Protein AF-A0A1E3QNE4-F1 (afdb_monomer_lite)

Radius of gyration: 36.61 Å; chains: 1; bounding box: 86×58×100 Å

Foldseek 3Di:
DQDKDKDKAFEAEADPPDAQQFQAKAAAPVSVVVVVVRDVDDDPFWKKWKAFPVGQIDIGTHDYRHDDPRHMHGHNVVCVSRVHDGGTMMMIITDDCVQAPAWAEWEKEWPDLPPPDLDPVVQCVVFCQVGYFKDFAQDKRKTFPPDWDQDPVRDTDTDITIMHGHDIPDDRMYTHYPHDYHYHYDYPDVVSVVSCVVSPDDLPAAEDDAFDKAWADPSHKYKYFCQVVLVPPQQKKKKKFKDFPDPQDKKKFKDLDPPDDPVQGQWIQNPHRMTIHRSNDPRNVVGGMMMMHIHDPDPDDTGMIMGIHIGRPDDDDDDDDDDADPLPDGDPDPSVRSNCQNPQPQQNWDQQPQPRDGGGLHHDDPVCVVVVGGPVNVVSQQAWDADPVPRDTDGNVCNVVVVVVLVVQLVPDDQFACAQALLFLHGFDPDPLRHHCQQCVQLDDPDDDPQCPSSLVSLLVQLLCQLPVRPPDCLWCQPSGVSNVPDDNDDPVVSSVCCVPPASQQTDPHVNHDPDSVSHHHRGTDDNQSNLLSVLLVVVVVVQFADSRLLSVLCVVQPDDPSDPVSNVSSVVCCVSRHDTPVNVVVD

Secondary structure (DSSP, 8-state):
-----EEEEEEEPPPTTS-SS-SEEEEEHHHHHHHHHH-SS--SS-EEEEEETTS-EEEEEEEEEEEPTTEEE--HHHHHHHT--TT-EEEEEEPPTTTSPBPSEEEEEES-S----S-HHHHHHHHHHHH-SEEETT-EEEEEEEEEEE-TTS-EEEEEEEEEEEEEESSSEEE-TT---EEEE--SSHHHHHHHHHSSS---EEEPPTT-EEE--TT-EEEEE-HHHHHH-TTEEEEEEEE-SSSSPPEEEEESSTT--TTT-SEE-TT-SEEEEETT-HHHHH-SEEEEEEE-SS------EEEEEEEE-------PPPPPPTTS---SSHHHHHHIIIII-TT-EEE-TTT--EEE-----HHHHHHT--HHHHHHHTSEEE-TTT--EEEGGGHHHHHHHHHHHHHHSPPP-B-SBTT--SBP-SSTT---HHHHGGG--SS--TT-HHHHHHHHHHHHHHHHT--S-TT---TT-GGGSSS----HHHHHHHIIIIIGGGSTTSTTS-S-STT--B-----HHHHHHHHHHHHHHTT-SB-HHHHHHHHHHH--SSSSHHHHHHHHHHHHHHSPBTTGGG--

Sequence (588 aa):
MFKPFSTLLVVELPALSLPPLSDKAVLPASVLEQLLEASSELPTPLIFQISTALGETTFIGTREFTAAEGAIHLPRIIQEKLGAEAGSEVTLTLSSEKSVPKGTRLVVKPLDADYPVSNWKYFLESRLNNAYTTLTQGDVLVVGSGKQTRLLEGQLVEEEYRLLVDTVEPALTVCIVDTDVSLEIVPLNDDNAQKMLDKGLEVSEIAIKLDEVVPITDSVKYQFDVSEYVASRPQEILQISIASELKEGPGLVVSVDEFVSPNTFIWSNMETKQIRIPLADSLLMNHRSVFITQYSPSPEKALATFSVSIFPDTDTGSEEIPAGCQCNESFTEYFSLARHKAVECAEKLHECQFCRLLLPQGLATPQDKLQGLTHHESDCGNKTTDCYKCHQPIKQKDFASHLKIHDMNRIAKPKPVKCHNVNCIHTRSVNEYALCDICFGPSYSSVYDPDYTKLKSRFERRYMIQATRGCGSSWCKNLECVSSGLKSRDPISNVLGHIQNDLLTQIPFIPGGVRSQQDAWFAFCVDETATRKKFMVDLILEEHQYETEWICEAVKHRGIGSGGAEDVASIKGWLSENAIKIEEQKSG

InterPro domains:
  IPR004854 Ubiquitin fusion degradation protein UFD1-like [PTHR12555] (22-194)
  IPR042299 UFD1-like, Nn domain [G3DSA:2.40.40.50] (12-96)
  IPR042556 Ubiquitin-protein ligase E3A, N-terminal zinc-binding domain superfamily [G3DSA:6.10.130.10] (453-496)
  IPR055417 Ubiquitin fusion degradation protein UFD1, N-terminal subdomain 1 [PF03152] (22-94)
  IPR055418 Ubiquitin fusion degradation protein UFD1, N-terminal subdomain 2 [PF24842] (109-187)

Organism: NCBI:txid984486

Structure (mmCIF, N/CA/C/O backbone):
data_AF-A0A1E3QNE4-F1
#
_entry.id   AF-A0A1E3QNE4-F1
#
loop_
_atom_site.group_PDB
_atom_site.id
_atom_site.type_symbol
_atom_site.label_atom_id
_atom_site.label_alt_id
_atom_site.label_comp_id
_atom_site.label_asym_id
_atom_site.label_entity_id
_atom_site.label_seq_id
_atom_site.pdbx_PDB_ins_code
_atom_site.Cartn_x
_atom_site.Cartn_y
_atom_site.Cartn_z
_atom_site.occupancy
_atom_site.B_iso_or_equiv
_atom_site.auth_seq_id
_atom_site.auth_comp_id
_atom_site.auth_asym_id
_atom_site.auth_atom_id
_atom_site.pdbx_PDB_model_num
ATOM 1 N N . MET A 1 1 ? -25.280 -9.525 -0.521 1.00 37.44 1 MET A N 1
ATOM 2 C CA . MET A 1 1 ? -25.444 -10.843 -1.174 1.00 37.44 1 MET A CA 1
ATOM 3 C C . MET A 1 1 ? -25.232 -10.585 -2.658 1.00 37.44 1 MET A C 1
ATOM 5 O O . MET A 1 1 ? -26.093 -9.958 -3.258 1.00 37.44 1 MET A O 1
ATOM 9 N N . PHE A 1 2 ? -24.044 -10.892 -3.190 1.00 46.75 2 PHE A N 1
ATOM 10 C CA . PHE A 1 2 ? -23.697 -10.640 -4.598 1.00 46.75 2 PHE A CA 1
ATOM 11 C C . PHE A 1 2 ? -24.687 -11.408 -5.485 1.00 46.75 2 PHE A C 1
ATOM 13 O O . PHE A 1 2 ? -24.791 -12.628 -5.350 1.00 46.75 2 PHE A O 1
ATOM 20 N N . LYS A 1 3 ? -25.442 -10.725 -6.354 1.00 53.97 3 LYS A N 1
ATOM 21 C CA . LYS A 1 3 ? -26.099 -11.425 -7.463 1.00 53.97 3 LYS A CA 1
ATOM 22 C C . LYS A 1 3 ? -24.985 -11.849 -8.424 1.00 53.97 3 LYS A C 1
ATOM 24 O O . LYS A 1 3 ? -24.180 -10.990 -8.781 1.00 53.97 3 LYS A O 1
ATOM 29 N N . PRO A 1 4 ? -24.886 -13.131 -8.808 1.00 65.81 4 PRO A N 1
ATOM 30 C CA . PRO A 1 4 ? -23.905 -13.543 -9.799 1.00 65.81 4 PRO A CA 1
ATOM 31 C C . PRO A 1 4 ? -24.241 -12.844 -11.119 1.00 65.81 4 PRO A C 1
ATOM 33 O O . PRO A 1 4 ? -25.320 -13.045 -11.675 1.00 65.81 4 PRO A O 1
ATOM 36 N N . PHE A 1 5 ? -23.346 -11.967 -11.570 1.00 81.06 5 PHE A N 1
ATOM 37 C CA . PHE A 1 5 ? -23.433 -11.358 -12.889 1.00 81.06 5 PHE A CA 1
ATOM 38 C C . PHE A 1 5 ? -22.946 -12.380 -13.914 1.00 81.06 5 PHE A C 1
ATOM 40 O O . PHE A 1 5 ? -21.804 -12.834 -13.819 1.00 81.06 5 PHE A O 1
ATOM 47 N N . SER A 1 6 ? -23.803 -12.730 -14.873 1.00 84.88 6 SER A N 1
ATOM 48 C CA . SER A 1 6 ? -23.442 -13.548 -16.029 1.00 84.88 6 SER A CA 1
ATOM 49 C C . SER A 1 6 ? -24.090 -12.983 -17.285 1.00 84.88 6 SER A C 1
ATOM 51 O O . SER A 1 6 ? -25.294 -12.723 -17.278 1.00 84.88 6 SER A O 1
ATOM 53 N N . THR A 1 7 ? -23.326 -12.859 -18.363 1.00 89.69 7 THR A N 1
ATOM 54 C CA . THR A 1 7 ? -23.832 -12.432 -19.670 1.00 89.69 7 THR A CA 1
ATOM 55 C C . THR A 1 7 ? -23.247 -13.295 -20.785 1.00 89.69 7 THR A C 1
ATOM 57 O O . THR A 1 7 ? -22.186 -13.897 -20.613 1.00 89.69 7 THR A O 1
ATOM 60 N N . LEU A 1 8 ? -23.946 -13.377 -21.914 1.00 91.44 8 LEU A N 1
ATOM 61 C CA . LEU A 1 8 ? -23.505 -14.108 -23.099 1.00 91.44 8 LEU A CA 1
ATOM 62 C C . LEU A 1 8 ? -23.050 -13.099 -24.151 1.00 91.44 8 LEU A C 1
ATOM 64 O O . LEU A 1 8 ? -23.788 -12.169 -24.471 1.00 91.44 8 LEU A O 1
ATOM 68 N N . LEU A 1 9 ? -21.835 -13.283 -24.663 1.00 91.25 9 LEU A N 1
ATOM 69 C CA . LEU A 1 9 ? -21.233 -12.440 -25.693 1.00 91.25 9 LEU A CA 1
ATOM 70 C C . LEU A 1 9 ? -20.742 -13.303 -26.855 1.00 91.25 9 LEU A C 1
ATOM 72 O O . LEU A 1 9 ? -20.456 -14.489 -26.688 1.00 91.25 9 LEU A O 1
ATOM 76 N N . VAL A 1 10 ? -20.620 -12.692 -28.028 1.00 91.38 10 VAL A N 1
ATOM 77 C CA . VAL A 1 10 ? -20.076 -13.332 -29.228 1.00 91.38 10 VAL A CA 1
ATOM 78 C C . VAL A 1 10 ? -18.657 -12.832 -29.467 1.00 91.38 10 VAL A C 1
ATOM 80 O O . VAL A 1 10 ? -18.401 -11.628 -29.444 1.00 91.38 10 VAL A O 1
ATOM 83 N N . VAL A 1 11 ? -17.722 -13.754 -29.690 1.00 88.56 11 VAL A N 1
ATOM 84 C CA . VAL A 1 11 ? -16.333 -13.411 -30.009 1.00 88.56 11 VAL A CA 1
ATOM 85 C C . VAL A 1 11 ? -16.282 -12.778 -31.395 1.00 88.56 11 VAL A C 1
ATOM 87 O O . VAL A 1 11 ? -16.658 -13.404 -32.383 1.00 88.56 11 VAL A O 1
ATOM 90 N N . GLU A 1 12 ? -15.797 -11.546 -31.487 1.00 86.06 12 GLU A N 1
ATOM 91 C CA . GLU A 1 12 ? -15.521 -10.886 -32.764 1.00 86.06 12 GLU A CA 1
ATOM 92 C C . GLU A 1 12 ? -14.023 -10.888 -33.073 1.00 86.06 12 GLU A C 1
ATOM 94 O O . GLU A 1 12 ? -13.181 -11.117 -32.198 1.00 86.06 12 GLU A O 1
ATOM 99 N N . LEU A 1 13 ? -13.679 -10.614 -34.337 1.00 74.88 13 LEU A N 1
ATOM 100 C CA . LEU A 1 13 ? -12.285 -10.479 -34.753 1.00 74.88 13 LEU A CA 1
ATOM 101 C C . LEU A 1 13 ? -11.553 -9.488 -33.831 1.00 74.88 13 LEU A C 1
ATOM 103 O O . LEU A 1 13 ? -12.129 -8.465 -33.446 1.00 74.88 13 LEU A O 1
ATOM 107 N N . PRO A 1 14 ? -10.298 -9.784 -33.450 1.00 64.50 14 PRO A N 1
ATOM 108 C CA . PRO A 1 14 ? -9.568 -8.939 -32.522 1.00 64.50 14 PRO A CA 1
ATOM 109 C C . PRO A 1 14 ? -9.406 -7.539 -33.118 1.00 64.50 14 PRO A C 1
ATOM 111 O O . PRO A 1 14 ? -8.986 -7.381 -34.267 1.00 64.50 14 PRO A O 1
ATOM 114 N N . ALA A 1 15 ? -9.740 -6.516 -32.331 1.00 62.59 15 ALA A N 1
ATOM 115 C CA . ALA A 1 15 ? -9.475 -5.135 -32.704 1.00 62.59 15 ALA A CA 1
ATOM 116 C C . ALA A 1 15 ? -7.974 -4.962 -32.999 1.00 62.59 15 ALA A C 1
ATOM 118 O O . ALA A 1 15 ? -7.135 -5.496 -32.273 1.00 62.59 15 ALA A O 1
ATOM 119 N N . LEU A 1 16 ? -7.623 -4.183 -34.031 1.00 59.44 16 LEU A N 1
ATOM 120 C CA . LEU A 1 16 ? -6.227 -3.949 -34.449 1.00 59.44 16 LEU A CA 1
ATOM 121 C C . LEU A 1 16 ? -5.313 -3.445 -33.309 1.00 59.44 16 LEU A C 1
ATOM 123 O O . LEU A 1 16 ? -4.093 -3.529 -33.408 1.00 59.44 16 LEU A O 1
ATOM 127 N N . SER A 1 17 ? -5.900 -2.886 -32.248 1.00 61.16 17 SER A N 1
ATOM 128 C CA . SER A 1 17 ? -5.239 -2.314 -31.074 1.00 61.16 17 SER A CA 1
ATOM 129 C C . SER A 1 17 ? -5.008 -3.302 -29.920 1.00 61.16 17 SER A C 1
ATOM 131 O O . SER A 1 17 ? -4.396 -2.917 -28.917 1.00 61.16 17 SER A O 1
ATOM 133 N N . LEU A 1 18 ? -5.497 -4.544 -30.015 1.00 75.38 18 LEU A N 1
ATOM 134 C CA . LEU A 1 18 ? -5.421 -5.524 -28.933 1.00 75.38 18 LEU A CA 1
ATOM 135 C C . LEU A 1 18 ? -4.081 -6.288 -28.971 1.00 75.38 18 LEU A C 1
ATOM 137 O O . LEU A 1 18 ? -3.801 -6.974 -29.955 1.00 75.38 18 LEU A O 1
ATOM 141 N N . PRO A 1 19 ? -3.243 -6.219 -27.920 1.00 79.50 19 PRO A N 1
ATOM 142 C CA . PRO A 1 19 ? -2.010 -6.986 -27.847 1.00 79.50 19 PRO A CA 1
ATOM 143 C C . PRO A 1 19 ? -2.321 -8.485 -27.877 1.00 79.50 19 PRO A C 1
ATOM 145 O O . PRO A 1 19 ? -3.130 -8.948 -27.069 1.00 79.50 19 PRO A O 1
ATOM 148 N N . PRO A 1 20 ? -1.674 -9.264 -28.759 1.00 80.50 20 PRO A N 1
ATOM 149 C CA . PRO A 1 20 ? -1.978 -10.685 -28.908 1.00 80.50 20 PRO A CA 1
ATOM 150 C C . PRO A 1 20 ? -1.568 -11.512 -27.681 1.00 80.50 20 PRO A C 1
ATOM 152 O O . PRO A 1 20 ? -2.188 -12.541 -27.413 1.00 80.50 20 PRO A O 1
ATOM 155 N N . LEU A 1 21 ? -0.553 -11.053 -26.936 1.00 84.31 21 LEU A N 1
ATOM 156 C CA . LEU A 1 21 ? 0.037 -11.734 -25.780 1.00 84.31 21 LEU A CA 1
ATOM 157 C C . LEU A 1 21 ? -0.446 -11.140 -24.442 1.00 84.31 21 LEU A C 1
ATOM 159 O O . LEU A 1 21 ? 0.359 -10.675 -23.639 1.00 84.31 21 LEU A O 1
ATOM 163 N N . SER A 1 22 ? -1.760 -11.075 -24.231 1.00 87.06 22 SER A N 1
ATOM 164 C CA . SER A 1 22 ? -2.384 -10.492 -23.032 1.00 87.06 22 SER A CA 1
ATOM 165 C C . SER A 1 22 ? -3.612 -11.301 -22.603 1.00 87.06 22 SER A C 1
ATOM 167 O O . SER A 1 22 ? -4.176 -12.023 -23.420 1.00 87.06 22 SER A O 1
ATOM 169 N N . ASP A 1 23 ? -4.047 -11.171 -21.347 1.00 89.31 23 ASP A N 1
ATOM 170 C CA . ASP A 1 23 ? -5.332 -11.702 -20.854 1.00 89.31 23 ASP A CA 1
ATOM 171 C C . ASP A 1 23 ? -6.433 -10.627 -20.740 1.00 89.31 23 ASP A C 1
ATOM 173 O O . ASP A 1 23 ? -7.529 -10.902 -20.249 1.00 89.31 23 ASP A O 1
ATOM 177 N N . LYS A 1 24 ? -6.146 -9.392 -21.171 1.00 90.31 24 LYS A N 1
ATOM 178 C CA . LYS A 1 24 ? -7.049 -8.246 -21.035 1.00 90.31 24 LYS A CA 1
ATOM 179 C C . LYS A 1 24 ? -7.949 -8.133 -22.264 1.00 90.31 24 LYS A C 1
ATOM 181 O O . LYS A 1 24 ? -7.477 -7.806 -23.354 1.00 90.31 24 LYS A O 1
ATOM 186 N N . ALA A 1 25 ? -9.242 -8.376 -22.082 1.00 91.19 25 ALA A N 1
ATOM 187 C CA . ALA A 1 25 ? -10.249 -8.315 -23.138 1.00 91.19 25 ALA A CA 1
ATOM 188 C C . ALA A 1 25 ? -10.908 -6.931 -23.240 1.00 91.19 25 ALA A C 1
ATOM 190 O O . ALA A 1 25 ? -10.875 -6.133 -22.298 1.00 91.19 25 ALA A O 1
ATOM 191 N N . VAL A 1 26 ? -11.533 -6.662 -24.388 1.00 91.75 26 VAL A N 1
ATOM 192 C CA . VAL A 1 26 ? -12.368 -5.472 -24.606 1.00 91.75 26 VAL A CA 1
ATOM 193 C C . VAL A 1 26 ? -13.832 -5.886 -24.565 1.00 91.75 26 VAL A C 1
ATOM 195 O O . VAL A 1 26 ? -14.247 -6.776 -25.310 1.00 91.75 26 VAL A O 1
ATOM 198 N N . LEU A 1 27 ? -14.588 -5.249 -23.674 1.00 92.56 27 LEU A N 1
ATOM 199 C CA . LEU A 1 27 ? -15.986 -5.564 -23.368 1.00 92.56 27 LEU A CA 1
ATOM 200 C C . LEU A 1 27 ? -16.924 -4.462 -23.899 1.00 92.56 27 LEU A C 1
ATOM 202 O O . LEU A 1 27 ? -16.452 -3.363 -24.195 1.00 92.56 27 LEU A O 1
ATOM 206 N N . PRO A 1 28 ? -18.238 -4.709 -24.033 1.00 92.62 28 PRO A N 1
ATOM 207 C CA . PRO A 1 28 ? -19.194 -3.668 -24.404 1.00 92.62 28 PRO A CA 1
ATOM 208 C C . PRO A 1 28 ? -19.579 -2.796 -23.204 1.00 92.62 28 PRO A C 1
ATOM 210 O O . PRO A 1 28 ? -19.508 -3.235 -22.053 1.00 92.62 28 PRO A O 1
ATOM 213 N N . ALA A 1 29 ? -20.005 -1.558 -23.465 1.00 92.06 29 ALA A N 1
ATOM 214 C CA . ALA A 1 29 ? -20.352 -0.585 -22.424 1.00 92.06 29 ALA A CA 1
ATOM 215 C C . ALA A 1 29 ? -21.502 -1.070 -21.523 1.00 92.06 29 ALA A C 1
ATOM 217 O O . ALA A 1 29 ? -21.449 -0.879 -20.306 1.00 92.06 29 ALA A O 1
ATOM 218 N N . SER A 1 30 ? -22.478 -1.786 -22.094 1.00 90.38 30 SER A N 1
ATOM 219 C CA . SER A 1 30 ? -23.585 -2.397 -21.343 1.00 90.38 30 SER A CA 1
ATOM 220 C C . SER A 1 30 ? -23.148 -3.336 -20.221 1.00 90.38 30 SER A C 1
ATOM 222 O O . SER A 1 30 ? -23.852 -3.445 -19.217 1.00 90.38 30 SER A O 1
ATOM 224 N N . VAL A 1 31 ? -21.991 -3.999 -20.338 1.00 89.69 31 VAL A N 1
ATOM 225 C CA . VAL A 1 31 ? -21.476 -4.856 -19.260 1.00 89.69 31 VAL A CA 1
ATOM 226 C C . VAL A 1 31 ? -21.152 -4.010 -18.034 1.00 89.69 31 VAL A C 1
ATOM 228 O O . VAL A 1 31 ? -21.517 -4.383 -16.922 1.00 89.69 31 VAL A O 1
ATOM 231 N N . LEU A 1 32 ? -20.512 -2.854 -18.225 1.00 88.69 32 LEU A N 1
ATOM 232 C CA . LEU A 1 32 ? -20.198 -1.946 -17.124 1.00 88.69 32 LEU A CA 1
ATOM 233 C C . LEU A 1 32 ? -21.472 -1.356 -16.507 1.00 88.69 32 LEU A C 1
ATOM 235 O O . LEU A 1 32 ? -21.581 -1.292 -15.284 1.00 88.69 32 LEU A O 1
ATOM 239 N N . GLU A 1 33 ? -22.443 -0.970 -17.335 1.00 87.38 33 GLU A N 1
ATOM 240 C CA . GLU A 1 33 ? -23.732 -0.440 -16.872 1.00 87.38 33 GLU A CA 1
ATOM 241 C C . GLU A 1 33 ? -24.485 -1.461 -16.010 1.00 87.38 33 GLU A C 1
ATOM 243 O O . GLU A 1 33 ? -24.870 -1.155 -14.882 1.00 87.38 33 GLU A O 1
ATOM 248 N N . GLN A 1 34 ? -24.605 -2.707 -16.479 1.00 85.94 34 GLN A N 1
ATOM 249 C CA . GLN A 1 34 ? -25.267 -3.780 -15.729 1.00 85.94 34 GLN A CA 1
ATOM 250 C C . GLN A 1 34 ? -24.550 -4.104 -14.410 1.00 85.94 34 GLN A C 1
ATOM 252 O O . GLN A 1 34 ? -25.194 -4.449 -13.417 1.00 85.94 34 GLN A O 1
ATOM 257 N N . LEU A 1 35 ? -23.220 -3.988 -14.373 1.00 86.69 35 LEU A N 1
ATOM 258 C CA . LEU A 1 35 ? -22.434 -4.181 -13.155 1.00 86.69 35 LEU A CA 1
ATOM 259 C C . LEU A 1 35 ? -22.683 -3.072 -12.126 1.00 86.69 35 LEU A C 1
ATOM 261 O O . LEU A 1 35 ? -22.868 -3.378 -10.947 1.00 86.69 35 LEU A O 1
ATOM 265 N N . LEU A 1 36 ? -22.740 -1.813 -12.570 1.00 85.56 36 LEU A N 1
ATOM 266 C CA . LEU A 1 36 ? -23.056 -0.657 -11.723 1.00 85.56 36 LEU A CA 1
ATOM 267 C C . LEU A 1 36 ? -24.507 -0.684 -11.214 1.00 85.56 36 LEU A C 1
ATOM 269 O O . LEU A 1 36 ? -24.777 -0.251 -10.095 1.00 85.56 36 LEU A O 1
ATOM 273 N N . GLU A 1 37 ? -25.443 -1.222 -11.999 1.00 82.94 37 GLU A N 1
ATOM 274 C CA . GLU A 1 37 ? -26.821 -1.463 -11.551 1.00 82.94 37 GLU A CA 1
ATOM 275 C C . GLU A 1 37 ? -26.908 -2.590 -10.510 1.00 82.94 37 GLU A C 1
ATOM 277 O O . GLU A 1 37 ? -27.731 -2.540 -9.591 1.00 82.94 37 GLU A O 1
ATOM 282 N N . ALA A 1 38 ? -26.071 -3.622 -10.647 1.00 78.00 38 ALA A N 1
ATOM 283 C CA . ALA A 1 38 ? -26.078 -4.784 -9.765 1.00 78.00 38 ALA A CA 1
ATOM 284 C C . ALA A 1 38 ? -25.389 -4.532 -8.413 1.00 78.00 38 ALA A C 1
ATOM 286 O O . ALA A 1 38 ? -25.774 -5.153 -7.415 1.00 78.00 38 ALA A O 1
ATOM 287 N N . SER A 1 39 ? -24.381 -3.655 -8.364 1.00 73.00 39 SER A N 1
ATOM 288 C CA . SER A 1 39 ? -23.633 -3.320 -7.149 1.00 73.00 39 SER A CA 1
ATOM 289 C C . SER A 1 39 ? -23.092 -1.892 -7.190 1.00 73.00 39 SER A C 1
ATOM 291 O O . SER A 1 39 ? -22.513 -1.466 -8.184 1.00 73.00 39 SER A O 1
ATOM 293 N N . SER A 1 40 ? -23.195 -1.181 -6.065 1.00 66.88 40 SER A N 1
ATOM 294 C CA . SER A 1 40 ? -22.565 0.132 -5.876 1.00 66.88 40 SER A CA 1
ATOM 295 C C . SER A 1 40 ? -21.048 0.056 -5.670 1.00 66.88 40 SER A C 1
ATOM 297 O O . SER A 1 40 ? -20.361 1.057 -5.844 1.00 66.88 40 SER A O 1
ATOM 299 N N . GLU A 1 41 ? -20.524 -1.114 -5.291 1.00 71.88 41 GLU A N 1
ATOM 300 C CA . GLU A 1 41 ? -19.092 -1.365 -5.097 1.00 71.88 41 GLU A CA 1
ATOM 301 C C . GLU A 1 41 ? -18.637 -2.470 -6.056 1.00 71.88 41 GLU A C 1
ATOM 303 O O . GLU A 1 41 ? -19.130 -3.603 -5.995 1.00 71.88 41 GLU A O 1
ATOM 308 N N . LEU A 1 42 ? -17.716 -2.128 -6.960 1.00 78.12 42 LEU A N 1
ATOM 309 C CA . LEU A 1 42 ? -17.121 -3.057 -7.917 1.00 78.12 42 LEU A CA 1
ATOM 310 C C . LEU A 1 42 ? -15.709 -3.451 -7.467 1.00 78.12 42 LEU A C 1
ATOM 312 O O . LEU A 1 42 ? -14.954 -2.580 -7.031 1.00 78.12 42 LEU A O 1
ATOM 316 N N . PRO A 1 43 ? -15.332 -4.737 -7.582 1.00 76.38 43 PRO A N 1
ATOM 317 C CA . PRO A 1 43 ? -13.983 -5.174 -7.259 1.00 76.38 43 PRO A CA 1
ATOM 318 C C . PRO A 1 43 ? -12.975 -4.557 -8.234 1.00 76.38 43 PRO A C 1
ATOM 320 O O . PRO A 1 43 ? -13.200 -4.505 -9.444 1.00 76.38 43 PRO A O 1
ATOM 323 N N . THR A 1 44 ? -11.848 -4.100 -7.699 1.00 79.38 44 THR A N 1
ATOM 324 C CA . THR A 1 44 ? -10.728 -3.564 -8.477 1.00 79.38 44 THR A CA 1
ATOM 325 C C . THR A 1 44 ? -9.506 -4.464 -8.281 1.00 79.38 44 THR A C 1
ATOM 327 O O . THR A 1 44 ? -9.039 -4.574 -7.143 1.00 79.38 44 THR A O 1
ATOM 330 N N . PRO A 1 45 ? -8.951 -5.084 -9.339 1.00 84.56 45 PRO A N 1
ATOM 331 C CA . PRO A 1 45 ? -9.363 -5.032 -10.750 1.00 84.56 45 PRO A CA 1
ATOM 332 C C . PRO A 1 45 ? -10.609 -5.885 -11.077 1.00 84.56 45 PRO A C 1
ATOM 334 O O . PRO A 1 45 ? -10.920 -6.852 -10.383 1.00 84.56 45 PRO A O 1
ATOM 337 N N . LEU A 1 46 ? -11.287 -5.555 -12.185 1.00 89.31 46 LEU A N 1
ATOM 338 C CA . LEU A 1 46 ? -12.411 -6.335 -12.719 1.00 89.31 46 LEU A CA 1
ATOM 339 C C . LEU A 1 46 ? -11.906 -7.589 -13.442 1.00 89.31 46 LEU A C 1
ATOM 341 O O . LEU A 1 46 ? -11.354 -7.502 -14.545 1.00 89.31 46 LEU A O 1
ATOM 345 N N . ILE A 1 47 ? -12.124 -8.743 -12.812 1.00 91.50 47 ILE A N 1
ATOM 346 C CA . ILE A 1 47 ? -11.745 -10.065 -13.316 1.00 91.50 47 ILE A CA 1
ATOM 347 C C . ILE A 1 47 ? -13.011 -10.852 -13.638 1.00 91.50 47 ILE A C 1
ATOM 349 O O . ILE A 1 47 ? -13.922 -10.958 -12.812 1.00 91.50 47 ILE A O 1
ATOM 353 N N . PHE A 1 48 ? -13.041 -11.456 -14.819 1.00 92.00 48 PHE A N 1
ATOM 354 C CA . PHE A 1 48 ? -14.148 -12.288 -15.267 1.00 92.00 48 PHE A CA 1
ATOM 355 C C . PHE A 1 48 ? -13.677 -13.708 -15.543 1.00 92.00 48 PHE A C 1
ATOM 357 O O . PHE A 1 48 ? -12.603 -13.926 -16.100 1.00 92.00 48 PHE A O 1
ATOM 364 N N . GLN A 1 49 ? -14.500 -14.680 -15.171 1.00 91.81 49 GLN A N 1
ATOM 365 C CA . GLN A 1 49 ? -14.388 -16.039 -15.667 1.00 91.81 49 GLN A CA 1
ATOM 366 C C . GLN A 1 49 ? -15.142 -16.124 -16.992 1.00 91.81 49 GLN A C 1
ATOM 368 O O . GLN A 1 49 ? -16.332 -15.810 -17.066 1.00 91.81 49 GLN A O 1
ATOM 373 N N . ILE A 1 50 ? -14.446 -16.553 -18.033 1.00 92.38 50 ILE A N 1
ATOM 374 C CA . ILE A 1 50 ? -15.014 -16.797 -19.352 1.00 92.38 50 ILE A CA 1
ATOM 375 C C . ILE A 1 50 ? -15.101 -18.304 -19.583 1.00 92.38 50 ILE A C 1
ATOM 377 O O . ILE A 1 50 ? -14.192 -19.053 -19.222 1.00 92.38 50 ILE A O 1
ATOM 381 N N . SER A 1 51 ? -16.216 -18.748 -20.153 1.00 91.44 51 SER A N 1
ATOM 382 C CA . SER A 1 51 ? -16.470 -20.155 -20.457 1.00 91.44 51 SER A CA 1
ATOM 383 C C . SER A 1 51 ? -17.083 -20.314 -21.840 1.00 91.44 51 SER A C 1
ATOM 385 O O . SER A 1 51 ? -17.925 -19.509 -22.244 1.00 91.44 51 SER A O 1
ATOM 387 N N . THR A 1 52 ? -16.660 -21.338 -22.573 1.00 89.69 52 THR A N 1
ATOM 388 C CA . THR A 1 52 ? -17.268 -21.705 -23.858 1.00 89.69 52 THR A CA 1
ATOM 389 C C . THR A 1 52 ? -18.352 -22.757 -23.664 1.00 89.69 52 THR A C 1
ATOM 391 O O . THR A 1 52 ? -18.395 -23.465 -22.656 1.00 89.69 52 THR A O 1
ATOM 394 N N . ALA A 1 53 ? -19.209 -22.924 -24.673 1.00 80.69 53 ALA A N 1
ATOM 395 C CA . ALA A 1 53 ? -20.188 -24.014 -24.704 1.00 80.69 53 ALA A CA 1
ATOM 396 C C . ALA A 1 53 ? -19.541 -25.416 -24.628 1.00 80.69 53 ALA A C 1
ATOM 398 O O . ALA A 1 53 ? -20.200 -26.379 -24.238 1.00 80.69 53 ALA A O 1
ATOM 399 N N . LEU A 1 54 ? -18.253 -25.527 -24.976 1.00 77.12 54 LEU A N 1
ATOM 400 C CA . LEU A 1 54 ? -17.463 -26.760 -24.913 1.00 77.12 54 LEU A CA 1
ATOM 401 C C . LEU A 1 54 ? -16.982 -27.099 -23.490 1.00 77.12 54 LEU A C 1
ATOM 403 O O . LEU A 1 54 ? -16.444 -28.181 -23.272 1.00 77.12 54 LEU A O 1
ATOM 407 N N . GLY A 1 55 ? -17.209 -26.211 -22.516 1.00 78.94 55 GLY A N 1
ATOM 408 C CA . GLY A 1 55 ? -16.842 -26.413 -21.114 1.00 78.94 55 GLY A CA 1
ATOM 409 C C . GLY A 1 55 ? -15.416 -25.988 -20.762 1.00 78.94 55 GLY A C 1
ATOM 410 O O . GLY A 1 55 ? -15.002 -26.176 -19.620 1.00 78.94 55 GLY A O 1
ATOM 411 N N . GLU A 1 56 ? -14.673 -25.398 -21.700 1.00 85.69 56 GLU A N 1
ATOM 412 C CA . GLU A 1 56 ? -13.376 -24.789 -21.411 1.00 85.69 56 GLU A CA 1
ATOM 413 C C . GLU A 1 56 ? -13.580 -23.463 -20.682 1.00 85.69 56 GLU A C 1
ATOM 415 O O . GLU A 1 56 ? -14.463 -22.674 -21.032 1.00 85.69 56 GLU A O 1
ATOM 420 N N . THR A 1 57 ? -12.778 -23.221 -19.646 1.00 89.50 57 THR A N 1
ATOM 421 C CA . THR A 1 57 ? -12.902 -22.028 -18.808 1.00 89.50 57 THR A CA 1
ATOM 422 C C . THR A 1 57 ? -11.549 -21.391 -18.559 1.00 89.50 57 THR A C 1
ATOM 424 O O . THR A 1 57 ? -10.590 -22.092 -18.242 1.00 89.50 57 THR A O 1
ATOM 427 N N . THR A 1 58 ? -11.481 -20.065 -18.609 1.00 90.81 58 THR A N 1
ATOM 428 C CA . THR A 1 58 ? -10.295 -19.312 -18.191 1.00 90.81 58 THR A CA 1
ATOM 429 C C . THR A 1 58 ? -10.696 -17.995 -17.531 1.00 90.81 58 THR A C 1
ATOM 431 O O . THR A 1 58 ? -11.881 -17.662 -17.458 1.00 90.81 58 THR A O 1
ATOM 434 N N . PHE A 1 59 ? -9.720 -17.259 -17.013 1.00 92.06 59 PHE A N 1
ATOM 435 C CA . PHE A 1 59 ? -9.930 -15.950 -16.405 1.00 92.06 59 PHE A CA 1
ATOM 436 C C . PHE A 1 59 ? -9.341 -14.862 -17.295 1.00 92.06 59 PHE A C 1
ATOM 438 O O . PHE A 1 59 ? -8.302 -15.053 -17.924 1.00 92.06 59 PHE A O 1
ATOM 445 N N . ILE A 1 60 ? -10.037 -13.732 -17.359 1.00 92.38 60 ILE A N 1
ATOM 446 C CA . ILE A 1 60 ? -9.646 -12.573 -18.154 1.00 92.38 60 ILE A CA 1
ATOM 447 C C . ILE A 1 60 ? -9.792 -11.292 -17.343 1.00 92.38 60 ILE A C 1
ATOM 449 O O . ILE A 1 60 ? -10.692 -11.149 -16.507 1.00 92.38 60 ILE A O 1
ATOM 453 N N . GLY A 1 61 ? -8.911 -10.346 -17.635 1.00 91.06 61 GLY A N 1
ATOM 454 C CA . GLY A 1 61 ? -9.003 -8.979 -17.150 1.00 91.06 61 GLY A CA 1
ATOM 455 C C . GLY A 1 61 ? -9.772 -8.095 -18.120 1.00 91.06 61 GLY A C 1
ATOM 456 O O . GLY A 1 61 ? -9.972 -8.432 -19.289 1.00 91.06 61 GLY A O 1
ATOM 457 N N . THR A 1 62 ? -10.150 -6.910 -17.653 1.00 90.56 62 THR A N 1
ATOM 458 C CA . THR A 1 62 ? -10.759 -5.891 -18.515 1.00 90.56 62 THR A CA 1
ATOM 459 C C . THR A 1 62 ? -9.729 -4.862 -18.942 1.00 90.56 62 THR A C 1
ATOM 461 O O . THR A 1 62 ? -9.040 -4.290 -18.098 1.00 90.56 62 THR A O 1
ATOM 464 N N . ARG A 1 63 ? -9.636 -4.600 -20.248 1.00 88.69 63 ARG A N 1
ATOM 465 C CA . ARG A 1 63 ? -8.839 -3.497 -20.792 1.00 88.69 63 ARG A CA 1
ATOM 466 C C . ARG A 1 63 ? -9.655 -2.211 -20.872 1.00 88.69 63 ARG A C 1
ATOM 468 O O . ARG A 1 63 ? -9.260 -1.195 -20.317 1.00 88.69 63 ARG A O 1
ATOM 475 N N . GLU A 1 64 ? -10.770 -2.269 -21.590 1.00 89.69 64 GLU A N 1
ATOM 476 C CA . GLU A 1 64 ? -11.659 -1.141 -21.863 1.00 89.69 64 GLU A CA 1
ATOM 477 C C . GLU A 1 64 ? -13.062 -1.642 -22.239 1.00 89.69 64 GLU A C 1
ATOM 479 O O . GLU A 1 64 ? -13.246 -2.818 -22.567 1.00 89.69 64 GLU A O 1
ATOM 484 N N . PHE A 1 65 ? -14.044 -0.741 -22.173 1.00 91.19 65 PHE A N 1
ATOM 485 C CA . PHE A 1 65 ? -15.457 -1.012 -22.453 1.00 91.19 65 PHE A CA 1
ATOM 486 C C . PHE A 1 65 ? -15.904 -0.362 -23.774 1.00 91.19 65 PHE A C 1
ATOM 488 O O . PHE A 1 65 ? -16.763 0.518 -23.788 1.00 91.19 65 PHE A O 1
ATOM 495 N N . THR A 1 66 ? -15.244 -0.720 -24.876 1.00 88.75 66 THR A N 1
ATOM 496 C CA . THR A 1 66 ? -15.412 -0.088 -26.199 1.00 88.75 66 THR A CA 1
ATOM 497 C C . THR A 1 66 ? -15.927 -1.042 -27.283 1.00 88.75 66 THR A C 1
ATOM 499 O O . THR A 1 66 ? -16.075 -0.615 -28.428 1.00 88.75 66 THR A O 1
ATOM 502 N N . ALA A 1 67 ? -16.207 -2.312 -26.959 1.00 88.56 67 ALA A N 1
ATOM 503 C CA . ALA A 1 67 ? -16.727 -3.275 -27.934 1.00 88.56 67 ALA A CA 1
ATOM 504 C C . ALA A 1 67 ? -18.163 -2.937 -28.365 1.00 88.56 67 ALA A C 1
ATOM 506 O O . ALA A 1 67 ? -18.909 -2.267 -27.645 1.00 88.56 67 ALA A O 1
ATOM 507 N N . ALA A 1 68 ? -18.561 -3.448 -29.533 1.00 88.56 68 ALA A N 1
ATOM 508 C CA . ALA A 1 68 ? -19.949 -3.396 -29.975 1.00 88.56 68 ALA A CA 1
ATOM 509 C C . ALA A 1 68 ? -20.864 -4.179 -29.018 1.00 88.56 68 ALA A C 1
ATOM 511 O O . ALA A 1 68 ? -20.465 -5.173 -28.414 1.00 88.56 68 ALA A O 1
ATOM 512 N N . GLU A 1 69 ? -22.112 -3.735 -28.884 1.00 90.00 69 GLU A N 1
ATOM 513 C CA . GLU A 1 69 ? -23.077 -4.357 -27.978 1.00 90.00 69 GLU A CA 1
ATOM 514 C C . GLU A 1 69 ? -23.316 -5.837 -28.320 1.00 90.00 69 GLU A C 1
ATOM 516 O O . GLU A 1 69 ? -23.637 -6.179 -29.457 1.00 90.00 69 GLU A O 1
ATOM 521 N N . GLY A 1 70 ? -23.152 -6.718 -27.326 1.00 88.56 70 GLY A N 1
ATOM 522 C CA . GLY A 1 70 ? -23.211 -8.176 -27.498 1.00 88.56 70 GLY A CA 1
ATOM 523 C C . GLY A 1 70 ? -21.926 -8.832 -28.026 1.00 88.56 70 GLY A C 1
ATOM 524 O O . GLY A 1 70 ? -21.890 -10.058 -28.144 1.00 88.56 70 GLY A O 1
ATOM 525 N N . ALA A 1 71 ? -20.869 -8.062 -28.298 1.00 90.19 71 ALA A N 1
ATOM 526 C CA . ALA A 1 71 ? -19.587 -8.562 -28.789 1.00 90.19 71 ALA A CA 1
ATOM 527 C C . ALA A 1 71 ? -18.476 -8.493 -27.730 1.00 90.19 71 ALA A C 1
ATOM 529 O O . ALA A 1 71 ? -18.501 -7.665 -26.819 1.00 90.19 71 ALA A O 1
ATOM 530 N N . ILE A 1 72 ? -17.470 -9.357 -27.872 1.00 92.06 72 ILE A N 1
ATOM 531 C CA . ILE A 1 72 ? -16.228 -9.330 -27.091 1.00 92.06 72 ILE A CA 1
ATOM 532 C C . ILE A 1 72 ? -15.016 -9.510 -28.002 1.00 92.06 72 ILE A C 1
ATOM 534 O O . ILE A 1 72 ? -14.991 -10.400 -28.854 1.00 92.06 72 ILE A O 1
ATOM 538 N N . HIS A 1 73 ? -13.974 -8.706 -27.776 1.00 91.12 73 HIS A N 1
ATOM 539 C CA . HIS A 1 73 ? -12.681 -8.906 -28.429 1.00 91.12 73 HIS A CA 1
ATOM 540 C C . HIS A 1 73 ? -11.705 -9.562 -27.452 1.00 91.12 73 HIS A C 1
ATOM 542 O O . HIS A 1 73 ? -11.314 -8.972 -26.439 1.00 91.12 73 HIS A O 1
ATOM 548 N N . LEU A 1 74 ? -11.312 -10.794 -27.774 1.00 90.19 74 LEU A N 1
ATOM 549 C CA . LEU A 1 74 ? -10.380 -11.593 -26.983 1.00 90.19 74 LEU A CA 1
ATOM 550 C C . LEU A 1 74 ? -8.963 -11.530 -27.571 1.00 90.19 74 LEU A C 1
ATOM 552 O O . LEU A 1 74 ? -8.820 -11.585 -28.794 1.00 90.19 74 LEU A O 1
ATOM 556 N N . PRO A 1 75 ? -7.907 -11.468 -26.741 1.00 89.69 75 PRO A N 1
ATOM 557 C CA . PRO A 1 75 ? -6.533 -11.642 -27.208 1.00 89.69 75 PRO A CA 1
ATOM 558 C C . PRO A 1 75 ? -6.301 -13.035 -27.802 1.00 89.69 75 PRO A C 1
ATOM 560 O O . PRO A 1 75 ? -6.961 -13.998 -27.405 1.00 89.69 75 PRO A O 1
ATOM 563 N N . ARG A 1 76 ? -5.312 -13.163 -28.699 1.00 88.44 76 ARG A N 1
ATOM 564 C CA . ARG A 1 76 ? -5.001 -14.428 -29.391 1.00 88.44 76 ARG A CA 1
ATOM 565 C C . ARG A 1 76 ? -4.775 -15.585 -28.412 1.00 88.44 76 ARG A C 1
ATOM 567 O O . ARG A 1 76 ? -5.354 -16.645 -28.598 1.00 88.44 76 ARG A O 1
ATOM 574 N N . ILE A 1 77 ? -4.005 -15.371 -27.341 1.00 87.81 77 ILE A N 1
ATOM 575 C CA . ILE A 1 77 ? -3.740 -16.418 -26.334 1.00 87.81 77 ILE A CA 1
ATOM 576 C C . ILE A 1 77 ? -5.033 -16.928 -25.687 1.00 87.81 77 ILE A C 1
ATOM 578 O O . ILE A 1 77 ? -5.169 -18.121 -25.431 1.00 87.81 77 ILE A O 1
ATOM 582 N N . ILE A 1 78 ? -5.987 -16.039 -25.404 1.00 90.31 78 ILE A N 1
ATOM 583 C CA . ILE A 1 78 ? -7.250 -16.425 -24.768 1.00 90.31 78 ILE A CA 1
ATOM 584 C C . ILE A 1 78 ? -8.147 -17.179 -25.753 1.00 90.31 78 ILE A C 1
ATOM 586 O O . ILE A 1 78 ? -8.777 -18.157 -25.362 1.00 90.31 78 ILE A O 1
ATOM 590 N N . GLN A 1 79 ? -8.164 -16.774 -27.026 1.00 88.62 79 GLN A N 1
ATOM 591 C CA . GLN A 1 79 ? -8.863 -17.510 -28.085 1.00 88.62 79 GLN A CA 1
ATOM 592 C C . GLN A 1 79 ? -8.306 -18.930 -28.235 1.00 88.62 79 GLN A C 1
ATOM 594 O O . GLN A 1 79 ? -9.074 -19.887 -28.242 1.00 88.62 79 GLN A O 1
ATOM 599 N N . GLU A 1 80 ? -6.976 -19.072 -28.268 1.00 86.75 80 GLU A N 1
ATOM 600 C CA . GLU A 1 80 ? -6.291 -20.369 -28.336 1.00 86.75 80 GLU A CA 1
ATOM 601 C C . GLU A 1 80 ? -6.596 -21.249 -27.114 1.00 86.75 80 GLU A C 1
ATOM 603 O O . GLU A 1 80 ? -6.845 -22.441 -27.273 1.00 86.75 80 GLU A O 1
ATOM 608 N N . LYS A 1 81 ? -6.625 -20.671 -25.903 1.00 86.88 81 LYS A N 1
ATOM 609 C CA . LYS A 1 81 ? -6.954 -21.393 -24.659 1.00 86.88 81 LYS A CA 1
ATOM 610 C C . LYS A 1 81 ? -8.402 -21.876 -24.578 1.00 86.88 81 LYS A C 1
ATOM 612 O O . LYS A 1 81 ? -8.660 -22.830 -23.857 1.00 86.88 81 LYS A O 1
ATOM 617 N N . LEU A 1 82 ? -9.323 -21.169 -25.228 1.00 86.38 82 LEU A N 1
ATOM 618 C CA . LEU A 1 82 ? -10.759 -21.464 -25.216 1.00 86.38 82 LEU A CA 1
ATOM 619 C C . LEU A 1 82 ? -11.233 -22.208 -26.472 1.00 86.38 82 LEU A C 1
ATOM 621 O O . LEU A 1 82 ? -12.429 -22.481 -26.596 1.00 86.38 82 LEU A O 1
ATOM 625 N N . GLY A 1 83 ? -10.347 -22.419 -27.453 1.00 85.38 83 GLY A N 1
ATOM 626 C CA . GLY A 1 83 ? -10.726 -22.915 -28.777 1.00 85.38 83 GLY A CA 1
ATOM 627 C C . GLY A 1 83 ? -11.813 -22.064 -29.447 1.00 85.38 83 GLY A C 1
ATOM 628 O O . GLY A 1 83 ? -12.646 -22.597 -30.177 1.00 85.38 83 GLY A O 1
ATOM 629 N N . ALA A 1 84 ? -11.857 -20.762 -29.145 1.00 84.81 84 ALA A N 1
ATOM 630 C CA . ALA A 1 84 ? -12.918 -19.862 -29.584 1.00 84.81 84 ALA A CA 1
ATOM 631 C C . ALA A 1 84 ? -12.495 -19.098 -30.844 1.00 84.81 84 ALA A C 1
ATOM 633 O O . ALA A 1 84 ? -11.456 -18.440 -30.862 1.00 84.81 84 ALA A O 1
ATOM 634 N N . GLU A 1 85 ? -13.330 -19.148 -31.878 1.00 85.94 85 GLU A N 1
ATOM 635 C CA . GLU A 1 85 ? -13.135 -18.428 -33.137 1.00 85.94 85 GLU A CA 1
ATOM 636 C C . GLU A 1 85 ? -14.123 -17.257 -33.247 1.00 85.94 85 GLU A C 1
ATOM 638 O O . GLU A 1 85 ? -15.045 -17.106 -32.441 1.00 85.94 85 GLU A O 1
ATOM 643 N N . ALA A 1 86 ? -13.953 -16.408 -34.264 1.00 85.75 86 ALA A N 1
ATOM 644 C CA . ALA A 1 86 ? -14.922 -15.354 -34.543 1.00 85.75 86 ALA A CA 1
ATOM 645 C C . ALA A 1 86 ? -16.315 -15.967 -34.802 1.00 85.75 86 ALA A C 1
ATOM 647 O O . ALA A 1 86 ? -16.486 -16.799 -35.691 1.00 85.75 86 ALA A O 1
ATOM 648 N N . GLY A 1 87 ? -17.309 -15.547 -34.021 1.00 85.31 87 GLY A N 1
ATOM 649 C CA . GLY A 1 87 ? -18.667 -16.093 -34.013 1.00 85.31 87 GLY A CA 1
ATOM 650 C C . GLY A 1 87 ? -18.947 -17.104 -32.896 1.00 85.31 87 GLY A C 1
ATOM 651 O O . GLY A 1 87 ? -20.098 -17.504 -32.737 1.00 85.31 87 GLY A O 1
ATOM 652 N N . SER A 1 88 ? -17.949 -17.513 -32.105 1.00 88.69 88 SER A N 1
ATOM 653 C CA . SER A 1 88 ? -18.171 -18.376 -30.940 1.00 88.69 88 SER A CA 1
ATOM 654 C C . SER A 1 88 ? -18.912 -17.637 -29.822 1.00 88.69 88 SER A C 1
ATOM 656 O O . SER A 1 88 ? -18.587 -16.496 -29.493 1.00 88.69 88 SER A O 1
ATOM 658 N N . GLU A 1 89 ? -19.882 -18.307 -29.200 1.00 90.25 89 GLU A N 1
ATOM 659 C CA . GLU A 1 89 ? -20.574 -17.801 -28.012 1.00 90.25 89 GLU A CA 1
ATOM 660 C C . GLU A 1 89 ? -19.776 -18.124 -26.746 1.00 90.25 89 GLU A C 1
ATOM 662 O O . GLU A 1 89 ? -19.376 -19.268 -26.504 1.00 90.25 89 GLU A O 1
ATOM 667 N N . VAL A 1 90 ? -19.574 -17.104 -25.917 1.00 92.00 90 VAL A N 1
ATOM 668 C CA . VAL A 1 90 ? -18.869 -17.201 -24.642 1.00 92.00 90 VAL A CA 1
ATOM 669 C C . VAL A 1 90 ? -19.733 -16.645 -23.521 1.00 92.00 90 VAL A C 1
ATOM 671 O O . VAL A 1 90 ? -20.364 -15.595 -23.645 1.00 92.00 90 VAL A O 1
ATOM 674 N N . THR A 1 91 ? -19.759 -17.358 -22.400 1.00 92.00 91 THR A N 1
ATOM 675 C CA . THR A 1 91 ? -20.436 -16.910 -21.183 1.00 92.00 91 THR A CA 1
ATOM 676 C C . THR A 1 91 ? -19.420 -16.263 -20.261 1.00 92.00 91 THR A C 1
ATOM 678 O O . THR A 1 91 ? -18.415 -16.877 -19.896 1.00 92.00 91 THR A O 1
ATOM 681 N N . LEU A 1 92 ? -19.703 -15.026 -19.873 1.00 92.31 92 LEU A N 1
ATOM 682 C CA . LEU A 1 92 ? -18.831 -14.167 -19.094 1.00 92.31 92 LEU A CA 1
ATOM 683 C C . LEU A 1 92 ? -19.447 -13.956 -17.711 1.00 92.31 92 LEU A C 1
ATOM 685 O O . LEU A 1 92 ? -20.566 -13.460 -17.601 1.00 92.31 92 LEU A O 1
ATOM 689 N N . THR A 1 93 ? -18.735 -14.362 -16.662 1.00 89.94 93 THR A N 1
ATOM 690 C CA . THR A 1 93 ? -19.207 -14.333 -15.269 1.00 89.94 93 THR A CA 1
ATOM 691 C C . THR A 1 93 ? -18.248 -13.520 -14.410 1.00 89.94 93 THR A C 1
ATOM 693 O O . THR A 1 93 ? -17.038 -13.713 -14.492 1.00 89.94 93 THR A O 1
ATOM 696 N N . LEU A 1 94 ? -18.757 -12.606 -13.579 1.00 88.88 94 LEU A N 1
ATOM 697 C CA . LEU A 1 94 ? -17.898 -11.812 -12.692 1.00 88.88 94 LEU A CA 1
ATOM 698 C C . LEU A 1 94 ? -17.304 -12.690 -11.582 1.00 88.88 94 LEU A C 1
ATOM 700 O O . LEU A 1 94 ? -18.040 -13.329 -10.825 1.00 88.88 94 LEU A O 1
ATOM 704 N N . SER A 1 95 ? -15.979 -12.669 -11.453 1.00 83.75 95 SER A N 1
ATOM 705 C CA . SER A 1 95 ? -15.264 -13.415 -10.420 1.00 83.75 95 SER A CA 1
ATOM 706 C C . SER A 1 95 ? -15.268 -12.662 -9.092 1.00 83.75 95 SER A C 1
ATOM 708 O O . SER A 1 95 ? -15.125 -11.443 -9.036 1.00 83.75 95 SER A O 1
ATOM 710 N N . SER A 1 96 ? -15.403 -13.401 -7.992 1.00 76.31 96 SER A N 1
ATOM 711 C CA . SER A 1 96 ? -15.275 -12.842 -6.643 1.00 76.31 96 SER A CA 1
ATOM 712 C C . SER A 1 96 ? -13.814 -12.823 -6.179 1.00 76.31 96 SER A C 1
ATOM 714 O O . SER A 1 96 ? -13.016 -13.669 -6.589 1.00 76.31 96 SER A O 1
ATOM 716 N N . GLU A 1 97 ? -13.473 -11.949 -5.231 1.00 68.56 97 GLU A N 1
ATOM 717 C CA . GLU A 1 97 ? -12.143 -11.947 -4.592 1.00 68.56 97 GLU A CA 1
ATOM 718 C C . GLU A 1 97 ? -11.795 -13.285 -3.919 1.00 68.56 97 GLU A C 1
ATOM 720 O O . GLU A 1 97 ? -10.628 -13.639 -3.795 1.00 68.56 97 GLU A O 1
ATOM 725 N N . LYS A 1 98 ? -12.802 -14.071 -3.509 1.00 70.81 98 LYS A N 1
ATOM 726 C CA . LYS A 1 98 ? -12.577 -15.413 -2.950 1.00 70.81 98 LYS A CA 1
ATOM 727 C C . LYS A 1 98 ? -12.132 -16.430 -3.998 1.00 70.81 98 LYS A C 1
ATOM 729 O O . LYS A 1 98 ? -11.429 -17.370 -3.648 1.00 70.81 98 LYS A O 1
ATOM 734 N N . SER A 1 99 ? -12.581 -16.282 -5.244 1.00 76.12 99 SER A N 1
ATOM 735 C CA . SER A 1 99 ? -12.217 -17.188 -6.342 1.00 76.12 99 SER A CA 1
ATOM 736 C C . SER A 1 99 ? -10.859 -16.851 -6.948 1.00 76.12 99 SER A C 1
ATOM 738 O O . SER A 1 99 ? -10.161 -17.760 -7.379 1.00 76.12 99 SER A O 1
ATOM 740 N N . VAL A 1 100 ? -10.487 -15.567 -6.960 1.00 86.88 100 VAL A N 1
ATOM 741 C CA . VAL A 1 100 ? -9.206 -15.095 -7.500 1.00 86.88 100 VAL A CA 1
ATOM 742 C C . VAL A 1 100 ? -8.557 -14.147 -6.484 1.00 86.88 100 VAL A C 1
ATOM 744 O O . VAL A 1 100 ? -8.636 -12.926 -6.636 1.00 86.88 100 VAL A O 1
ATOM 747 N N . PRO A 1 101 ? -7.976 -14.684 -5.396 1.00 88.81 101 PRO A N 1
ATOM 748 C CA . PRO A 1 101 ? -7.313 -13.868 -4.390 1.00 88.81 101 PRO A CA 1
ATOM 749 C C . PRO A 1 101 ? -6.032 -13.234 -4.938 1.00 88.81 101 PRO A C 1
ATOM 751 O O . PRO A 1 101 ? -5.453 -13.673 -5.933 1.00 88.81 101 PRO A O 1
ATOM 754 N N . LYS A 1 102 ? -5.568 -12.198 -4.241 1.00 89.38 102 LYS A N 1
ATOM 755 C CA . LYS A 1 102 ? -4.281 -11.548 -4.492 1.00 89.38 102 LYS A CA 1
ATOM 756 C C . LYS A 1 102 ? -3.124 -12.533 -4.300 1.00 89.38 102 LYS A C 1
ATOM 758 O O . LYS A 1 102 ? -3.068 -13.220 -3.280 1.00 89.38 102 LYS A O 1
ATOM 763 N N . GLY A 1 103 ? -2.232 -12.605 -5.285 1.00 86.81 103 GLY A N 1
ATOM 764 C CA . GLY A 1 103 ? -1.088 -13.511 -5.267 1.00 86.81 103 GLY A CA 1
ATOM 765 C C . GLY A 1 103 ? -0.034 -13.096 -4.244 1.00 86.81 103 GLY A C 1
ATOM 766 O O . GLY A 1 103 ? 0.203 -11.909 -4.032 1.00 86.81 103 GLY A O 1
ATOM 767 N N . THR A 1 104 ? 0.617 -14.080 -3.625 1.00 86.12 104 THR A N 1
ATOM 768 C CA . THR A 1 104 ? 1.748 -13.866 -2.699 1.00 86.12 104 THR A CA 1
ATOM 769 C C . THR A 1 104 ? 3.032 -14.516 -3.196 1.00 86.12 104 THR A C 1
ATOM 771 O O . THR A 1 104 ? 4.128 -13.995 -2.969 1.00 86.12 104 THR A O 1
ATOM 774 N N . ARG A 1 105 ? 2.915 -15.646 -3.898 1.00 87.38 105 ARG A N 1
ATOM 775 C CA . ARG A 1 105 ? 4.046 -16.400 -4.441 1.00 87.38 105 ARG A CA 1
ATOM 776 C C . ARG A 1 105 ? 3.712 -16.966 -5.815 1.00 87.38 105 ARG A C 1
ATOM 778 O O . ARG A 1 105 ? 2.622 -17.500 -6.017 1.00 87.38 105 ARG A O 1
ATOM 785 N N . LEU A 1 106 ? 4.662 -16.838 -6.737 1.00 89.00 106 LEU A N 1
ATOM 786 C CA . LEU A 1 106 ? 4.579 -17.304 -8.116 1.00 89.00 106 LEU A CA 1
ATOM 787 C C . LEU A 1 106 ? 5.879 -18.021 -8.489 1.00 89.00 106 LEU A C 1
ATOM 789 O O . LEU A 1 106 ? 6.946 -17.410 -8.525 1.00 89.00 106 LEU A O 1
ATOM 793 N N . VAL A 1 107 ? 5.769 -19.307 -8.809 1.00 87.00 107 VAL A N 1
ATOM 794 C CA . VAL A 1 107 ? 6.871 -20.129 -9.313 1.00 87.00 107 VAL A CA 1
ATOM 795 C C . VAL A 1 107 ? 6.642 -20.413 -10.789 1.00 87.00 107 VAL A C 1
ATOM 797 O O . VAL A 1 107 ? 5.609 -20.976 -11.162 1.00 87.00 107 VAL A O 1
ATOM 800 N N . VAL A 1 108 ? 7.609 -20.052 -11.630 1.00 88.25 108 VAL A N 1
ATOM 801 C CA . VAL A 1 108 ? 7.551 -20.278 -13.081 1.00 88.25 108 VAL A CA 1
ATOM 802 C C . VAL A 1 108 ? 8.747 -21.084 -13.575 1.00 88.25 108 VAL A C 1
ATOM 804 O O . VAL A 1 108 ? 9.853 -20.972 -13.048 1.00 88.25 108 VAL A O 1
ATOM 807 N N . LYS A 1 109 ? 8.526 -21.891 -14.614 1.00 85.56 109 LYS A N 1
ATOM 808 C CA . LYS A 1 109 ? 9.541 -22.745 -15.239 1.00 85.56 109 LYS A CA 1
ATOM 809 C C . LYS A 1 109 ? 9.661 -22.423 -16.729 1.00 85.56 109 LYS A C 1
ATOM 811 O O . LYS A 1 109 ? 8.693 -22.638 -17.457 1.00 85.56 109 LYS A O 1
ATOM 816 N N . PRO A 1 110 ? 10.804 -21.920 -17.225 1.00 85.75 110 PRO A N 1
ATOM 817 C CA . PRO A 1 110 ? 11.004 -21.717 -18.657 1.00 85.75 110 PRO A CA 1
ATOM 818 C C . PRO A 1 110 ? 10.891 -23.049 -19.409 1.00 85.75 110 PRO A C 1
ATOM 820 O O . PRO A 1 110 ? 11.511 -24.039 -19.011 1.00 85.75 110 PRO A O 1
ATOM 823 N N . LEU A 1 111 ? 10.093 -23.087 -20.481 1.00 83.00 111 LEU A N 1
ATOM 824 C CA . LEU A 1 111 ? 9.950 -24.296 -21.301 1.00 83.00 111 LEU A CA 1
ATOM 825 C C . LEU A 1 111 ? 11.178 -24.552 -22.179 1.00 83.00 111 LEU A C 1
ATOM 827 O O . LEU A 1 111 ? 11.463 -25.702 -22.504 1.00 83.00 111 LEU A O 1
ATOM 831 N N . ASP A 1 112 ? 11.914 -23.494 -22.515 1.00 77.12 112 ASP A N 1
ATOM 832 C CA . ASP A 1 112 ? 13.182 -23.562 -23.229 1.00 77.12 112 ASP A CA 1
ATOM 833 C C . ASP A 1 112 ? 14.319 -23.043 -22.337 1.00 77.12 112 ASP A C 1
ATOM 835 O O . ASP A 1 112 ? 14.187 -22.028 -21.650 1.00 77.12 112 ASP A O 1
ATOM 839 N N . ALA A 1 113 ? 15.447 -23.751 -22.349 1.00 62.97 113 ALA A N 1
ATOM 840 C CA . ALA A 1 113 ? 16.666 -23.343 -21.656 1.00 62.97 113 ALA A CA 1
ATOM 841 C C . ALA A 1 113 ? 17.481 -22.321 -22.464 1.00 62.97 113 ALA A C 1
ATOM 843 O O . ALA A 1 113 ? 18.415 -21.711 -21.935 1.00 62.97 113 ALA A O 1
ATOM 844 N N . ASP A 1 114 ? 17.162 -22.149 -23.748 1.00 65.44 114 ASP A N 1
ATOM 845 C CA . ASP A 1 114 ? 17.917 -21.332 -24.691 1.00 65.44 114 ASP A CA 1
ATOM 846 C C . ASP A 1 114 ? 17.394 -19.907 -24.873 1.00 65.44 114 ASP A C 1
ATOM 848 O O . ASP A 1 114 ? 17.972 -19.127 -25.629 1.00 65.44 114 ASP A O 1
ATOM 852 N N . TYR A 1 115 ? 16.400 -19.508 -24.076 1.00 71.88 115 TYR A N 1
ATOM 853 C CA . TYR A 1 115 ? 15.942 -18.125 -24.040 1.00 71.88 115 TYR A CA 1
ATOM 854 C C . TYR A 1 115 ? 17.073 -17.161 -23.623 1.00 71.88 115 TYR A C 1
ATOM 856 O O . TYR A 1 115 ? 17.664 -17.333 -22.552 1.00 71.88 115 TYR A O 1
ATOM 864 N N . PRO A 1 116 ? 17.371 -16.117 -24.425 1.00 63.16 116 PRO A N 1
ATOM 865 C CA . PRO A 1 116 ? 18.458 -15.172 -24.171 1.00 63.16 116 PRO A CA 1
ATOM 866 C C . PRO A 1 116 ? 18.034 -14.103 -23.150 1.00 63.16 116 PRO A C 1
ATOM 868 O O . PRO A 1 116 ? 18.059 -12.902 -23.429 1.00 63.16 116 PRO A O 1
ATOM 871 N N . VAL A 1 117 ? 17.591 -14.540 -21.970 1.00 62.31 117 VAL A N 1
ATOM 872 C CA . VAL A 1 117 ? 17.135 -13.678 -20.874 1.00 62.31 117 VAL A CA 1
ATOM 873 C C . VAL A 1 117 ? 18.148 -13.752 -19.740 1.00 62.31 117 VAL A C 1
ATOM 875 O O . VAL A 1 117 ? 18.269 -14.771 -19.066 1.00 62.31 117 VAL A O 1
ATOM 878 N N . SER A 1 118 ? 18.874 -12.656 -19.525 1.00 55.78 118 SER A N 1
ATOM 879 C CA . SER A 1 118 ? 19.894 -12.552 -18.475 1.00 55.78 118 SER A CA 1
ATOM 880 C C . SER A 1 118 ? 19.296 -12.367 -17.081 1.00 55.78 118 SER A C 1
ATOM 882 O O . SER A 1 118 ? 19.832 -12.887 -16.108 1.00 55.78 118 SER A O 1
ATOM 884 N N . ASN A 1 119 ? 18.178 -11.641 -16.966 1.00 64.44 119 ASN A N 1
ATOM 885 C CA . ASN A 1 119 ? 17.520 -11.392 -15.688 1.00 64.44 119 ASN A CA 1
ATOM 886 C C . ASN A 1 119 ? 16.006 -11.613 -15.770 1.00 64.44 119 ASN A C 1
ATOM 888 O O . ASN A 1 119 ? 15.226 -10.706 -16.072 1.00 64.44 119 ASN A O 1
ATOM 892 N N . TRP A 1 120 ? 15.600 -12.849 -15.482 1.00 72.44 120 TRP A N 1
ATOM 893 C CA . TRP A 1 120 ? 14.210 -13.293 -15.546 1.00 72.44 120 TRP A CA 1
ATOM 894 C C . TRP A 1 120 ? 13.272 -12.525 -14.621 1.00 72.44 120 TRP A C 1
ATOM 896 O O . TRP A 1 120 ? 12.127 -12.285 -14.996 1.00 72.44 120 TRP A O 1
ATOM 906 N N . LYS A 1 121 ? 13.746 -12.106 -13.443 1.00 67.50 121 LYS A N 1
ATOM 907 C CA . LYS A 1 121 ? 12.904 -11.428 -12.455 1.00 67.50 121 LYS A CA 1
ATOM 908 C C . LYS A 1 121 ? 12.383 -10.095 -12.988 1.00 67.50 121 LYS A C 1
ATOM 910 O O . LYS A 1 121 ? 11.177 -9.919 -13.126 1.00 67.50 121 LYS A O 1
ATOM 915 N N . TYR A 1 122 ? 13.290 -9.201 -13.378 1.00 69.00 122 TYR A N 1
ATOM 916 C CA . TYR A 1 122 ? 12.915 -7.889 -13.914 1.00 69.00 122 TYR A CA 1
ATOM 917 C C . TYR A 1 122 ? 12.167 -8.004 -15.246 1.00 69.00 122 TYR A C 1
ATOM 919 O O . TYR A 1 122 ? 11.219 -7.256 -15.490 1.00 69.00 122 TYR A O 1
ATOM 927 N N . PHE A 1 123 ? 12.575 -8.948 -16.105 1.00 72.38 123 PHE A N 1
ATOM 928 C CA . PHE A 1 123 ? 11.908 -9.183 -17.383 1.00 72.38 123 PHE A CA 1
ATOM 929 C C . PHE A 1 123 ? 10.432 -9.553 -17.185 1.00 72.38 123 PHE A C 1
ATOM 931 O O . PHE A 1 123 ? 9.558 -8.962 -17.818 1.00 72.38 123 PHE A O 1
ATOM 938 N N . LEU A 1 124 ? 10.142 -10.487 -16.276 1.00 76.75 124 LEU A N 1
ATOM 939 C CA . LEU A 1 124 ? 8.774 -10.913 -16.001 1.00 76.75 124 LEU A CA 1
ATOM 940 C C . LEU A 1 124 ? 7.980 -9.838 -15.254 1.00 76.75 124 LEU A C 1
ATOM 942 O O . LEU A 1 124 ? 6.854 -9.570 -15.656 1.00 76.75 124 LEU A O 1
ATOM 946 N N . GLU A 1 125 ? 8.553 -9.161 -14.255 1.00 72.25 125 GLU A N 1
ATOM 947 C CA . GLU A 1 125 ? 7.875 -8.069 -13.530 1.00 72.25 125 GLU A CA 1
ATOM 948 C C . GLU A 1 125 ? 7.426 -6.935 -14.472 1.00 72.25 125 GLU A C 1
ATOM 950 O O . GLU A 1 125 ? 6.294 -6.455 -14.388 1.00 72.25 125 GLU A O 1
ATOM 955 N N . SER A 1 126 ? 8.273 -6.546 -15.432 1.00 68.81 126 SER A N 1
ATOM 956 C CA . SER A 1 126 ? 7.948 -5.501 -16.414 1.00 68.81 126 SER A CA 1
ATOM 957 C C . SER A 1 126 ? 6.823 -5.910 -17.378 1.00 68.81 126 SER A C 1
ATOM 959 O O . SER A 1 126 ? 5.992 -5.084 -17.778 1.00 68.81 126 SER A O 1
ATOM 961 N N . ARG A 1 127 ? 6.778 -7.190 -17.767 1.00 73.88 127 ARG A N 1
ATOM 962 C CA . ARG A 1 127 ? 5.833 -7.699 -18.773 1.00 73.88 127 ARG A CA 1
ATOM 963 C C . ARG A 1 127 ? 4.500 -8.127 -18.170 1.00 73.88 127 ARG A C 1
ATOM 965 O O . ARG A 1 127 ? 3.457 -7.825 -18.749 1.00 73.88 127 ARG A O 1
ATOM 972 N N . LEU A 1 128 ? 4.521 -8.777 -17.011 1.00 80.44 128 LEU A N 1
ATOM 973 C CA . LEU A 1 128 ? 3.335 -9.314 -16.351 1.00 80.44 128 LEU A CA 1
ATOM 974 C C . LEU A 1 128 ? 2.360 -8.211 -15.935 1.00 80.44 128 LEU A C 1
ATOM 976 O O . LEU A 1 128 ? 1.196 -8.289 -16.311 1.00 80.44 128 LEU A O 1
ATOM 980 N N . ASN A 1 129 ? 2.833 -7.138 -15.292 1.00 70.06 129 ASN A N 1
ATOM 981 C CA . ASN A 1 129 ? 1.969 -6.038 -14.832 1.00 70.06 129 ASN A CA 1
ATOM 982 C C . ASN A 1 129 ? 1.181 -5.369 -15.974 1.00 70.06 129 ASN A C 1
ATOM 984 O O . ASN A 1 129 ? 0.035 -4.936 -15.816 1.00 70.06 129 ASN A O 1
ATOM 988 N N . ASN A 1 130 ? 1.785 -5.300 -17.160 1.00 69.81 130 ASN A N 1
ATOM 989 C CA . ASN A 1 130 ? 1.181 -4.647 -18.315 1.00 69.81 130 ASN A CA 1
ATOM 990 C C . ASN A 1 130 ? 0.260 -5.584 -19.105 1.00 69.81 130 ASN A C 1
ATOM 992 O O . ASN A 1 130 ? -0.799 -5.144 -19.565 1.00 69.81 130 ASN A O 1
ATOM 996 N N . ALA A 1 131 ? 0.628 -6.858 -19.246 1.00 78.06 131 ALA A N 1
ATOM 997 C CA . ALA A 1 131 ? -0.041 -7.793 -20.146 1.00 78.06 131 ALA A CA 1
ATOM 998 C C . ALA A 1 131 ? -1.038 -8.740 -19.462 1.00 78.06 131 ALA A C 1
ATOM 1000 O O . ALA A 1 131 ? -2.013 -9.124 -20.109 1.00 78.06 131 ALA A O 1
ATOM 1001 N N . TYR A 1 132 ? -0.829 -9.086 -18.191 1.00 88.94 132 TYR A N 1
ATOM 1002 C CA . TYR A 1 132 ? -1.604 -10.102 -17.482 1.00 88.94 132 TYR A CA 1
ATOM 1003 C C . TYR A 1 132 ? -2.270 -9.539 -16.222 1.00 88.94 132 TYR A C 1
ATOM 1005 O O . TYR A 1 132 ? -1.734 -8.662 -15.549 1.00 88.94 132 TYR A O 1
ATOM 1013 N N . THR A 1 133 ? -3.457 -10.042 -15.902 1.00 88.75 133 THR A N 1
ATOM 1014 C CA . THR A 1 133 ? -4.194 -9.747 -14.667 1.00 88.75 133 THR A CA 1
ATOM 1015 C C . THR A 1 133 ? -4.292 -10.957 -13.756 1.00 88.75 133 THR A C 1
ATOM 1017 O O . THR A 1 133 ? -4.219 -10.813 -12.534 1.00 88.75 133 THR A O 1
ATOM 1020 N N . THR A 1 134 ? -4.408 -12.146 -14.344 1.00 90.94 134 THR A N 1
ATOM 1021 C CA . THR A 1 134 ? -4.544 -13.407 -13.622 1.00 90.94 134 THR A CA 1
ATOM 1022 C C . THR A 1 134 ? -3.561 -14.450 -14.128 1.00 90.94 134 THR A C 1
ATOM 1024 O O . THR A 1 134 ? -3.220 -14.482 -15.309 1.00 90.94 134 THR A O 1
ATOM 1027 N N . LEU A 1 135 ? -3.102 -15.314 -13.222 1.00 91.62 135 LEU A N 1
ATOM 1028 C CA . LEU A 1 135 ? -2.289 -16.484 -13.549 1.00 91.62 135 LEU A CA 1
ATOM 1029 C C . LEU A 1 135 ? -2.872 -17.718 -12.867 1.00 91.62 135 LEU A C 1
ATOM 1031 O O . LEU A 1 135 ? -3.189 -17.676 -11.677 1.00 91.62 135 LEU A O 1
ATOM 1035 N N . THR A 1 136 ? -2.986 -18.808 -13.623 1.00 90.69 136 THR A N 1
ATOM 1036 C CA . THR A 1 136 ? -3.510 -20.095 -13.154 1.00 90.69 136 THR A CA 1
ATOM 1037 C C . THR A 1 136 ? -2.395 -21.131 -13.109 1.00 90.69 136 THR A C 1
ATOM 1039 O O . THR A 1 136 ? -1.566 -21.201 -14.016 1.00 90.69 136 THR A O 1
ATOM 1042 N N . GLN A 1 137 ? -2.366 -21.944 -12.057 1.00 92.38 137 GLN A N 1
ATOM 1043 C CA . GLN A 1 137 ? -1.418 -23.041 -11.920 1.00 92.38 137 GLN A CA 1
ATOM 1044 C C . GLN A 1 137 ? -1.579 -24.052 -13.059 1.00 92.38 137 GLN A C 1
ATOM 1046 O O . GLN A 1 137 ? -2.687 -24.497 -13.346 1.00 92.38 137 GLN A O 1
ATOM 1051 N N . GLY A 1 138 ? -0.468 -24.451 -13.671 1.00 87.88 138 GLY A N 1
ATOM 1052 C CA . GLY A 1 138 ? -0.431 -25.382 -14.797 1.00 87.88 138 GLY A CA 1
ATOM 1053 C C . GLY A 1 138 ? -0.574 -24.720 -16.169 1.00 87.88 138 GLY A C 1
ATOM 1054 O O . GLY A 1 138 ? -0.302 -25.376 -17.174 1.00 87.88 138 GLY A O 1
ATOM 1055 N N . ASP A 1 139 ? -0.932 -23.435 -16.235 1.00 89.12 139 ASP A N 1
ATOM 1056 C CA . ASP A 1 139 ? -1.012 -22.719 -17.505 1.00 89.12 139 ASP A CA 1
ATOM 1057 C C . ASP A 1 139 ? 0.377 -22.418 -18.076 1.00 89.12 139 ASP A C 1
ATOM 1059 O O . ASP A 1 139 ? 1.355 -22.196 -17.357 1.00 89.12 139 ASP A O 1
ATOM 1063 N N . VAL A 1 140 ? 0.446 -22.330 -19.405 1.00 89.12 140 VAL A N 1
ATOM 1064 C CA . VAL A 1 140 ? 1.615 -21.794 -20.102 1.00 89.12 140 VAL A CA 1
ATOM 1065 C C . VAL A 1 140 ? 1.445 -20.285 -20.266 1.00 89.12 140 VAL A C 1
ATOM 1067 O O . VAL A 1 140 ? 0.572 -19.808 -20.992 1.00 89.12 140 VAL A O 1
ATOM 1070 N N . LEU A 1 141 ? 2.299 -19.536 -19.579 1.00 88.69 141 LEU A N 1
ATOM 1071 C CA . LEU A 1 141 ? 2.487 -18.104 -19.732 1.00 88.69 141 LEU A CA 1
ATOM 1072 C C . LEU A 1 141 ? 3.329 -17.837 -20.985 1.00 88.69 141 LEU A C 1
ATOM 1074 O O . LEU A 1 141 ? 4.448 -18.337 -21.102 1.00 88.69 141 LEU A O 1
ATOM 1078 N N . VAL A 1 142 ? 2.819 -17.016 -21.902 1.00 88.31 142 VAL A N 1
ATOM 1079 C CA . VAL A 1 142 ? 3.552 -16.609 -23.110 1.00 88.31 142 VAL A CA 1
ATOM 1080 C C . VAL A 1 142 ? 3.844 -15.115 -23.051 1.00 88.31 142 VAL A C 1
ATOM 1082 O O . VAL A 1 142 ? 2.935 -14.301 -22.881 1.00 88.31 142 VAL A O 1
ATOM 1085 N N . VAL A 1 143 ? 5.114 -14.743 -23.183 1.00 84.94 143 VAL A N 1
ATOM 1086 C CA . VAL A 1 143 ? 5.584 -13.353 -23.113 1.00 84.94 143 VAL A CA 1
ATOM 1087 C C . VAL A 1 143 ? 6.452 -13.021 -24.322 1.00 84.94 143 VAL A C 1
ATOM 1089 O O . VAL A 1 143 ? 7.247 -13.843 -24.764 1.00 84.94 143 VAL A O 1
ATOM 1092 N N . GLY A 1 144 ? 6.299 -11.815 -24.867 1.00 77.06 144 GLY A N 1
ATOM 1093 C CA . GLY A 1 144 ? 7.106 -11.347 -25.994 1.00 77.06 144 GLY A CA 1
ATOM 1094 C C . GLY A 1 144 ? 8.528 -10.975 -25.568 1.00 77.06 144 GLY A C 1
ATOM 1095 O O . GLY A 1 144 ? 8.738 -10.403 -24.492 1.00 77.06 144 GLY A O 1
ATOM 1096 N N . SER A 1 145 ? 9.514 -11.288 -26.407 1.00 68.31 145 SER A N 1
ATOM 1097 C CA . SER A 1 145 ? 10.932 -11.000 -26.174 1.00 68.31 145 SER A CA 1
ATOM 1098 C C . SER A 1 145 ? 11.266 -9.506 -26.236 1.00 68.31 145 SER A C 1
ATOM 1100 O O . SER A 1 145 ? 12.321 -9.087 -25.756 1.00 68.31 145 SER A O 1
ATOM 1102 N N . GLY A 1 146 ? 10.394 -8.682 -26.825 1.00 63.34 146 GLY A N 1
ATOM 1103 C CA . GLY A 1 146 ? 10.652 -7.287 -27.171 1.00 63.34 146 GLY A CA 1
ATOM 1104 C C . GLY A 1 146 ? 11.521 -7.095 -28.417 1.00 63.34 146 GLY A C 1
ATOM 1105 O O . GLY A 1 146 ? 11.732 -5.952 -28.822 1.00 63.34 146 GLY A O 1
ATOM 1106 N N . LYS A 1 147 ? 12.027 -8.173 -29.031 1.00 60.56 147 LYS A N 1
ATOM 1107 C CA . LYS A 1 147 ? 12.811 -8.127 -30.269 1.00 60.56 147 LYS A CA 1
ATOM 1108 C C . LYS A 1 147 ? 11.901 -8.442 -31.449 1.00 60.56 147 LYS A C 1
ATOM 1110 O O . LYS A 1 147 ? 11.282 -9.501 -31.493 1.00 60.56 147 LYS A O 1
ATOM 1115 N N . GLN A 1 148 ? 11.826 -7.519 -32.404 1.00 60.28 148 GLN A N 1
ATOM 1116 C CA . GLN A 1 148 ? 11.085 -7.722 -33.645 1.00 60.28 148 GLN A CA 1
ATOM 1117 C C . GLN A 1 148 ? 12.032 -8.222 -34.730 1.00 60.28 148 GLN A C 1
ATOM 1119 O O . GLN A 1 148 ? 12.958 -7.513 -35.129 1.00 60.28 148 GLN A O 1
ATOM 1124 N N . THR A 1 149 ? 11.774 -9.424 -35.231 1.00 55.53 149 THR A N 1
ATOM 1125 C CA . THR A 1 149 ? 12.538 -10.018 -36.324 1.00 55.53 149 THR A CA 1
ATOM 1126 C C . THR A 1 149 ? 11.758 -9.838 -37.622 1.00 55.53 149 THR A C 1
ATOM 1128 O O . THR A 1 149 ? 10.556 -10.103 -37.703 1.00 55.53 149 THR A O 1
ATOM 1131 N N . ARG A 1 150 ? 12.431 -9.325 -38.655 1.00 50.75 150 ARG A N 1
ATOM 1132 C CA . ARG A 1 150 ? 11.824 -9.049 -39.960 1.00 50.75 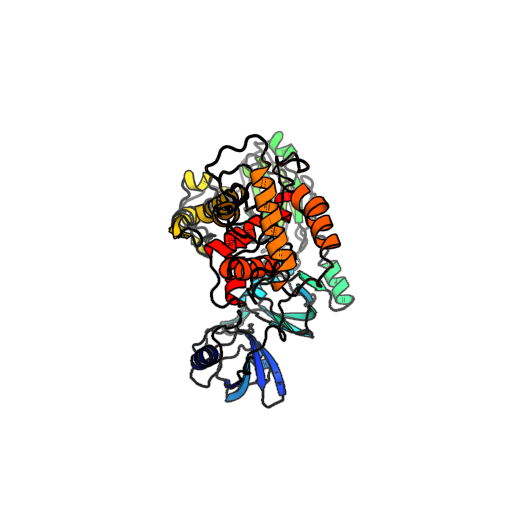150 ARG A CA 1
ATOM 1133 C C . ARG A 1 150 ? 11.853 -10.324 -40.799 1.00 50.75 150 ARG A C 1
ATOM 1135 O O . ARG A 1 150 ? 12.931 -10.796 -41.151 1.00 50.75 150 ARG A O 1
ATOM 1142 N N . LEU A 1 151 ? 10.687 -10.882 -41.117 1.00 51.75 151 LEU A N 1
ATOM 1143 C CA . LEU A 1 151 ? 10.600 -12.023 -42.030 1.00 51.75 151 LEU A CA 1
ATOM 1144 C C . LEU A 1 151 ? 10.764 -11.571 -43.491 1.00 51.75 151 LEU A C 1
ATOM 1146 O O . LEU A 1 151 ? 10.538 -10.406 -43.825 1.00 51.75 151 LEU A O 1
ATOM 1150 N N . LEU A 1 152 ? 11.135 -12.513 -44.368 1.00 46.44 152 LEU A N 1
ATOM 1151 C CA . LEU A 1 152 ? 11.380 -12.301 -45.808 1.00 46.44 152 LEU A CA 1
ATOM 1152 C C . LEU A 1 152 ? 10.176 -11.691 -46.561 1.00 46.44 152 LEU A C 1
ATOM 1154 O O . LEU A 1 152 ? 10.354 -11.112 -47.627 1.00 46.44 152 LEU A O 1
ATOM 1158 N N . GLU A 1 153 ? 8.973 -11.760 -45.986 1.00 50.38 153 GLU A N 1
ATOM 1159 C CA . GLU A 1 153 ? 7.727 -11.201 -46.534 1.00 50.38 153 GLU A CA 1
ATOM 1160 C C . GLU A 1 153 ? 7.353 -9.821 -45.951 1.00 50.38 153 GLU A C 1
ATOM 1162 O O . GLU A 1 153 ? 6.273 -9.297 -46.210 1.00 50.38 153 GLU A O 1
ATOM 1167 N N . GLY A 1 154 ? 8.240 -9.189 -45.172 1.00 48.44 154 GLY A N 1
ATOM 1168 C CA . GLY A 1 154 ? 8.042 -7.828 -44.655 1.00 48.44 154 GLY A CA 1
ATOM 1169 C C . GLY A 1 154 ? 7.186 -7.724 -43.388 1.00 48.44 154 GLY A C 1
ATOM 1170 O O . GLY A 1 154 ? 6.999 -6.617 -42.882 1.00 48.44 154 GLY A O 1
ATOM 1171 N N . GLN A 1 155 ? 6.719 -8.847 -42.842 1.00 47.62 155 GLN A N 1
ATOM 1172 C CA . GLN A 1 155 ? 5.989 -8.906 -41.577 1.00 47.62 155 GLN A CA 1
ATOM 1173 C C . GLN A 1 155 ? 6.976 -8.969 -40.394 1.00 47.62 155 GLN A C 1
ATOM 1175 O O . GLN A 1 155 ? 7.916 -9.767 -40.396 1.00 47.62 155 GLN A O 1
ATOM 1180 N N . LEU A 1 156 ? 6.794 -8.083 -39.408 1.00 53.59 156 LEU A N 1
ATOM 1181 C CA . LEU A 1 156 ? 7.564 -8.068 -38.159 1.00 53.59 156 LEU A CA 1
ATOM 1182 C C . LEU A 1 156 ? 6.943 -9.088 -37.203 1.00 53.59 156 LEU A C 1
ATOM 1184 O O . LEU A 1 156 ? 5.768 -8.958 -36.861 1.00 53.59 156 LEU A O 1
ATOM 1188 N N . VAL A 1 157 ? 7.715 -10.091 -36.785 1.00 58.97 157 VAL A N 1
ATOM 1189 C CA . VAL A 1 157 ? 7.281 -11.086 -35.796 1.00 58.97 157 VAL A CA 1
ATOM 1190 C C . VAL A 1 157 ? 8.146 -10.941 -34.553 1.00 58.97 157 VAL A C 1
ATOM 1192 O O . VAL A 1 157 ? 9.373 -10.893 -34.639 1.00 58.97 157 VAL A O 1
ATOM 1195 N N . GLU A 1 158 ? 7.496 -10.808 -33.402 1.00 66.25 158 GLU A N 1
ATOM 1196 C CA . GLU A 1 158 ? 8.157 -10.791 -32.100 1.00 66.25 158 GLU A CA 1
ATOM 1197 C C . GLU A 1 158 ? 8.422 -12.231 -31.649 1.00 66.25 158 GLU A C 1
ATOM 1199 O O . GLU A 1 158 ? 7.550 -13.091 -31.779 1.00 66.25 158 GLU A O 1
ATOM 1204 N N . GLU A 1 159 ? 9.623 -12.513 -31.141 1.00 73.88 159 GLU A N 1
ATOM 1205 C CA . GLU A 1 159 ? 9.915 -13.836 -30.575 1.00 73.88 159 GLU A CA 1
ATOM 1206 C C . GLU A 1 159 ? 9.145 -14.036 -29.262 1.00 73.88 159 GLU A C 1
ATOM 1208 O O . GLU A 1 159 ? 9.064 -13.131 -28.433 1.00 73.88 159 GLU A O 1
ATOM 1213 N N . GLU A 1 160 ? 8.590 -15.228 -29.051 1.00 83.50 160 GLU A N 1
ATOM 1214 C CA . GLU A 1 160 ? 7.751 -15.541 -27.891 1.00 83.50 160 GLU A CA 1
ATOM 1215 C C . GLU A 1 160 ? 8.473 -16.497 -26.939 1.00 83.50 160 GLU A C 1
ATOM 1217 O O . GLU A 1 160 ? 8.927 -17.571 -27.338 1.00 83.50 160 GLU A O 1
ATOM 1222 N N . TYR A 1 161 ? 8.529 -16.147 -25.656 1.00 84.81 161 TYR A N 1
ATOM 1223 C CA . TYR A 1 161 ? 9.030 -17.019 -24.599 1.00 84.81 161 TYR A CA 1
ATOM 1224 C C . TYR A 1 161 ? 7.869 -17.668 -23.862 1.00 84.81 161 TYR A C 1
ATOM 1226 O O . TYR A 1 161 ? 6.894 -17.006 -23.500 1.00 84.81 161 TYR A O 1
ATOM 1234 N N . ARG A 1 162 ? 7.979 -18.975 -23.626 1.00 88.12 162 ARG A N 1
ATOM 1235 C CA . ARG A 1 162 ? 6.940 -19.777 -22.986 1.00 88.12 162 ARG A CA 1
ATOM 1236 C C . ARG A 1 162 ? 7.435 -20.274 -21.637 1.00 88.12 162 ARG A C 1
ATOM 1238 O O . ARG A 1 162 ? 8.487 -20.906 -21.544 1.00 88.12 162 ARG A O 1
ATOM 1245 N N . LEU A 1 163 ? 6.671 -19.993 -20.591 1.00 88.06 163 LEU A N 1
ATOM 1246 C CA . LEU A 1 163 ? 6.958 -20.404 -19.224 1.00 88.06 163 LEU A CA 1
ATOM 1247 C C . LEU A 1 163 ? 5.765 -21.172 -18.665 1.00 88.06 163 LEU A C 1
ATOM 1249 O O . LEU A 1 163 ? 4.629 -20.737 -18.792 1.00 88.06 163 LEU A O 1
ATOM 1253 N N . LEU A 1 164 ? 6.016 -22.303 -18.022 1.00 88.81 164 LEU A N 1
ATOM 1254 C CA . LEU A 1 164 ? 5.009 -23.033 -17.268 1.00 88.81 164 LEU A CA 1
ATOM 1255 C C . LEU A 1 164 ? 4.813 -22.367 -15.903 1.00 88.81 164 LEU A C 1
ATOM 1257 O O . LEU A 1 164 ? 5.781 -22.161 -15.169 1.00 88.81 164 LEU A O 1
ATOM 1261 N N . VAL A 1 165 ? 3.570 -22.062 -15.546 1.00 91.75 165 VAL A N 1
ATOM 1262 C CA . VAL A 1 165 ? 3.204 -21.631 -14.195 1.00 91.75 165 VAL A CA 1
ATOM 1263 C C . VAL A 1 165 ? 3.131 -22.874 -13.313 1.00 91.75 165 VAL A C 1
ATOM 1265 O O . VAL A 1 165 ? 2.198 -23.664 -13.414 1.00 91.75 165 VAL A O 1
ATOM 1268 N N . ASP A 1 166 ? 4.134 -23.082 -12.467 1.00 89.06 166 ASP A N 1
ATOM 1269 C CA . ASP A 1 166 ? 4.274 -24.318 -11.695 1.00 89.06 166 ASP A CA 1
ATOM 1270 C C . ASP A 1 166 ? 3.484 -24.277 -10.387 1.00 89.06 166 ASP A C 1
ATOM 1272 O O . ASP A 1 166 ? 2.710 -25.187 -10.094 1.00 89.06 166 ASP A O 1
ATOM 1276 N N . THR A 1 167 ? 3.660 -23.205 -9.612 1.00 88.56 167 THR A N 1
ATOM 1277 C CA . THR A 1 167 ? 3.006 -23.020 -8.311 1.00 88.56 167 THR A CA 1
ATOM 1278 C C . THR A 1 167 ? 2.540 -21.576 -8.158 1.00 88.56 167 THR A C 1
ATOM 1280 O O . THR A 1 167 ? 3.303 -20.646 -8.421 1.00 88.56 167 THR A O 1
ATOM 1283 N N . VAL A 1 168 ? 1.303 -21.392 -7.698 1.00 89.69 168 VAL A N 1
ATOM 1284 C CA . VAL A 1 168 ? 0.735 -20.092 -7.315 1.00 89.69 168 VAL A CA 1
ATOM 1285 C C . VAL A 1 168 ? 0.064 -20.198 -5.950 1.00 89.69 168 VAL A C 1
ATOM 1287 O O . VAL A 1 168 ? -0.573 -21.200 -5.634 1.00 89.69 168 VAL A O 1
ATOM 1290 N N . GLU A 1 169 ? 0.226 -19.165 -5.127 1.00 88.56 169 GLU A N 1
ATOM 1291 C CA . GLU A 1 169 ? -0.358 -19.080 -3.784 1.00 88.56 169 GLU A CA 1
ATOM 1292 C C . GLU A 1 169 ? -1.117 -17.752 -3.620 1.00 88.56 169 GLU A C 1
ATOM 1294 O O . GLU A 1 169 ? -0.640 -16.725 -4.119 1.00 88.56 169 GLU A O 1
ATOM 1299 N N . PRO A 1 170 ? -2.271 -17.730 -2.917 1.00 86.44 170 PRO A N 1
ATOM 1300 C CA . PRO A 1 170 ? -2.822 -18.793 -2.058 1.00 86.44 170 PRO A CA 1
ATOM 1301 C C . PRO A 1 170 ? -3.854 -19.729 -2.724 1.00 86.44 170 PRO A C 1
ATOM 1303 O O . PRO A 1 170 ? -4.384 -20.616 -2.055 1.00 86.44 170 PRO A O 1
ATOM 1306 N N . ALA A 1 171 ? -4.185 -19.533 -4.001 1.00 88.94 171 ALA A N 1
ATOM 1307 C CA . ALA A 1 171 ? -5.184 -20.327 -4.721 1.00 88.94 171 ALA A CA 1
ATOM 1308 C C . ALA A 1 171 ? -4.659 -20.792 -6.086 1.00 88.94 171 ALA A C 1
ATOM 1310 O O . ALA A 1 171 ? -3.632 -20.313 -6.551 1.00 88.94 171 ALA A O 1
ATOM 1311 N N . LEU A 1 172 ? -5.403 -21.693 -6.744 1.00 89.00 172 LEU A N 1
ATOM 1312 C CA . LEU A 1 172 ? -5.065 -22.214 -8.078 1.00 89.00 172 LEU A CA 1
ATOM 1313 C C . LEU A 1 172 ? -5.019 -21.129 -9.160 1.00 89.00 172 LEU A C 1
ATOM 1315 O O . LEU A 1 172 ? -4.282 -21.277 -10.127 1.00 89.00 172 LEU A O 1
ATOM 1319 N N . THR A 1 173 ? -5.785 -20.051 -8.998 1.00 89.81 173 THR A N 1
ATOM 1320 C CA . THR A 1 173 ? -5.715 -18.855 -9.839 1.00 89.81 173 THR A CA 1
ATOM 1321 C C . THR A 1 173 ? -5.565 -17.642 -8.937 1.00 89.81 173 THR A C 1
ATOM 1323 O O . THR A 1 173 ? -6.311 -17.496 -7.967 1.00 89.81 173 THR A O 1
ATOM 1326 N N . VAL A 1 174 ? -4.615 -16.765 -9.256 1.00 90.81 174 VAL A N 1
ATOM 1327 C CA . VAL A 1 174 ? -4.314 -15.568 -8.461 1.00 90.81 174 VAL A CA 1
ATOM 1328 C C . VAL A 1 174 ? -4.335 -14.307 -9.312 1.00 90.81 174 VAL A C 1
ATOM 1330 O O . VAL A 1 174 ? -4.011 -14.337 -10.500 1.00 90.81 174 VAL A O 1
ATOM 1333 N N . CYS A 1 175 ? -4.705 -13.193 -8.686 1.00 89.62 175 CYS A N 1
ATOM 1334 C CA . CYS A 1 175 ? -4.565 -11.857 -9.254 1.00 89.62 175 CYS A CA 1
ATOM 1335 C C . CYS A 1 175 ? -3.147 -11.336 -8.996 1.00 89.62 175 CYS A C 1
ATOM 1337 O O . CYS A 1 175 ? -2.669 -11.409 -7.862 1.00 89.62 175 CYS A O 1
ATOM 1339 N N . ILE A 1 176 ? -2.504 -10.804 -10.037 1.00 87.94 176 ILE A N 1
ATOM 1340 C CA . ILE A 1 176 ? -1.134 -10.264 -9.974 1.00 87.94 176 ILE A CA 1
ATOM 1341 C C . ILE A 1 176 ? -1.067 -8.731 -10.087 1.00 87.94 176 ILE A C 1
ATOM 1343 O O . ILE A 1 176 ? 0.021 -8.163 -10.102 1.00 87.94 176 ILE A O 1
ATOM 1347 N N . VAL A 1 177 ? -2.214 -8.053 -10.173 1.00 82.56 177 VAL A N 1
ATOM 1348 C CA . VAL A 1 177 ? -2.297 -6.586 -10.267 1.00 82.56 177 VAL A CA 1
ATOM 1349 C C . VAL A 1 177 ? -2.374 -5.973 -8.868 1.00 82.56 177 VAL A C 1
ATOM 1351 O O . VAL A 1 177 ? -3.142 -6.439 -8.024 1.00 82.56 177 VAL A O 1
ATOM 1354 N N . ASP A 1 178 ? -1.619 -4.895 -8.637 1.00 75.56 178 ASP A N 1
ATOM 1355 C CA . ASP A 1 178 ? -1.551 -4.176 -7.354 1.00 75.56 178 ASP A CA 1
ATOM 1356 C C . ASP A 1 178 ? -1.234 -5.108 -6.166 1.00 75.56 178 ASP A C 1
ATOM 1358 O O . ASP A 1 178 ? -1.873 -5.057 -5.101 1.00 75.56 178 ASP A O 1
ATOM 1362 N N . THR A 1 179 ? -0.270 -6.008 -6.387 1.00 69.88 179 THR A N 1
ATOM 1363 C CA . THR A 1 179 ? 0.176 -7.041 -5.444 1.00 69.88 179 THR A CA 1
ATOM 1364 C C . THR A 1 179 ? 1.681 -7.251 -5.493 1.00 69.88 179 THR A C 1
ATOM 1366 O O . THR A 1 179 ? 2.246 -7.436 -6.568 1.00 69.88 179 THR A O 1
ATOM 1369 N N . ASP A 1 180 ? 2.301 -7.326 -4.317 1.00 76.19 180 ASP A N 1
ATOM 1370 C CA . ASP A 1 180 ? 3.709 -7.689 -4.157 1.00 76.19 180 ASP A CA 1
ATOM 1371 C C . ASP A 1 180 ? 3.865 -9.219 -4.200 1.00 76.19 180 ASP A C 1
ATOM 1373 O O . ASP A 1 180 ? 3.838 -9.899 -3.172 1.00 76.19 180 ASP A O 1
ATOM 1377 N N . VAL A 1 181 ? 3.984 -9.779 -5.406 1.00 79.81 181 VAL A N 1
ATOM 1378 C CA . VAL A 1 181 ? 4.144 -11.228 -5.608 1.00 79.81 181 VAL A CA 1
ATOM 1379 C C . VAL A 1 181 ? 5.625 -11.607 -5.575 1.00 79.81 181 VAL A C 1
ATOM 1381 O O . VAL A 1 181 ? 6.428 -11.094 -6.353 1.00 79.81 181 VAL A O 1
ATOM 1384 N N . SER A 1 182 ? 5.997 -12.559 -4.716 1.00 78.56 182 SER A N 1
ATOM 1385 C CA . SER A 1 182 ? 7.342 -13.147 -4.734 1.00 78.56 182 SER A CA 1
ATOM 1386 C C . SER A 1 182 ? 7.510 -14.086 -5.936 1.00 78.56 182 SER A C 1
ATOM 1388 O O . SER A 1 182 ? 6.847 -15.120 -6.023 1.00 78.56 182 SER A O 1
ATOM 1390 N N . LEU A 1 183 ? 8.376 -13.709 -6.881 1.00 82.19 183 LEU A N 1
ATOM 1391 C CA . LEU A 1 183 ? 8.629 -14.463 -8.110 1.00 82.19 183 LEU A CA 1
ATOM 1392 C C . LEU A 1 183 ? 9.882 -15.340 -7.982 1.00 82.19 183 LEU A C 1
ATOM 1394 O O . LEU A 1 183 ? 10.971 -14.842 -7.690 1.00 82.19 183 LEU A O 1
ATOM 1398 N N . GLU A 1 184 ? 9.727 -16.636 -8.244 1.00 78.12 184 GLU A N 1
ATOM 1399 C CA . GLU A 1 184 ? 10.787 -17.646 -8.211 1.00 78.12 184 GLU A CA 1
ATOM 1400 C C . GLU A 1 184 ? 10.853 -18.376 -9.563 1.00 78.12 184 GLU A C 1
ATOM 1402 O O . GLU A 1 184 ? 9.833 -18.830 -10.085 1.00 78.12 184 GLU A O 1
ATOM 1407 N N . ILE A 1 185 ? 12.049 -18.484 -10.153 1.00 80.19 185 ILE A N 1
ATOM 1408 C CA . ILE A 1 185 ? 12.259 -19.220 -11.407 1.00 80.19 185 ILE A CA 1
ATOM 1409 C C . ILE A 1 185 ? 12.941 -20.546 -11.094 1.00 80.19 185 ILE A C 1
ATOM 1411 O O . ILE A 1 185 ? 14.027 -20.565 -10.518 1.00 80.19 185 ILE A O 1
ATOM 1415 N N . VAL A 1 186 ? 12.319 -21.647 -11.506 1.00 77.94 186 VAL A N 1
ATOM 1416 C CA . VAL A 1 186 ? 12.824 -23.006 -11.281 1.00 77.94 186 VAL A CA 1
ATOM 1417 C C . VAL A 1 186 ? 13.105 -23.668 -12.636 1.00 77.94 186 VAL A C 1
ATOM 1419 O O . VAL A 1 186 ? 12.371 -23.431 -13.597 1.00 77.94 186 VAL A O 1
ATOM 1422 N N . PRO A 1 187 ? 14.158 -24.489 -12.767 1.00 71.62 187 PRO A N 1
ATOM 1423 C CA . PRO A 1 187 ? 14.385 -25.265 -13.982 1.00 71.62 187 PRO A CA 1
ATOM 1424 C C . PRO A 1 187 ? 13.274 -26.293 -14.228 1.00 71.62 187 PRO A C 1
ATOM 1426 O O . PRO A 1 187 ? 12.676 -26.832 -13.297 1.00 71.62 187 PRO A O 1
ATOM 1429 N N . LEU A 1 188 ? 13.011 -26.587 -15.504 1.00 72.31 188 LEU A N 1
ATOM 1430 C CA . LEU A 1 188 ? 11.986 -27.560 -15.893 1.00 72.31 188 LEU A CA 1
ATOM 1431 C C . LEU A 1 188 ? 12.387 -29.008 -15.556 1.00 72.31 188 LEU A C 1
ATOM 1433 O O . LEU A 1 188 ? 11.573 -29.735 -15.002 1.00 72.31 188 LEU A O 1
ATOM 1437 N N . ASN A 1 189 ? 13.630 -29.396 -15.868 1.00 71.81 189 ASN A N 1
ATOM 1438 C CA . ASN A 1 189 ? 14.210 -30.742 -15.727 1.00 71.81 189 ASN A CA 1
ATOM 1439 C C . ASN A 1 189 ? 15.690 -30.642 -15.316 1.00 71.81 189 ASN A C 1
ATOM 1441 O O . ASN A 1 189 ? 16.271 -29.570 -15.461 1.00 71.81 189 ASN A O 1
ATOM 1445 N N . ASP A 1 190 ? 16.324 -31.751 -14.916 1.00 58.47 190 ASP A N 1
ATOM 1446 C CA . ASP A 1 190 ? 17.755 -31.803 -14.554 1.00 58.47 190 ASP A CA 1
ATOM 1447 C C . ASP A 1 190 ? 18.688 -31.313 -15.680 1.00 58.47 190 ASP A C 1
ATOM 1449 O O . ASP A 1 190 ? 19.666 -30.624 -15.406 1.00 58.47 190 ASP A O 1
ATOM 1453 N N . ASP A 1 191 ? 18.345 -31.556 -16.950 1.00 61.19 191 ASP A N 1
ATOM 1454 C CA . ASP A 1 191 ? 19.088 -31.026 -18.107 1.00 61.19 191 ASP A CA 1
ATOM 1455 C C . ASP A 1 191 ? 18.931 -29.501 -18.249 1.00 61.19 191 ASP A C 1
ATOM 1457 O O . ASP A 1 191 ? 19.884 -28.791 -18.573 1.00 61.19 191 ASP A O 1
ATOM 1461 N N . ASN A 1 192 ? 17.734 -28.967 -17.966 1.00 58.09 192 ASN A N 1
ATOM 1462 C CA . ASN A 1 192 ? 17.510 -27.521 -17.900 1.00 58.09 192 ASN A CA 1
ATOM 1463 C C . ASN A 1 192 ? 18.169 -26.931 -16.654 1.00 58.09 192 ASN A C 1
ATOM 1465 O O . ASN A 1 192 ? 18.645 -25.811 -16.727 1.00 58.09 192 ASN A O 1
ATOM 1469 N N . ALA A 1 193 ? 18.237 -27.660 -15.540 1.00 53.53 193 ALA A N 1
ATOM 1470 C CA . ALA A 1 193 ? 18.956 -27.249 -14.343 1.00 53.53 193 ALA A CA 1
ATOM 1471 C C . ALA A 1 193 ? 20.455 -27.177 -14.625 1.00 53.53 193 ALA A C 1
ATOM 1473 O O . ALA A 1 193 ? 21.062 -26.184 -14.267 1.00 53.53 193 ALA A O 1
ATOM 1474 N N . GLN A 1 194 ? 21.034 -28.149 -15.339 1.00 54.44 194 GLN A N 1
ATOM 1475 C CA . GLN A 1 194 ? 22.428 -28.102 -15.787 1.00 54.44 194 GLN A CA 1
ATOM 1476 C C . GLN A 1 194 ? 22.675 -26.943 -16.751 1.00 54.44 194 GLN A C 1
ATOM 1478 O O . GLN A 1 194 ? 23.602 -26.183 -16.532 1.00 54.44 194 GLN A O 1
ATOM 1483 N N . LYS A 1 195 ? 21.805 -26.713 -17.742 1.00 54.38 195 LYS A N 1
ATOM 1484 C CA . LYS A 1 195 ? 21.927 -25.550 -18.640 1.00 54.38 195 LYS A CA 1
ATOM 1485 C C . LYS A 1 195 ? 21.678 -24.209 -17.944 1.00 54.38 195 LYS A C 1
ATOM 1487 O O . LYS A 1 195 ? 22.269 -23.211 -18.334 1.00 54.38 195 LYS A O 1
ATOM 1492 N N . MET A 1 196 ? 20.802 -24.161 -16.941 1.00 51.34 196 MET A N 1
ATOM 1493 C CA . MET A 1 196 ? 20.547 -22.980 -16.110 1.00 51.34 196 MET A CA 1
ATOM 1494 C C . MET A 1 196 ? 21.611 -22.794 -15.031 1.00 51.34 196 MET A C 1
ATOM 1496 O O . MET A 1 196 ? 21.759 -21.675 -14.581 1.00 51.34 196 MET A O 1
ATOM 1500 N N . LEU A 1 197 ? 22.353 -23.829 -14.635 1.00 46.16 197 LEU A N 1
ATOM 1501 C CA . LEU A 1 197 ? 23.556 -23.740 -13.803 1.00 46.16 197 LEU A CA 1
ATOM 1502 C C . LEU A 1 197 ? 24.746 -23.290 -14.660 1.00 46.16 197 LEU A C 1
ATOM 1504 O O . LEU A 1 197 ? 25.453 -22.373 -14.265 1.00 46.16 197 LEU A O 1
ATOM 1508 N N . ASP A 1 198 ? 24.888 -23.832 -15.873 1.00 48.88 198 ASP A N 1
ATOM 1509 C CA . ASP A 1 198 ? 25.877 -23.409 -16.874 1.00 48.88 198 ASP A CA 1
ATOM 1510 C C . ASP A 1 198 ? 25.633 -21.962 -17.352 1.00 48.88 198 ASP A C 1
ATOM 1512 O O . ASP A 1 198 ? 26.580 -21.261 -17.699 1.00 48.88 198 ASP A O 1
ATOM 1516 N N . LYS A 1 199 ? 24.373 -21.493 -17.379 1.00 47.03 199 LYS A N 1
ATOM 1517 C CA . LYS A 1 199 ? 23.995 -20.098 -17.708 1.00 47.03 199 LYS A CA 1
ATOM 1518 C C . LYS A 1 199 ? 23.745 -19.207 -16.492 1.00 47.03 199 LYS A C 1
ATOM 1520 O O . LYS A 1 199 ? 23.605 -17.996 -16.642 1.00 47.03 199 LYS A O 1
ATOM 1525 N N . GLY A 1 200 ? 23.616 -19.790 -15.311 1.00 41.78 200 GLY A N 1
ATOM 1526 C CA . GLY A 1 200 ? 23.068 -19.147 -14.123 1.00 41.78 200 GLY A CA 1
ATOM 1527 C C . GLY A 1 200 ? 23.779 -19.642 -12.882 1.00 41.78 200 GLY A C 1
ATOM 1528 O O . GLY A 1 200 ? 23.177 -20.230 -11.995 1.00 41.78 200 GLY A O 1
ATOM 1529 N N . LEU A 1 201 ? 25.076 -19.375 -12.840 1.00 36.62 201 LEU A N 1
ATOM 1530 C CA . LEU A 1 201 ? 25.791 -18.801 -11.708 1.00 36.62 201 LEU A CA 1
ATOM 1531 C C . LEU A 1 201 ? 27.184 -18.429 -12.222 1.00 36.62 201 LEU A C 1
ATOM 1533 O O . LEU A 1 201 ? 27.821 -19.210 -12.914 1.00 36.62 201 LEU A O 1
ATOM 1537 N N . GLU A 1 202 ? 27.604 -17.215 -11.877 1.00 35.84 202 GLU A N 1
ATOM 1538 C CA . GLU A 1 202 ? 28.787 -16.506 -12.372 1.00 35.84 202 GLU A CA 1
ATOM 1539 C C . GLU A 1 202 ? 28.624 -15.905 -13.778 1.00 35.84 202 GLU A C 1
ATOM 1541 O O . GLU A 1 202 ? 29.113 -16.419 -14.781 1.00 35.84 202 GLU A O 1
ATOM 1546 N N . VAL A 1 203 ? 28.123 -14.663 -13.829 1.00 43.66 203 VAL A N 1
ATOM 1547 C CA . VAL A 1 203 ? 28.945 -13.686 -14.551 1.00 43.66 203 VAL A CA 1
ATOM 1548 C C . VAL A 1 203 ? 30.256 -13.680 -13.774 1.00 43.66 203 VAL A C 1
ATOM 1550 O O . VAL A 1 203 ? 30.335 -13.078 -12.706 1.00 43.66 203 VAL A O 1
ATOM 1553 N N . SER A 1 204 ? 31.218 -14.487 -14.211 1.00 44.41 204 SER A N 1
ATOM 1554 C CA . SER A 1 204 ? 32.533 -14.531 -13.592 1.00 44.41 204 SER A CA 1
ATOM 1555 C C . SER A 1 204 ? 33.114 -13.137 -13.767 1.00 44.41 204 SER A C 1
ATOM 1557 O O . SER A 1 204 ? 33.384 -12.706 -14.884 1.00 44.41 204 SER A O 1
ATOM 1559 N N . GLU A 1 205 ? 33.201 -12.383 -12.675 1.00 54.75 205 GLU A N 1
ATOM 1560 C CA . GLU A 1 205 ? 33.918 -11.117 -12.660 1.00 54.75 205 GLU A CA 1
ATOM 1561 C C . GLU A 1 205 ? 35.401 -11.451 -12.687 1.00 54.75 205 GLU A C 1
ATOM 1563 O O . GLU A 1 205 ? 36.016 -11.801 -11.679 1.00 54.75 205 GLU A O 1
ATOM 1568 N N . ILE A 1 206 ? 35.969 -11.424 -13.888 1.00 67.12 206 ILE A N 1
ATOM 1569 C CA . ILE A 1 206 ? 37.383 -11.710 -14.074 1.00 67.12 206 ILE A CA 1
ATOM 1570 C C . ILE A 1 206 ? 38.144 -10.404 -13.872 1.00 67.12 206 ILE A C 1
ATOM 1572 O O . ILE A 1 206 ? 38.018 -9.466 -14.662 1.00 67.12 206 ILE A O 1
ATOM 1576 N N . ALA A 1 207 ? 38.947 -10.346 -12.812 1.00 73.56 207 ALA A N 1
ATOM 1577 C CA . ALA A 1 207 ? 39.898 -9.263 -12.614 1.00 73.56 207 ALA A CA 1
ATOM 1578 C C . ALA A 1 207 ? 41.016 -9.360 -13.665 1.00 73.56 207 ALA A C 1
ATOM 1580 O O . ALA A 1 207 ? 41.724 -10.366 -13.730 1.00 73.56 207 ALA A O 1
ATOM 1581 N N . ILE A 1 208 ? 41.173 -8.317 -14.475 1.00 81.12 208 ILE A N 1
ATOM 1582 C CA . ILE A 1 208 ? 42.187 -8.229 -15.531 1.00 81.12 208 ILE A CA 1
ATOM 1583 C C . ILE A 1 208 ? 43.429 -7.517 -14.999 1.00 81.12 208 ILE A C 1
ATOM 1585 O O . ILE A 1 208 ? 43.317 -6.538 -14.255 1.00 81.12 208 ILE A O 1
ATOM 1589 N N . LYS A 1 209 ? 44.619 -7.945 -15.433 1.00 81.31 209 LYS A N 1
ATOM 1590 C CA . LYS A 1 209 ? 45.868 -7.201 -15.220 1.00 81.31 209 LYS A CA 1
ATOM 1591 C C . LYS A 1 209 ? 46.269 -6.392 -16.450 1.00 81.31 209 LYS A C 1
ATOM 1593 O O . LYS A 1 209 ? 45.903 -6.701 -17.579 1.00 81.31 209 LYS A O 1
ATOM 1598 N N . LEU A 1 210 ? 47.063 -5.349 -16.218 1.00 82.75 210 LEU A N 1
ATOM 1599 C CA . LEU A 1 210 ? 47.614 -4.524 -17.290 1.00 82.75 210 LEU A CA 1
ATOM 1600 C C . LEU A 1 210 ? 48.426 -5.386 -18.276 1.00 82.75 210 LEU A C 1
ATOM 1602 O O . LEU A 1 210 ? 49.211 -6.234 -17.852 1.00 82.75 210 LEU A O 1
ATOM 1606 N N . ASP A 1 211 ? 48.223 -5.152 -19.572 1.00 80.56 211 ASP A N 1
ATOM 1607 C CA . ASP A 1 211 ? 48.828 -5.844 -20.720 1.00 80.56 211 ASP A CA 1
ATOM 1608 C C . ASP A 1 211 ? 48.538 -7.353 -20.815 1.00 80.56 211 ASP A C 1
ATOM 1610 O O . ASP A 1 211 ? 49.173 -8.080 -21.584 1.00 80.56 211 ASP A O 1
ATOM 1614 N N . GLU A 1 212 ? 47.545 -7.841 -20.072 1.00 83.31 212 GLU A N 1
ATOM 1615 C CA . GLU A 1 212 ? 47.064 -9.212 -20.187 1.00 83.31 212 GLU A CA 1
ATOM 1616 C C . GLU A 1 212 ? 46.173 -9.367 -21.428 1.00 83.31 212 GLU A C 1
ATOM 1618 O O . GLU A 1 212 ? 45.253 -8.581 -21.661 1.00 83.31 212 GLU A O 1
ATOM 1623 N N . VAL A 1 213 ? 46.451 -10.389 -22.243 1.00 81.81 213 VAL A N 1
ATOM 1624 C CA . VAL A 1 213 ? 45.623 -10.736 -23.404 1.00 81.81 213 VAL A CA 1
ATOM 1625 C C . VAL A 1 213 ? 44.532 -11.690 -22.944 1.00 81.81 213 VAL A C 1
ATOM 1627 O O . VAL A 1 213 ? 44.803 -12.848 -22.624 1.00 81.81 213 VAL A O 1
ATOM 1630 N N . VAL A 1 214 ? 43.296 -11.203 -22.929 1.00 81.81 214 VAL A N 1
ATOM 1631 C CA . VAL A 1 214 ? 42.140 -11.912 -22.383 1.00 81.81 214 VAL A CA 1
ATOM 1632 C C . VAL A 1 214 ? 41.222 -12.365 -23.523 1.00 81.81 214 VAL A C 1
ATOM 1634 O O . VAL A 1 214 ? 40.873 -11.555 -24.387 1.00 81.81 214 VAL A O 1
ATOM 1637 N N . PRO A 1 215 ? 40.820 -13.648 -23.577 1.00 77.44 215 PRO A N 1
ATOM 1638 C CA . PRO A 1 215 ? 39.835 -14.111 -24.548 1.00 77.44 215 PRO A CA 1
ATOM 1639 C C . PRO A 1 215 ? 38.455 -13.531 -24.232 1.00 77.44 215 PRO A C 1
ATOM 1641 O O . PRO A 1 215 ? 38.012 -13.573 -23.085 1.00 77.44 215 PRO A O 1
ATOM 1644 N N . ILE A 1 216 ? 37.776 -13.011 -25.256 1.00 72.44 216 ILE A N 1
ATOM 1645 C CA . ILE A 1 216 ? 36.407 -12.502 -25.154 1.00 72.44 216 ILE A CA 1
ATOM 1646 C C . ILE A 1 216 ? 35.454 -13.698 -25.080 1.00 72.44 216 ILE A C 1
ATOM 1648 O O . ILE A 1 216 ? 35.436 -14.546 -25.973 1.00 72.44 216 ILE A O 1
ATOM 1652 N N . THR A 1 217 ? 34.665 -13.769 -24.010 1.00 66.44 217 THR A N 1
ATOM 1653 C CA . THR A 1 217 ? 33.716 -14.861 -23.757 1.00 66.44 217 THR A CA 1
ATOM 1654 C C . THR A 1 217 ? 32.304 -14.341 -23.526 1.00 66.44 217 THR A C 1
ATOM 1656 O O . THR A 1 217 ? 32.098 -13.297 -22.901 1.00 66.44 217 THR A O 1
ATOM 1659 N N . ASP A 1 218 ? 31.306 -15.051 -24.062 1.00 61.62 218 ASP A N 1
ATOM 1660 C CA . ASP A 1 218 ? 29.888 -14.683 -23.932 1.00 61.62 218 ASP A CA 1
ATOM 1661 C C . ASP A 1 218 ? 29.486 -14.676 -22.463 1.00 61.62 218 ASP A C 1
ATOM 1663 O O . ASP A 1 218 ? 29.759 -15.622 -21.732 1.00 61.62 218 ASP A O 1
ATOM 1667 N N . SER A 1 219 ? 28.804 -13.608 -22.045 1.00 61.19 219 SER A N 1
ATOM 1668 C CA . SER A 1 219 ? 28.241 -13.471 -20.694 1.00 61.19 219 SER A CA 1
ATOM 1669 C C . SER A 1 219 ? 29.258 -13.318 -19.551 1.00 61.19 219 SER A C 1
ATOM 1671 O O . SER A 1 219 ? 28.881 -13.437 -18.388 1.00 61.19 219 SER A O 1
ATOM 1673 N N . VAL A 1 220 ? 30.519 -12.988 -19.854 1.00 67.88 220 VAL A N 1
ATOM 1674 C CA . VAL A 1 220 ? 31.549 -12.657 -18.852 1.00 67.88 220 VAL A CA 1
ATOM 1675 C C . VAL A 1 220 ? 31.685 -11.139 -18.708 1.00 67.88 220 VAL A C 1
ATOM 1677 O O . VAL A 1 220 ? 31.603 -10.392 -19.691 1.00 67.88 220 VAL A O 1
ATOM 1680 N N . LYS A 1 221 ? 31.877 -10.673 -17.470 1.00 71.94 221 LYS A N 1
ATOM 1681 C CA . LYS A 1 221 ? 32.253 -9.287 -17.177 1.00 71.94 221 LYS A CA 1
ATOM 1682 C C . LYS A 1 221 ? 33.687 -9.268 -16.703 1.00 71.94 221 LYS A C 1
ATOM 1684 O O . LYS A 1 221 ? 34.104 -10.096 -15.900 1.00 71.94 221 LYS A O 1
ATOM 1689 N N . TYR A 1 222 ? 34.420 -8.278 -17.161 1.00 80.62 222 TYR A N 1
ATOM 1690 C CA . TYR A 1 222 ? 35.794 -8.107 -16.757 1.00 80.62 222 TYR A CA 1
ATOM 1691 C C . TYR A 1 222 ? 35.949 -6.818 -15.973 1.00 80.62 222 TYR A C 1
ATOM 1693 O O . TYR A 1 222 ? 35.398 -5.789 -16.361 1.00 80.62 222 TYR A O 1
ATOM 1701 N N . GLN A 1 223 ? 36.701 -6.878 -14.882 1.00 82.44 223 GLN A N 1
ATOM 1702 C CA . GLN A 1 223 ? 36.970 -5.738 -14.019 1.00 82.44 223 GLN A CA 1
ATOM 1703 C C . GLN A 1 223 ? 38.446 -5.362 -14.122 1.00 82.44 223 GLN A C 1
ATOM 1705 O O . GLN A 1 223 ? 39.325 -6.208 -13.969 1.00 82.44 223 GLN A O 1
ATOM 1710 N N . PHE A 1 224 ? 38.724 -4.081 -14.334 1.00 84.50 224 PHE A N 1
ATOM 1711 C CA . PHE A 1 224 ? 40.072 -3.525 -14.297 1.00 84.50 224 PHE A CA 1
ATOM 1712 C C . PHE A 1 224 ? 40.149 -2.425 -13.233 1.00 84.50 224 PHE A C 1
ATOM 1714 O O . PHE A 1 224 ? 39.390 -1.455 -13.284 1.00 84.50 224 PHE A O 1
ATOM 1721 N N . ASP A 1 225 ? 41.043 -2.578 -12.253 1.00 81.62 225 ASP A N 1
ATOM 1722 C CA . ASP A 1 225 ? 41.286 -1.563 -11.222 1.00 81.62 225 ASP A CA 1
ATOM 1723 C C . ASP A 1 225 ? 42.213 -0.472 -11.771 1.00 81.62 225 ASP A C 1
ATOM 1725 O O . ASP A 1 225 ? 43.350 -0.727 -12.170 1.00 81.62 225 ASP A O 1
ATOM 1729 N N . VAL A 1 226 ? 41.710 0.761 -11.791 1.00 81.94 226 VAL A N 1
ATOM 1730 C CA . VAL A 1 226 ? 42.418 1.943 -12.307 1.00 81.94 226 VAL A CA 1
ATOM 1731 C C . VAL A 1 226 ? 43.008 2.809 -11.191 1.00 81.94 226 VAL A C 1
ATOM 1733 O O . VAL A 1 226 ? 43.738 3.759 -11.476 1.00 81.94 226 VAL A O 1
ATOM 1736 N N . SER A 1 227 ? 42.743 2.484 -9.921 1.00 79.50 227 SER A N 1
ATOM 1737 C CA . SER A 1 227 ? 43.015 3.346 -8.761 1.00 79.50 227 SER A CA 1
ATOM 1738 C C . SER A 1 227 ? 44.492 3.726 -8.615 1.00 79.50 227 SER A C 1
ATOM 1740 O O . SER A 1 227 ? 44.817 4.879 -8.326 1.00 79.50 227 SER A O 1
ATOM 1742 N N . GLU A 1 228 ? 45.401 2.771 -8.828 1.00 79.94 228 GLU A N 1
ATOM 1743 C CA . GLU A 1 228 ? 46.849 3.003 -8.741 1.00 79.94 228 GLU A CA 1
ATOM 1744 C C . GLU A 1 228 ? 47.358 3.879 -9.896 1.00 79.94 228 GLU A C 1
ATOM 1746 O O . GLU A 1 228 ? 48.219 4.745 -9.709 1.00 79.94 228 GLU A O 1
ATOM 1751 N N . TYR A 1 229 ? 46.797 3.697 -11.091 1.00 80.00 229 TYR A N 1
ATOM 1752 C CA . TYR A 1 229 ? 47.246 4.357 -12.314 1.00 80.00 229 TYR A CA 1
ATOM 1753 C C . TYR A 1 229 ? 46.730 5.792 -12.423 1.00 80.00 229 TYR A C 1
ATOM 1755 O O . TYR A 1 229 ? 47.498 6.688 -12.766 1.00 80.00 229 TYR A O 1
ATOM 1763 N N . VAL A 1 230 ? 45.477 6.044 -12.033 1.00 78.19 230 VAL A N 1
ATOM 1764 C CA . VAL A 1 230 ? 44.907 7.401 -11.964 1.00 78.19 230 VAL A CA 1
ATOM 1765 C C . VAL A 1 230 ? 45.683 8.271 -10.967 1.00 78.19 230 VAL A C 1
ATOM 1767 O O . VAL A 1 230 ? 45.937 9.446 -11.231 1.00 78.19 230 VAL A O 1
ATOM 1770 N N . ALA A 1 231 ? 46.119 7.697 -9.840 1.00 74.38 231 ALA A N 1
ATOM 1771 C CA . ALA A 1 231 ? 46.880 8.421 -8.822 1.00 74.38 231 ALA A CA 1
ATOM 1772 C C . ALA A 1 231 ? 48.346 8.680 -9.218 1.00 74.38 231 ALA A C 1
ATOM 1774 O O . ALA A 1 231 ? 48.909 9.711 -8.849 1.00 74.38 231 ALA A O 1
ATOM 1775 N N . SER A 1 232 ? 48.981 7.750 -9.940 1.00 75.06 232 SER A N 1
ATOM 1776 C CA . SER A 1 232 ? 50.419 7.808 -10.243 1.00 75.06 232 SER A CA 1
ATOM 1777 C C . SER A 1 232 ? 50.751 8.385 -11.622 1.00 75.06 232 SER A C 1
ATOM 1779 O O . SER A 1 232 ? 51.827 8.962 -11.786 1.00 75.06 232 SER A O 1
ATOM 1781 N N . ARG A 1 233 ? 49.855 8.242 -12.609 1.00 79.88 233 ARG A N 1
ATOM 1782 C CA . ARG A 1 233 ? 50.098 8.574 -14.025 1.00 79.88 233 ARG A CA 1
ATOM 1783 C C . ARG A 1 233 ? 48.865 9.191 -14.716 1.00 79.88 233 ARG A C 1
ATOM 1785 O O . ARG A 1 233 ? 48.406 8.687 -15.736 1.00 79.88 233 ARG A O 1
ATOM 1792 N N . PRO A 1 234 ? 48.336 10.327 -14.226 1.00 72.56 234 PRO A N 1
ATOM 1793 C CA . PRO A 1 234 ? 47.099 10.923 -14.750 1.00 72.56 234 PRO A CA 1
ATOM 1794 C C . PRO A 1 234 ? 47.210 11.465 -16.189 1.00 72.56 234 PRO A C 1
ATOM 1796 O O . PRO A 1 234 ? 46.196 11.751 -16.811 1.00 72.56 234 PRO A O 1
ATOM 1799 N N . GLN A 1 235 ? 48.431 11.640 -16.706 1.00 71.62 235 GLN A N 1
ATOM 1800 C CA . GLN A 1 235 ? 48.713 12.144 -18.060 1.00 71.62 235 GLN A CA 1
ATOM 1801 C C . GLN A 1 235 ? 48.745 11.020 -19.120 1.00 71.62 235 GLN A C 1
ATOM 1803 O O . GLN A 1 235 ? 49.010 11.294 -20.285 1.00 71.62 235 GLN A O 1
ATOM 1808 N N . GLU A 1 236 ? 48.549 9.758 -18.727 1.00 80.06 236 GLU A N 1
ATOM 1809 C CA . GLU A 1 236 ? 48.559 8.605 -19.636 1.00 80.06 236 GLU A CA 1
ATOM 1810 C C . GLU A 1 236 ? 47.131 8.215 -20.065 1.00 80.06 236 GLU A C 1
ATOM 1812 O O . GLU A 1 236 ? 46.135 8.561 -19.419 1.00 80.06 236 GLU A O 1
ATOM 1817 N N . ILE A 1 237 ? 47.026 7.485 -21.176 1.00 81.06 237 ILE A N 1
ATOM 1818 C CA . ILE A 1 237 ? 45.757 7.027 -21.752 1.00 81.06 237 ILE A CA 1
ATOM 1819 C C . ILE A 1 237 ? 45.598 5.531 -21.492 1.00 81.06 237 ILE A C 1
ATOM 1821 O O . ILE A 1 237 ? 46.476 4.739 -21.833 1.00 81.06 237 ILE A O 1
ATOM 1825 N N . LEU A 1 238 ? 44.445 5.144 -20.946 1.00 83.69 238 LEU A N 1
ATOM 1826 C CA . LEU A 1 238 ? 43.983 3.763 -20.878 1.00 83.69 238 LEU A CA 1
ATOM 1827 C C . LEU A 1 238 ? 43.426 3.353 -22.247 1.00 83.69 238 LEU A C 1
ATOM 1829 O O . LEU A 1 238 ? 42.404 3.875 -22.692 1.00 83.69 238 LEU A O 1
ATOM 1833 N N . GLN A 1 239 ? 44.087 2.417 -22.920 1.00 83.56 239 GLN A N 1
ATOM 1834 C CA . GLN A 1 239 ? 43.670 1.876 -24.208 1.00 83.56 239 GLN A CA 1
ATOM 1835 C C . GLN A 1 239 ? 43.196 0.427 -24.068 1.00 83.56 239 GLN A C 1
ATOM 1837 O O . GLN A 1 239 ? 43.950 -0.449 -23.653 1.00 83.56 239 GLN A O 1
ATOM 1842 N N . ILE A 1 240 ? 41.964 0.156 -24.492 1.00 85.06 240 ILE A N 1
ATOM 1843 C CA . ILE A 1 240 ? 41.397 -1.191 -24.598 1.00 85.06 240 ILE A CA 1
ATOM 1844 C C . ILE A 1 240 ? 41.370 -1.551 -26.081 1.00 85.06 240 ILE A C 1
ATOM 1846 O O . ILE A 1 240 ? 40.678 -0.895 -26.859 1.00 85.06 240 ILE A O 1
ATOM 1850 N N . SER A 1 241 ? 42.146 -2.553 -26.491 1.00 81.06 241 SER A N 1
ATOM 1851 C CA . SER A 1 241 ? 42.289 -2.941 -27.904 1.00 81.06 241 SER A CA 1
ATOM 1852 C C . SER A 1 241 ? 41.750 -4.343 -28.141 1.00 81.06 241 SER A C 1
ATOM 1854 O O . SER A 1 241 ? 42.032 -5.233 -27.345 1.00 81.06 241 SER A O 1
ATOM 1856 N N . ILE A 1 242 ? 41.027 -4.549 -29.245 1.00 80.06 242 ILE A N 1
ATOM 1857 C CA . ILE A 1 242 ? 40.530 -5.869 -29.658 1.00 80.06 242 ILE A CA 1
ATOM 1858 C C . ILE A 1 242 ? 41.344 -6.400 -30.835 1.00 80.06 242 ILE A C 1
ATOM 1860 O O . ILE A 1 242 ? 41.512 -5.721 -31.852 1.00 80.06 242 ILE A O 1
ATOM 1864 N N . ALA A 1 243 ? 41.777 -7.653 -30.732 1.00 77.81 243 ALA A N 1
ATOM 1865 C CA . ALA A 1 243 ? 42.313 -8.439 -31.831 1.00 77.81 243 ALA A CA 1
ATOM 1866 C C . ALA A 1 243 ? 41.288 -9.507 -32.249 1.00 77.81 243 ALA A C 1
ATOM 1868 O O . ALA A 1 243 ? 40.904 -10.373 -31.465 1.00 77.81 243 ALA A O 1
ATOM 1869 N N . SER A 1 244 ? 40.832 -9.442 -33.501 1.00 71.06 244 SER A N 1
ATOM 1870 C CA . SER A 1 244 ? 39.920 -10.424 -34.098 1.00 71.06 244 SER A CA 1
ATOM 1871 C C . SER A 1 244 ? 40.312 -10.693 -35.550 1.00 71.06 244 SER A C 1
ATOM 1873 O O . SER A 1 244 ? 40.708 -9.772 -36.270 1.00 71.06 244 SER A O 1
ATOM 1875 N N . GLU A 1 245 ? 40.187 -11.952 -35.974 1.00 62.09 245 GLU A N 1
ATOM 1876 C CA . GLU A 1 245 ? 40.426 -12.397 -37.354 1.00 62.09 245 GLU A CA 1
ATOM 1877 C C . GLU A 1 245 ? 39.253 -12.064 -38.301 1.00 62.09 245 GLU A C 1
ATOM 1879 O O . GLU A 1 245 ? 39.396 -12.153 -39.522 1.00 62.09 245 GLU A O 1
ATOM 1884 N N . LEU A 1 246 ? 38.100 -11.640 -37.761 1.00 61.34 246 LEU A N 1
ATOM 1885 C CA . LEU A 1 246 ? 36.914 -11.267 -38.535 1.00 61.34 246 LEU A CA 1
ATOM 1886 C C . LEU A 1 246 ? 36.925 -9.794 -38.981 1.00 61.34 246 LEU A C 1
ATOM 1888 O O . LEU A 1 246 ? 37.474 -8.914 -38.314 1.00 61.34 246 LEU A O 1
ATOM 1892 N N . LYS A 1 247 ? 36.265 -9.515 -40.119 1.00 56.59 247 LYS A N 1
ATOM 1893 C CA . LYS A 1 247 ? 36.017 -8.139 -40.596 1.00 56.59 247 LYS A CA 1
ATOM 1894 C C . LYS A 1 247 ? 35.012 -7.387 -39.715 1.00 56.59 247 LYS A C 1
ATOM 1896 O O . LYS A 1 247 ? 35.221 -6.205 -39.474 1.00 56.59 247 LYS A O 1
ATOM 1901 N N . GLU A 1 248 ? 33.992 -8.080 -39.211 1.00 59.34 248 GLU A N 1
ATOM 1902 C CA . GLU A 1 248 ? 33.025 -7.597 -38.216 1.00 59.34 248 GLU A CA 1
ATOM 1903 C C . GLU A 1 248 ? 33.195 -8.450 -36.948 1.00 59.34 248 GLU A C 1
ATOM 1905 O O . GLU A 1 248 ? 32.606 -9.520 -36.819 1.00 59.34 248 GLU A O 1
ATOM 1910 N N . GLY A 1 249 ? 34.122 -8.049 -36.074 1.00 60.06 249 GLY A N 1
ATOM 1911 C CA . GLY A 1 249 ? 34.387 -8.735 -34.803 1.00 60.06 249 GLY A CA 1
ATOM 1912 C C . GLY A 1 249 ? 33.415 -8.316 -33.689 1.00 60.06 249 GLY A C 1
ATOM 1913 O O . GLY A 1 249 ? 32.646 -7.372 -33.877 1.00 60.06 249 GLY A O 1
ATOM 1914 N N . PRO A 1 250 ? 33.451 -8.979 -32.518 1.00 66.25 250 PRO A N 1
ATOM 1915 C CA . PRO A 1 250 ? 32.615 -8.602 -31.381 1.00 66.25 250 PRO A CA 1
ATOM 1916 C C . PRO A 1 250 ? 32.962 -7.191 -30.886 1.00 66.25 250 PRO A C 1
ATOM 1918 O O . PRO A 1 250 ? 34.135 -6.825 -30.771 1.00 66.25 250 PRO A O 1
ATOM 1921 N N . GLY A 1 251 ? 31.930 -6.404 -30.584 1.00 72.38 251 GLY A N 1
ATOM 1922 C CA . GLY A 1 251 ? 32.059 -5.130 -29.893 1.00 72.38 251 GLY A CA 1
ATOM 1923 C C . GLY A 1 251 ? 32.257 -5.337 -28.390 1.00 72.38 251 GLY A C 1
ATOM 1924 O O . GLY A 1 251 ? 31.830 -6.326 -27.806 1.00 72.38 251 GLY A O 1
ATOM 1925 N N . LEU A 1 252 ? 32.897 -4.379 -27.746 1.00 77.62 252 LEU A N 1
ATOM 1926 C CA . LEU A 1 252 ? 33.042 -4.206 -26.315 1.00 77.62 252 LEU A CA 1
ATOM 1927 C C . LEU A 1 252 ? 32.330 -2.922 -25.894 1.00 77.62 252 LEU A C 1
ATOM 1929 O O . LEU A 1 252 ? 32.343 -1.882 -26.565 1.00 77.62 252 LEU A O 1
ATOM 1933 N N . VAL A 1 253 ? 31.722 -3.017 -24.726 1.00 75.62 253 VAL A N 1
ATOM 1934 C CA . VAL A 1 253 ? 31.057 -1.936 -24.016 1.00 75.62 253 VAL A CA 1
ATOM 1935 C C . VAL A 1 253 ? 31.661 -1.843 -22.624 1.00 75.62 253 VAL A C 1
ATOM 1937 O O . VAL A 1 253 ? 31.910 -2.850 -21.962 1.00 75.62 253 VAL A O 1
ATOM 1940 N N . VAL A 1 254 ? 31.942 -0.615 -22.207 1.00 80.38 254 VAL A N 1
ATOM 1941 C CA . VAL A 1 254 ? 32.748 -0.301 -21.031 1.00 80.38 254 VAL A CA 1
ATOM 1942 C C . VAL A 1 254 ? 32.030 0.752 -20.193 1.00 80.38 254 VAL A C 1
ATOM 1944 O O . VAL A 1 254 ? 31.475 1.715 -20.727 1.00 80.38 254 VAL A O 1
ATOM 1947 N N . SER A 1 255 ? 32.023 0.580 -18.875 1.00 76.00 255 SER A N 1
ATOM 1948 C CA . SER A 1 255 ? 31.426 1.521 -17.922 1.00 76.00 255 SER A CA 1
ATOM 1949 C C . SER A 1 255 ? 32.199 1.536 -16.605 1.00 76.00 255 SER A C 1
ATOM 1951 O O . SER A 1 255 ? 33.031 0.670 -16.354 1.00 76.00 255 SER A O 1
ATOM 1953 N N . VAL A 1 256 ? 31.911 2.516 -15.752 1.00 73.25 256 VAL A N 1
ATOM 1954 C CA . VAL A 1 256 ? 32.344 2.532 -14.342 1.00 73.25 256 VAL A CA 1
ATOM 1955 C C . VAL A 1 256 ? 31.308 1.897 -13.402 1.00 73.25 256 VAL A C 1
ATOM 1957 O O . VAL A 1 256 ? 31.554 1.782 -12.204 1.00 73.25 256 VAL A O 1
ATOM 1960 N N . ASP A 1 257 ? 30.150 1.506 -13.943 1.00 63.09 257 ASP A N 1
ATOM 1961 C CA . ASP A 1 257 ? 29.062 0.829 -13.234 1.00 63.09 257 ASP A CA 1
ATOM 1962 C C . ASP A 1 257 ? 29.163 -0.698 -13.409 1.00 63.09 257 ASP A C 1
ATOM 1964 O O . ASP A 1 257 ? 29.353 -1.196 -14.525 1.00 63.09 257 ASP A O 1
ATOM 1968 N N . GLU A 1 258 ? 29.001 -1.438 -12.310 1.00 57.56 258 GLU A N 1
ATOM 1969 C CA . GLU A 1 258 ? 28.991 -2.906 -12.275 1.00 57.56 258 GLU A CA 1
ATOM 1970 C C . GLU A 1 258 ? 27.839 -3.504 -13.104 1.00 57.56 258 GLU A C 1
ATOM 1972 O O . GLU A 1 258 ? 27.933 -4.623 -13.622 1.00 57.56 258 GLU A O 1
ATOM 1977 N N . PHE A 1 259 ? 26.762 -2.744 -13.327 1.00 52.88 259 PHE A N 1
ATOM 1978 C CA . PHE A 1 259 ? 25.607 -3.130 -14.141 1.00 52.88 259 PHE A CA 1
ATOM 1979 C C . PHE A 1 259 ? 25.755 -2.763 -15.628 1.00 52.88 259 PHE A C 1
ATOM 1981 O O . PHE A 1 259 ? 24.754 -2.574 -16.330 1.00 52.88 259 PHE A O 1
ATOM 1988 N N . VAL A 1 260 ? 26.992 -2.677 -16.135 1.00 62.19 260 VAL A N 1
ATOM 1989 C CA . VAL A 1 260 ? 27.267 -2.426 -17.557 1.00 62.19 260 VAL A CA 1
ATOM 1990 C C . VAL A 1 260 ? 26.510 -3.406 -18.459 1.00 62.19 260 VAL A C 1
ATOM 1992 O O . VAL A 1 260 ? 26.554 -4.627 -18.293 1.00 62.19 260 VAL A O 1
ATOM 1995 N N . SER A 1 261 ? 25.787 -2.845 -19.420 1.00 61.50 261 SER A N 1
ATOM 1996 C CA . SER A 1 261 ? 25.005 -3.551 -20.427 1.00 61.50 261 SER A CA 1
ATOM 1997 C C . SER A 1 261 ? 25.081 -2.786 -21.750 1.00 61.50 261 SER A C 1
ATOM 1999 O O . SER A 1 261 ? 25.461 -1.609 -21.759 1.00 61.50 261 SER A O 1
ATOM 2001 N N . PRO A 1 262 ? 24.637 -3.385 -22.865 1.00 58.78 262 PRO A N 1
ATOM 2002 C CA . PRO A 1 262 ? 24.559 -2.691 -24.150 1.00 58.78 262 PRO A CA 1
ATOM 2003 C C . PRO A 1 262 ? 23.710 -1.409 -24.139 1.00 58.78 262 PRO A C 1
ATOM 2005 O O . PRO A 1 262 ? 23.837 -0.599 -25.047 1.00 58.78 262 PRO A O 1
ATOM 2008 N N . ASN A 1 263 ? 22.873 -1.198 -23.115 1.00 52.19 263 ASN A N 1
ATOM 2009 C CA . ASN A 1 263 ? 22.030 -0.007 -22.970 1.00 52.19 263 ASN A CA 1
ATOM 2010 C C . ASN A 1 263 ? 22.515 0.961 -21.872 1.00 52.19 263 ASN A C 1
ATOM 2012 O O . ASN A 1 263 ? 21.944 2.037 -21.718 1.00 52.19 263 ASN A O 1
ATOM 2016 N N . THR A 1 264 ? 23.532 0.584 -21.089 1.00 53.31 264 THR A N 1
ATOM 2017 C CA . THR A 1 264 ? 24.006 1.326 -19.899 1.00 53.31 264 THR A CA 1
ATOM 2018 C C . THR A 1 264 ? 25.515 1.608 -19.932 1.00 53.31 264 THR A C 1
ATOM 2020 O O . THR A 1 264 ? 26.114 1.933 -18.908 1.00 53.31 264 THR A O 1
ATOM 2023 N N . PHE A 1 265 ? 26.153 1.471 -21.098 1.00 68.44 265 PHE A N 1
ATOM 2024 C CA . PHE A 1 265 ? 27.588 1.703 -21.273 1.00 68.44 265 PHE A CA 1
ATOM 2025 C C . PHE A 1 265 ? 27.944 3.194 -21.356 1.00 68.44 265 PHE A C 1
ATOM 2027 O O . PHE A 1 265 ? 27.119 4.030 -21.724 1.00 68.44 265 PHE A O 1
ATOM 2034 N N . ILE A 1 266 ? 29.202 3.512 -21.046 1.00 65.19 266 ILE A N 1
ATOM 2035 C CA . ILE A 1 266 ? 29.763 4.870 -21.131 1.00 65.19 266 ILE A CA 1
ATOM 2036 C C . ILE A 1 266 ? 30.700 4.976 -22.336 1.00 65.19 266 ILE A C 1
ATOM 2038 O O . ILE A 1 266 ? 30.627 5.939 -23.097 1.00 65.19 266 ILE A O 1
ATOM 2042 N N . TRP A 1 267 ? 31.540 3.960 -22.548 1.00 77.00 267 TRP A N 1
ATOM 2043 C CA . TRP A 1 267 ? 32.458 3.867 -23.683 1.00 77.00 267 TRP A CA 1
ATOM 2044 C C . TRP A 1 267 ? 32.209 2.590 -24.480 1.00 77.00 267 TRP A C 1
ATOM 2046 O O . TRP A 1 267 ? 31.801 1.569 -23.931 1.00 77.00 267 TRP A O 1
ATOM 2056 N N . SER A 1 268 ? 32.442 2.639 -25.788 1.00 78.56 268 SER A N 1
ATOM 2057 C CA . SER A 1 268 ? 32.243 1.488 -26.666 1.00 78.56 268 SER A CA 1
ATOM 2058 C C . SER A 1 268 ? 33.074 1.598 -27.935 1.00 78.56 268 SER A C 1
ATOM 2060 O O . SER A 1 268 ? 33.335 2.703 -28.410 1.00 78.56 268 SER A O 1
ATOM 2062 N N . ASN A 1 269 ? 33.443 0.451 -28.496 1.00 73.06 269 ASN A N 1
ATOM 2063 C CA . ASN A 1 269 ? 34.199 0.336 -29.739 1.00 73.06 269 ASN A CA 1
ATOM 2064 C C . ASN A 1 269 ? 33.323 -0.124 -30.927 1.00 73.06 269 ASN A C 1
ATOM 2066 O O . ASN A 1 269 ? 33.828 -0.681 -31.889 1.00 73.06 269 ASN A O 1
ATOM 2070 N N . MET A 1 270 ? 32.004 0.066 -30.881 1.00 63.31 270 MET A N 1
ATOM 2071 C CA . MET A 1 270 ? 31.083 -0.419 -31.928 1.00 63.31 270 MET A CA 1
ATOM 2072 C C . MET A 1 270 ? 31.455 0.019 -33.358 1.00 63.31 270 MET A C 1
ATOM 2074 O O . MET A 1 270 ? 31.068 -0.637 -34.319 1.00 63.31 270 MET A O 1
ATOM 2078 N N . GLU A 1 271 ? 32.235 1.094 -33.495 1.00 57.34 271 GLU A N 1
ATOM 2079 C CA . GLU A 1 271 ? 32.731 1.627 -34.768 1.00 57.34 271 GLU A CA 1
ATOM 2080 C C . GLU A 1 271 ? 34.265 1.493 -34.930 1.00 57.34 271 GLU A C 1
ATOM 2082 O O . GLU A 1 271 ? 34.784 1.690 -36.026 1.00 57.34 271 GLU A O 1
ATOM 2087 N N . THR A 1 272 ? 35.012 1.136 -33.874 1.00 66.44 272 THR A N 1
ATOM 2088 C CA . THR A 1 272 ? 36.490 1.150 -33.834 1.00 66.44 272 THR A CA 1
ATOM 2089 C C . THR A 1 272 ? 37.070 -0.139 -33.235 1.00 66.44 272 THR A C 1
ATOM 2091 O O . THR A 1 272 ? 36.445 -0.833 -32.444 1.00 66.44 272 THR A O 1
ATOM 2094 N N . LYS A 1 273 ? 38.327 -0.495 -33.530 1.00 73.81 273 LYS A N 1
ATOM 2095 C CA . LYS A 1 273 ? 38.974 -1.658 -32.868 1.00 73.81 273 LYS A CA 1
ATOM 2096 C C . LYS A 1 273 ? 39.595 -1.333 -31.502 1.00 73.81 273 LYS A C 1
ATOM 2098 O O . LYS A 1 273 ? 40.168 -2.215 -30.861 1.00 73.81 273 LYS A O 1
ATOM 2103 N N . GLN A 1 274 ? 39.515 -0.074 -31.068 1.00 78.50 274 GLN A N 1
ATOM 2104 C CA . GLN A 1 274 ? 40.168 0.433 -29.860 1.00 78.50 274 GLN A CA 1
ATOM 2105 C C . GLN A 1 274 ? 39.278 1.444 -29.126 1.00 78.50 274 GLN A C 1
ATOM 2107 O O . GLN A 1 274 ? 38.627 2.278 -29.757 1.00 78.50 274 GLN A O 1
ATOM 2112 N N . ILE A 1 275 ? 39.308 1.405 -27.794 1.00 79.44 275 ILE A N 1
ATOM 2113 C CA . ILE A 1 275 ? 38.738 2.418 -26.896 1.00 79.44 275 ILE A CA 1
ATOM 2114 C C . ILE A 1 275 ? 39.907 3.111 -26.204 1.00 79.44 275 ILE A C 1
ATOM 2116 O O . ILE A 1 275 ? 40.754 2.436 -25.627 1.00 79.44 275 ILE A O 1
ATOM 2120 N N . ARG A 1 276 ? 39.959 4.443 -26.250 1.00 80.25 276 ARG A N 1
ATOM 2121 C CA . ARG A 1 276 ? 40.970 5.255 -25.560 1.00 80.25 276 ARG A CA 1
ATOM 2122 C C . ARG A 1 276 ? 40.284 6.134 -24.521 1.00 80.25 276 ARG A C 1
ATOM 2124 O O . ARG A 1 276 ? 39.360 6.864 -24.869 1.00 80.25 276 ARG A O 1
ATOM 2131 N N . ILE A 1 277 ? 40.714 6.039 -23.266 1.00 79.25 277 ILE A N 1
ATOM 2132 C CA . ILE A 1 277 ? 40.146 6.755 -22.120 1.00 79.25 277 ILE A CA 1
ATOM 2133 C C . ILE A 1 277 ? 41.290 7.483 -21.397 1.00 79.25 277 ILE A C 1
ATOM 2135 O O . ILE A 1 277 ? 42.195 6.820 -20.888 1.00 79.25 277 ILE A O 1
ATOM 2139 N N . PRO A 1 278 ? 41.291 8.824 -21.328 1.00 79.50 278 PRO A N 1
ATOM 2140 C CA . PRO A 1 278 ? 42.276 9.556 -20.535 1.00 79.50 278 PRO A CA 1
ATOM 2141 C C . PRO A 1 278 ? 42.158 9.196 -19.049 1.00 79.50 278 PRO A C 1
ATOM 2143 O O . PRO A 1 278 ? 41.060 9.234 -18.494 1.00 79.50 278 PRO A O 1
ATOM 2146 N N . LEU A 1 279 ? 43.271 8.899 -18.368 1.00 78.75 279 LEU A N 1
ATOM 2147 C CA . LEU A 1 279 ? 43.233 8.593 -16.928 1.00 78.75 279 LEU A CA 1
ATOM 2148 C C . LEU A 1 279 ? 42.841 9.805 -16.062 1.00 78.75 279 LEU A C 1
ATOM 2150 O O . LEU A 1 279 ? 42.399 9.629 -14.930 1.00 78.75 279 LEU A O 1
ATOM 2154 N N . ALA A 1 280 ? 42.951 11.026 -16.595 1.00 74.06 280 ALA A N 1
ATOM 2155 C CA . ALA A 1 280 ? 42.440 12.251 -15.977 1.00 74.06 280 ALA A CA 1
ATOM 2156 C C . ALA A 1 280 ? 40.915 12.451 -16.126 1.00 74.06 280 ALA A C 1
ATOM 2158 O O . ALA A 1 280 ? 40.402 13.493 -15.712 1.00 74.06 280 ALA A O 1
ATOM 2159 N N . ASP A 1 281 ? 40.178 11.513 -16.735 1.00 73.38 281 ASP A N 1
ATOM 2160 C CA . ASP A 1 281 ? 38.724 11.633 -16.864 1.00 73.38 281 ASP A CA 1
ATOM 2161 C C . ASP A 1 281 ? 38.039 11.658 -15.486 1.00 73.38 281 ASP A C 1
ATOM 2163 O O . ASP A 1 281 ? 38.337 10.859 -14.594 1.00 73.38 281 ASP A O 1
ATOM 2167 N N . SER A 1 282 ? 37.093 12.582 -15.307 1.00 66.12 282 SER A N 1
ATOM 2168 C CA . SER A 1 282 ? 36.424 12.815 -14.025 1.00 66.12 282 SER A CA 1
ATOM 2169 C C . SER A 1 282 ? 35.651 11.596 -13.510 1.00 66.12 282 SER A C 1
ATOM 2171 O O . SER A 1 282 ? 35.491 11.456 -12.298 1.00 66.12 282 SER A O 1
ATOM 2173 N N . LEU A 1 283 ? 35.199 10.695 -14.388 1.00 66.00 283 LEU A N 1
ATOM 2174 C CA . LEU A 1 283 ? 34.534 9.453 -13.995 1.00 66.00 283 LEU A CA 1
ATOM 2175 C C . LEU A 1 283 ? 35.539 8.434 -13.452 1.00 66.00 283 LEU A C 1
ATOM 2177 O O . LEU A 1 283 ? 35.273 7.826 -12.420 1.00 66.00 283 LEU A O 1
ATOM 2181 N N . LEU A 1 284 ? 36.721 8.301 -14.062 1.00 71.25 284 LEU A N 1
ATOM 2182 C CA . LEU A 1 284 ? 37.789 7.433 -13.543 1.00 71.25 284 LEU A CA 1
ATOM 2183 C C . LEU A 1 284 ? 38.435 7.985 -12.267 1.00 71.25 284 LEU A C 1
ATOM 2185 O O . LEU A 1 284 ? 38.896 7.223 -11.426 1.00 71.25 284 LEU A O 1
ATOM 2189 N N . MET A 1 285 ? 38.442 9.306 -12.078 1.00 66.06 285 MET A N 1
ATOM 2190 C CA . MET A 1 285 ? 38.900 9.907 -10.821 1.00 66.06 285 MET A CA 1
ATOM 2191 C C . MET A 1 285 ? 37.947 9.635 -9.649 1.00 66.06 285 MET A C 1
ATOM 2193 O O . MET A 1 285 ? 38.387 9.575 -8.500 1.00 66.06 285 MET A O 1
ATOM 2197 N N . ASN A 1 286 ? 36.651 9.470 -9.930 1.00 64.25 286 ASN A N 1
ATOM 2198 C CA . ASN A 1 286 ? 35.622 9.230 -8.916 1.00 64.25 286 ASN A CA 1
ATOM 2199 C C . ASN A 1 286 ? 35.322 7.737 -8.695 1.00 64.25 286 ASN A C 1
ATOM 2201 O O . ASN A 1 286 ? 34.827 7.372 -7.627 1.00 64.25 286 ASN A O 1
ATOM 2205 N N . HIS A 1 287 ? 35.631 6.877 -9.668 1.00 65.94 287 HIS A N 1
ATOM 2206 C CA . HIS A 1 287 ? 35.362 5.440 -9.631 1.00 65.94 287 HIS A CA 1
ATOM 2207 C C . HIS A 1 287 ? 36.656 4.620 -9.678 1.00 65.94 287 HIS A C 1
ATOM 2209 O O . HIS A 1 287 ? 37.564 4.894 -10.450 1.00 65.94 287 HIS A O 1
ATOM 2215 N N . ARG A 1 288 ? 36.737 3.575 -8.848 1.00 71.25 288 ARG A N 1
ATOM 2216 C CA . ARG A 1 288 ? 37.962 2.775 -8.648 1.00 71.25 288 ARG A CA 1
ATOM 2217 C C . ARG A 1 288 ? 38.164 1.657 -9.667 1.00 71.25 288 ARG A C 1
ATOM 2219 O O . ARG A 1 288 ? 39.222 1.042 -9.705 1.00 71.25 288 ARG A O 1
ATOM 2226 N N . SER A 1 289 ? 37.162 1.346 -10.477 1.00 77.56 289 SER A N 1
ATOM 2227 C CA . SER A 1 289 ? 37.240 0.231 -11.416 1.00 77.56 289 SER A CA 1
ATOM 2228 C C . SER A 1 289 ? 36.465 0.522 -12.686 1.00 77.56 289 SER A C 1
ATOM 2230 O O . SER A 1 289 ? 35.505 1.290 -12.690 1.00 77.56 289 SER A O 1
ATOM 2232 N N . VAL A 1 290 ? 36.902 -0.129 -13.754 1.00 82.75 290 VAL A N 1
ATOM 2233 C CA . VAL A 1 290 ? 36.252 -0.134 -15.055 1.00 82.75 290 VAL A CA 1
ATOM 2234 C C . VAL A 1 290 ? 35.739 -1.540 -15.325 1.00 82.75 290 VAL A C 1
ATOM 2236 O O . VAL A 1 290 ? 36.479 -2.512 -15.172 1.00 82.75 290 VAL A O 1
ATOM 2239 N N . PHE A 1 291 ? 34.482 -1.636 -15.739 1.00 78.06 291 PHE A N 1
ATOM 2240 C CA . PHE A 1 291 ? 33.813 -2.877 -16.096 1.00 78.06 291 PHE A CA 1
ATOM 2241 C C . PHE A 1 291 ? 33.656 -2.967 -17.611 1.00 78.06 291 PHE A C 1
ATOM 2243 O O . PHE A 1 291 ? 33.195 -2.025 -18.257 1.00 78.06 291 PHE A O 1
ATOM 2250 N N . ILE A 1 292 ? 34.038 -4.109 -18.175 1.00 82.88 292 ILE A N 1
ATOM 2251 C CA . ILE A 1 292 ? 34.037 -4.390 -19.610 1.00 82.88 292 ILE A CA 1
ATOM 2252 C C . ILE A 1 292 ? 33.133 -5.596 -19.852 1.00 82.88 292 ILE A C 1
ATOM 2254 O O . ILE A 1 292 ? 33.253 -6.618 -19.178 1.00 82.88 292 ILE A O 1
ATOM 2258 N N . THR A 1 293 ? 32.243 -5.503 -20.831 1.00 77.44 293 THR A N 1
ATOM 2259 C CA . THR A 1 293 ? 31.471 -6.645 -21.328 1.00 77.44 293 THR A CA 1
ATOM 2260 C C . THR A 1 293 ? 31.389 -6.591 -22.846 1.00 77.44 293 THR A C 1
ATOM 2262 O O . THR A 1 293 ? 31.662 -5.554 -23.452 1.00 77.44 293 THR A O 1
ATOM 2265 N N . GLN A 1 294 ? 31.056 -7.709 -23.481 1.00 76.56 294 GLN A N 1
ATOM 2266 C CA . GLN A 1 294 ? 30.948 -7.753 -24.932 1.00 76.56 294 GLN A CA 1
ATOM 2267 C C . GLN A 1 294 ? 29.522 -7.532 -25.432 1.00 76.56 294 GLN A C 1
ATOM 2269 O O . GLN A 1 294 ? 28.534 -7.815 -24.756 1.00 76.56 294 GLN A O 1
ATOM 2274 N N . TYR A 1 295 ? 29.443 -7.071 -26.670 1.00 69.25 295 TYR A N 1
ATOM 2275 C CA . TYR A 1 295 ? 28.248 -6.968 -27.478 1.00 69.25 295 TYR A CA 1
ATOM 2276 C C . TYR A 1 295 ? 28.558 -7.537 -28.865 1.00 69.25 295 TYR A C 1
ATOM 2278 O O . TYR A 1 295 ? 29.348 -6.961 -29.612 1.00 69.25 295 TYR A O 1
ATOM 2286 N N . SER A 1 296 ? 27.928 -8.655 -29.228 1.00 61.44 296 SER A N 1
ATOM 2287 C CA . SER A 1 296 ? 28.010 -9.193 -30.587 1.00 61.44 296 SER A CA 1
ATOM 2288 C C . SER A 1 296 ? 26.647 -9.100 -31.279 1.00 61.44 296 SER A C 1
ATOM 2290 O O . SER A 1 296 ? 25.676 -9.670 -30.772 1.00 61.44 296 SER A O 1
ATOM 2292 N N . PRO A 1 297 ? 26.542 -8.418 -32.434 1.00 50.62 297 PRO A N 1
ATOM 2293 C CA . PRO A 1 297 ? 25.323 -8.410 -33.239 1.00 50.62 297 PRO A CA 1
ATOM 2294 C C . PRO A 1 297 ? 25.103 -9.720 -34.023 1.00 50.62 297 PRO A C 1
ATOM 2296 O O . PRO A 1 297 ? 23.991 -9.947 -34.497 1.00 50.62 297 PRO A O 1
ATOM 2299 N N . SER A 1 298 ? 26.115 -10.597 -34.122 1.00 49.22 298 SER A N 1
ATOM 2300 C CA . SER A 1 298 ? 26.062 -11.859 -34.879 1.00 49.22 298 SER A CA 1
ATOM 2301 C C . SER A 1 298 ? 26.447 -13.074 -34.012 1.00 49.22 298 SER A C 1
ATOM 2303 O O . SER A 1 298 ? 27.408 -12.998 -33.247 1.00 49.22 298 SER A O 1
ATOM 2305 N N . PRO A 1 299 ? 25.746 -14.221 -34.130 1.00 48.41 299 PRO A N 1
ATOM 2306 C CA . PRO A 1 299 ? 25.950 -15.408 -33.286 1.00 48.41 299 PRO A CA 1
ATOM 2307 C C . PRO A 1 299 ? 27.154 -16.287 -33.685 1.00 48.41 299 PRO A C 1
ATOM 2309 O O . PRO A 1 299 ? 27.312 -17.392 -33.160 1.00 48.41 299 PRO A O 1
ATOM 2312 N N . GLU A 1 300 ? 27.999 -15.847 -34.622 1.00 51.34 300 GLU A N 1
ATOM 2313 C CA . GLU A 1 300 ? 29.198 -16.595 -35.007 1.00 51.34 300 GLU A CA 1
ATOM 2314 C C . GLU A 1 300 ? 30.277 -16.456 -33.925 1.00 51.34 300 GLU A C 1
ATOM 2316 O O . GLU A 1 300 ? 30.843 -15.386 -33.707 1.00 51.34 300 GLU A O 1
ATOM 2321 N N . LYS A 1 301 ? 30.556 -17.563 -33.227 1.00 51.69 301 LYS A N 1
ATOM 2322 C CA . LYS A 1 301 ? 31.576 -17.643 -32.175 1.00 51.69 301 LYS A CA 1
ATOM 2323 C C . LYS A 1 301 ? 32.974 -17.479 -32.771 1.00 51.69 301 LYS A C 1
ATOM 2325 O O . LYS A 1 301 ? 33.591 -18.456 -33.196 1.00 51.69 301 LYS A O 1
ATOM 2330 N N . ALA A 1 302 ? 33.480 -16.253 -32.783 1.00 51.44 302 ALA A N 1
ATOM 2331 C CA . ALA A 1 302 ? 34.864 -15.960 -33.126 1.00 51.44 302 ALA A CA 1
ATOM 2332 C C . ALA A 1 302 ? 35.738 -15.906 -31.869 1.00 51.44 302 ALA A C 1
ATOM 2334 O O . ALA A 1 302 ? 35.366 -15.295 -30.870 1.00 51.44 302 ALA A O 1
ATOM 2335 N N . LEU A 1 303 ? 36.929 -16.502 -31.937 1.00 60.56 303 LEU A N 1
ATOM 2336 C CA . LEU A 1 303 ? 37.975 -16.362 -30.921 1.00 60.56 303 LEU A CA 1
ATOM 2337 C C . LEU A 1 303 ? 38.599 -14.960 -31.038 1.00 60.56 303 LEU A C 1
ATOM 2339 O O . LEU A 1 303 ? 39.610 -14.780 -31.711 1.00 60.56 303 LEU A O 1
ATOM 2343 N N . ALA A 1 304 ? 37.967 -13.953 -30.439 1.00 71.12 304 ALA A N 1
ATOM 2344 C CA . ALA A 1 304 ? 38.539 -12.614 -30.313 1.00 71.12 304 ALA A CA 1
ATOM 2345 C C . ALA A 1 304 ? 39.202 -12.450 -28.940 1.00 71.12 304 ALA A C 1
ATOM 2347 O O . ALA A 1 304 ? 38.728 -12.993 -27.942 1.00 71.12 304 ALA A O 1
ATOM 2348 N N . THR A 1 305 ? 40.298 -11.700 -28.879 1.00 80.50 305 THR A N 1
ATOM 2349 C CA . THR A 1 305 ? 40.971 -11.346 -27.624 1.00 80.50 305 THR A CA 1
ATOM 2350 C C . THR A 1 305 ? 41.004 -9.835 -27.460 1.00 80.50 305 THR A C 1
ATOM 2352 O O . THR A 1 305 ? 40.969 -9.090 -28.441 1.00 80.50 305 THR A O 1
ATOM 2355 N N . PHE A 1 306 ? 41.070 -9.364 -26.221 1.00 85.62 306 PHE A N 1
ATOM 2356 C CA . PHE A 1 306 ? 41.299 -7.958 -25.923 1.00 85.62 306 PHE A CA 1
ATOM 2357 C C . PHE A 1 306 ? 42.400 -7.794 -24.883 1.00 85.62 306 PHE A C 1
ATOM 2359 O O . PHE A 1 306 ? 42.681 -8.709 -24.112 1.00 85.62 306 PHE A O 1
ATOM 2366 N N . SER A 1 307 ? 43.029 -6.625 -24.873 1.00 82.94 307 SER A N 1
ATOM 2367 C CA . SER A 1 307 ? 44.011 -6.252 -23.859 1.00 82.94 307 SER A CA 1
ATOM 2368 C C . SER A 1 307 ? 43.788 -4.822 -23.393 1.00 82.94 307 SER A C 1
ATOM 2370 O O . SER A 1 307 ? 43.328 -3.964 -24.154 1.00 82.94 307 SER A O 1
ATOM 2372 N N . VAL A 1 308 ? 44.127 -4.579 -22.129 1.00 86.50 308 VAL A N 1
ATOM 2373 C CA . VAL A 1 308 ? 44.104 -3.259 -21.498 1.00 86.50 308 VAL A CA 1
ATOM 2374 C C . VAL A 1 308 ? 45.543 -2.789 -21.345 1.00 86.50 308 VAL A C 1
ATOM 2376 O O . VAL A 1 308 ? 46.317 -3.434 -20.648 1.00 86.50 308 VAL A O 1
ATOM 2379 N N . SER A 1 309 ? 45.896 -1.674 -21.970 1.00 83.69 309 SER A N 1
ATOM 2380 C CA . SER A 1 309 ? 47.250 -1.117 -21.948 1.00 83.69 309 SER A CA 1
ATOM 2381 C C . SER A 1 309 ? 47.209 0.361 -21.579 1.00 83.69 309 SER A C 1
ATOM 2383 O O . SER A 1 309 ? 46.221 1.040 -21.847 1.00 83.69 309 SER A O 1
ATOM 2385 N N . ILE A 1 310 ? 48.275 0.874 -20.969 1.00 83.31 310 ILE A N 1
ATOM 2386 C CA . ILE A 1 310 ? 48.394 2.291 -20.610 1.00 83.31 310 ILE A CA 1
ATOM 2387 C C . ILE A 1 310 ? 49.638 2.853 -21.291 1.00 83.31 310 ILE A C 1
ATOM 2389 O O . ILE A 1 310 ? 50.728 2.301 -21.141 1.00 83.31 310 ILE A O 1
ATOM 2393 N N . PHE A 1 311 ? 49.475 3.950 -22.030 1.00 78.25 311 PHE A N 1
ATOM 2394 C CA . PHE A 1 311 ? 50.568 4.586 -22.763 1.00 78.25 311 PHE A CA 1
ATOM 2395 C C . PHE A 1 311 ? 50.639 6.091 -22.489 1.00 78.25 311 PHE A C 1
ATOM 2397 O O . PHE A 1 311 ? 49.601 6.725 -22.275 1.00 78.25 311 PHE A O 1
ATOM 2404 N N . PRO A 1 312 ? 51.848 6.682 -22.528 1.00 68.00 312 PRO A N 1
ATOM 2405 C CA . PRO A 1 312 ? 51.995 8.128 -22.574 1.00 68.00 312 PRO A CA 1
ATOM 2406 C C . PRO A 1 312 ? 51.344 8.669 -23.846 1.00 68.00 312 PRO A C 1
ATOM 2408 O O . PRO A 1 312 ? 51.449 8.058 -24.908 1.00 68.00 312 PRO A O 1
ATOM 2411 N N . ASP A 1 313 ? 50.672 9.809 -23.714 1.00 60.66 313 ASP A N 1
ATOM 2412 C CA . ASP A 1 313 ? 49.985 10.493 -24.805 1.00 60.66 313 ASP A CA 1
ATOM 2413 C C . ASP A 1 313 ? 51.004 11.021 -25.832 1.00 60.66 313 ASP A C 1
ATOM 2415 O O . ASP A 1 313 ? 51.504 12.144 -25.751 1.00 60.66 313 ASP A O 1
ATOM 2419 N N . THR A 1 314 ? 51.420 10.153 -26.753 1.00 52.19 314 THR A N 1
ATOM 2420 C CA . THR A 1 314 ? 52.231 10.510 -27.914 1.00 52.19 314 THR A CA 1
ATOM 2421 C C . THR A 1 314 ? 51.444 10.180 -29.178 1.00 52.19 314 THR A C 1
ATOM 2423 O O . THR A 1 314 ? 51.334 9.028 -29.593 1.00 52.19 314 THR A O 1
ATOM 2426 N N . ASP A 1 315 ? 50.873 11.223 -29.783 1.00 47.78 315 ASP A N 1
ATOM 2427 C CA . ASP A 1 315 ? 50.120 11.200 -31.039 1.00 47.78 315 ASP A CA 1
ATOM 2428 C C . ASP A 1 315 ? 50.733 10.278 -32.109 1.00 47.78 315 ASP A C 1
ATOM 2430 O O . ASP A 1 315 ? 51.885 10.448 -32.514 1.00 47.78 315 ASP A O 1
ATOM 2434 N N . THR A 1 316 ? 49.941 9.338 -32.634 1.00 47.06 316 THR A N 1
ATOM 2435 C CA . THR A 1 316 ? 49.557 9.244 -34.061 1.00 47.06 316 THR A CA 1
ATOM 2436 C C . THR A 1 316 ? 48.892 7.897 -34.359 1.00 47.06 316 THR A C 1
ATOM 2438 O O . THR A 1 316 ? 49.515 6.840 -34.389 1.00 47.06 316 THR A O 1
ATOM 2441 N N . GLY A 1 317 ? 47.598 7.950 -34.655 1.00 40.25 317 GLY A N 1
ATOM 2442 C CA . GLY A 1 317 ? 46.844 6.849 -35.242 1.00 40.25 317 GLY A CA 1
ATOM 2443 C C . GLY A 1 317 ? 45.576 7.417 -35.851 1.00 40.25 317 GLY A C 1
ATOM 2444 O O . GLY A 1 317 ? 44.538 7.430 -35.202 1.00 40.25 317 GLY A O 1
ATOM 2445 N N . SER A 1 318 ? 45.713 7.980 -37.048 1.00 47.38 318 SER A N 1
ATOM 2446 C CA . SER A 1 318 ? 44.624 8.479 -37.879 1.00 47.38 318 SER A CA 1
ATOM 2447 C C . SER A 1 318 ? 43.684 7.336 -38.264 1.00 47.38 318 SER A C 1
ATOM 2449 O O . SER A 1 318 ? 43.993 6.578 -39.181 1.00 47.38 318 SER A O 1
ATOM 2451 N N . GLU A 1 319 ? 42.542 7.238 -37.596 1.00 41.94 319 GLU A N 1
ATOM 2452 C CA . GLU A 1 319 ? 41.349 6.581 -38.129 1.00 41.94 319 GLU A CA 1
ATOM 2453 C C . GLU A 1 319 ? 40.185 7.573 -38.056 1.00 41.94 319 GLU A C 1
ATOM 2455 O O . GLU A 1 319 ? 40.151 8.467 -37.213 1.00 41.94 319 GLU A O 1
ATOM 2460 N N . GLU A 1 320 ? 39.334 7.490 -39.069 1.00 44.97 320 GLU A N 1
ATOM 2461 C CA . GLU A 1 320 ? 38.484 8.552 -39.591 1.00 44.97 320 GLU A CA 1
ATOM 2462 C C . GLU A 1 320 ? 37.503 9.170 -38.581 1.00 44.97 320 GLU A C 1
ATOM 2464 O O . GLU A 1 320 ? 37.006 8.543 -37.650 1.00 44.97 320 GLU A O 1
ATOM 2469 N N . ILE A 1 321 ? 37.226 10.451 -38.825 1.00 50.41 321 ILE A N 1
ATOM 2470 C CA . ILE A 1 321 ? 36.345 11.344 -38.071 1.00 50.41 321 ILE A CA 1
ATOM 2471 C C . ILE A 1 321 ? 34.921 10.756 -37.988 1.00 50.41 321 ILE A C 1
ATOM 2473 O O . ILE A 1 321 ? 34.272 10.634 -39.030 1.00 50.41 321 ILE A O 1
ATOM 2477 N N . PRO A 1 322 ? 34.365 10.490 -36.791 1.00 49.69 322 PRO A N 1
ATOM 2478 C CA . PRO A 1 322 ? 32.947 10.202 -36.646 1.00 49.69 322 PRO A CA 1
ATOM 2479 C C . PRO A 1 322 ? 32.124 11.492 -36.657 1.00 49.69 322 PRO A C 1
ATOM 2481 O O . PRO A 1 322 ? 32.453 12.493 -36.016 1.00 49.69 322 PRO A O 1
ATOM 2484 N N . ALA A 1 323 ? 31.034 11.428 -37.418 1.00 60.84 323 ALA A N 1
ATOM 2485 C CA . ALA A 1 323 ? 30.068 12.486 -37.659 1.00 60.84 323 ALA A CA 1
ATOM 2486 C C . ALA A 1 323 ? 29.459 13.060 -36.366 1.00 60.84 323 ALA A C 1
ATOM 2488 O O . ALA A 1 323 ? 29.282 12.359 -35.368 1.00 60.84 323 ALA A O 1
ATOM 2489 N N . GLY A 1 324 ? 29.123 14.354 -36.423 1.00 59.31 324 GLY A N 1
ATOM 2490 C CA . GLY A 1 324 ? 28.580 15.139 -35.314 1.00 59.31 324 GLY A CA 1
ATOM 2491 C C . GLY A 1 324 ? 27.354 14.532 -34.626 1.00 59.31 324 GLY A C 1
ATOM 2492 O O . GLY A 1 324 ? 26.706 13.602 -35.111 1.00 59.31 324 GLY A O 1
ATOM 2493 N N . CYS A 1 325 ? 27.035 15.069 -33.453 1.00 66.19 325 CYS A N 1
ATOM 2494 C CA . CYS A 1 325 ? 25.845 14.665 -32.716 1.00 66.19 325 CYS A CA 1
ATOM 2495 C C . CYS A 1 325 ? 24.578 15.252 -33.369 1.00 66.19 325 CYS A C 1
ATOM 2497 O O . CYS A 1 325 ? 24.633 16.305 -34.003 1.00 66.19 325 CYS A O 1
ATOM 2499 N N . GLN A 1 326 ? 23.426 14.594 -33.194 1.00 67.88 326 GLN A N 1
ATOM 2500 C CA . GLN A 1 326 ? 22.131 15.076 -33.707 1.00 67.88 326 GLN A CA 1
ATOM 2501 C C . GLN A 1 326 ? 21.766 16.471 -33.158 1.00 67.88 326 GLN A C 1
ATOM 2503 O O . GLN A 1 326 ? 21.156 17.259 -33.872 1.00 67.88 326 GLN A O 1
ATOM 2508 N N . CYS A 1 327 ? 22.297 16.831 -31.981 1.00 69.81 327 CYS A N 1
ATOM 2509 C CA . CYS A 1 327 ? 22.172 18.153 -31.361 1.00 69.81 327 CYS A CA 1
ATOM 2510 C C . CYS A 1 327 ? 23.009 19.266 -32.030 1.00 69.81 327 CYS A C 1
ATOM 2512 O O . CYS A 1 327 ? 23.063 20.386 -31.522 1.00 69.81 327 CYS A O 1
ATOM 2514 N N . ASN A 1 328 ? 23.670 18.970 -33.157 1.00 72.62 328 ASN A N 1
ATOM 2515 C CA . ASN A 1 328 ? 24.483 19.893 -33.953 1.00 72.62 328 ASN A CA 1
ATOM 2516 C C . ASN A 1 328 ? 25.816 20.342 -33.308 1.00 72.62 328 ASN A C 1
ATOM 2518 O O . ASN A 1 328 ? 26.474 21.243 -33.832 1.00 72.62 328 ASN A O 1
ATOM 2522 N N . GLU A 1 329 ? 26.248 19.709 -32.210 1.00 72.69 329 GLU A N 1
ATOM 2523 C CA . GLU A 1 329 ? 27.590 19.897 -31.642 1.00 72.69 329 GLU A CA 1
ATOM 2524 C C . GLU A 1 329 ? 28.638 19.022 -32.354 1.00 72.69 329 GLU A C 1
ATOM 2526 O O . GLU A 1 329 ? 28.429 17.832 -32.624 1.00 72.69 329 GLU A O 1
ATOM 2531 N N . SER A 1 330 ? 29.785 19.633 -32.664 1.00 71.38 330 SER A N 1
ATOM 2532 C CA . SER A 1 330 ? 30.930 18.992 -33.314 1.00 71.38 330 SER A CA 1
ATOM 2533 C C . SER A 1 330 ? 32.025 18.674 -32.302 1.00 71.38 330 SER A C 1
ATOM 2535 O O . SER A 1 330 ? 32.430 19.553 -31.541 1.00 71.38 330 SER A O 1
ATOM 2537 N N . PHE A 1 331 ? 32.565 17.459 -32.355 1.00 71.69 331 PHE A N 1
ATOM 2538 C CA . PHE A 1 331 ? 33.612 16.992 -31.449 1.00 71.69 331 PHE A CA 1
ATOM 2539 C C . PHE A 1 331 ? 34.864 16.624 -32.244 1.00 71.69 331 PHE A C 1
ATOM 2541 O O . PHE A 1 331 ? 34.769 16.065 -33.334 1.00 71.69 331 PHE A O 1
ATOM 2548 N N . THR A 1 332 ? 36.037 16.954 -31.703 1.00 60.41 332 THR A N 1
ATOM 2549 C CA . THR A 1 332 ? 37.344 16.633 -32.304 1.00 60.41 332 THR A CA 1
ATOM 2550 C C . THR A 1 332 ? 37.784 15.200 -32.016 1.00 60.41 332 THR A C 1
ATOM 2552 O O . THR A 1 332 ? 38.625 14.663 -32.727 1.00 60.41 332 THR A O 1
ATOM 2555 N N . GLU A 1 333 ? 37.198 14.574 -30.993 1.00 67.00 333 GLU A N 1
ATOM 2556 C CA . GLU A 1 333 ? 37.525 13.230 -30.527 1.00 67.00 333 GLU A CA 1
ATOM 2557 C C . GLU A 1 333 ? 36.251 12.401 -30.346 1.00 67.00 333 GLU A C 1
ATOM 2559 O O . GLU A 1 333 ? 35.258 12.882 -29.787 1.00 67.00 333 GLU A O 1
ATOM 2564 N N . TYR A 1 334 ? 36.299 11.125 -30.744 1.00 61.22 334 TYR A N 1
ATOM 2565 C CA . TYR A 1 334 ? 35.198 10.175 -30.540 1.00 61.22 334 TYR A CA 1
ATOM 2566 C C . TYR A 1 334 ? 34.824 10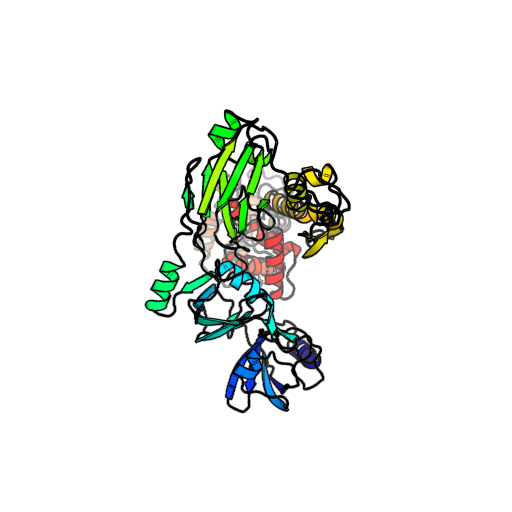.037 -29.059 1.00 61.22 334 TYR A C 1
ATOM 2568 O O . TYR A 1 334 ? 33.647 9.957 -28.723 1.00 61.22 334 TYR A O 1
ATOM 2576 N N . PHE A 1 335 ? 35.814 10.078 -28.163 1.00 63.16 335 PHE A N 1
ATOM 2577 C CA . PHE A 1 335 ? 35.597 10.038 -26.717 1.00 63.16 335 PHE A CA 1
ATOM 2578 C C . PHE A 1 335 ? 34.655 11.149 -26.241 1.00 63.16 335 PHE A C 1
ATOM 2580 O O . PHE A 1 335 ? 33.676 10.895 -25.537 1.00 63.16 335 PHE A O 1
ATOM 2587 N N . SER A 1 336 ? 34.922 12.379 -26.680 1.00 69.44 336 SER A N 1
ATOM 2588 C CA . SER A 1 336 ? 34.111 13.541 -26.327 1.00 69.44 336 SER A CA 1
ATOM 2589 C C . SER A 1 336 ? 32.689 13.433 -26.896 1.00 69.44 336 SER A C 1
ATOM 2591 O O . SER A 1 336 ? 31.728 13.757 -26.199 1.00 69.44 336 SER A O 1
ATOM 2593 N N . LEU A 1 337 ? 32.534 12.884 -28.108 1.00 73.81 337 LEU A N 1
ATOM 2594 C CA . LEU A 1 337 ? 31.226 12.607 -28.716 1.00 73.81 337 LEU A CA 1
ATOM 2595 C C . LEU A 1 337 ? 30.444 11.522 -27.956 1.00 73.81 337 LEU A C 1
ATOM 2597 O O . LEU A 1 337 ? 29.246 11.683 -27.714 1.00 73.81 337 LEU A O 1
ATOM 2601 N N . ALA A 1 338 ? 31.101 10.422 -27.582 1.00 68.56 338 ALA A N 1
ATOM 2602 C CA . ALA A 1 338 ? 30.490 9.316 -26.849 1.00 68.56 338 ALA A CA 1
ATOM 2603 C C . ALA A 1 338 ? 30.005 9.773 -25.468 1.00 68.56 338 ALA A C 1
ATOM 2605 O O . ALA A 1 338 ? 28.845 9.549 -25.118 1.00 68.56 338 ALA A O 1
ATOM 2606 N N . ARG A 1 339 ? 30.845 10.511 -24.728 1.00 74.00 339 ARG A N 1
ATOM 2607 C CA . ARG A 1 339 ? 30.474 11.098 -23.433 1.00 74.00 339 ARG A CA 1
ATOM 2608 C C . ARG A 1 339 ? 29.302 12.066 -23.566 1.00 74.00 339 ARG A C 1
ATOM 2610 O O . ARG A 1 339 ? 28.355 11.989 -22.784 1.00 74.00 339 ARG A O 1
ATOM 2617 N N . HIS A 1 340 ? 29.333 12.931 -24.579 1.00 79.75 340 HIS A N 1
ATOM 2618 C CA . HIS A 1 340 ? 28.234 13.846 -24.854 1.00 79.75 340 HIS A CA 1
ATOM 2619 C C . HIS A 1 340 ? 26.922 13.083 -25.095 1.00 79.75 340 HIS A C 1
ATOM 2621 O O . HIS A 1 340 ? 25.942 13.327 -24.396 1.00 79.75 340 HIS A O 1
ATOM 2627 N N . LYS A 1 341 ? 26.902 12.102 -26.011 1.00 75.56 341 LYS A N 1
ATOM 2628 C CA . LYS A 1 341 ? 25.712 11.273 -26.294 1.00 75.56 341 LYS A CA 1
ATOM 2629 C C . LYS A 1 341 ? 25.214 10.511 -25.061 1.00 75.56 341 LYS A C 1
ATOM 2631 O O . LYS A 1 341 ? 24.007 10.333 -24.902 1.00 75.56 341 LYS A O 1
ATOM 2636 N N . ALA A 1 342 ? 26.125 10.066 -24.199 1.00 70.44 342 ALA A N 1
ATOM 2637 C CA . ALA A 1 342 ? 25.793 9.282 -23.020 1.00 70.44 342 ALA A CA 1
ATOM 2638 C C . ALA A 1 342 ? 25.252 10.128 -21.857 1.00 70.44 342 ALA A C 1
ATOM 2640 O O . ALA A 1 342 ? 24.369 9.645 -21.150 1.00 70.44 342 ALA A O 1
ATOM 2641 N N . VAL A 1 343 ? 25.735 11.354 -21.629 1.00 71.69 343 VAL A N 1
ATOM 2642 C CA . VAL A 1 343 ? 25.455 12.080 -20.368 1.00 71.69 343 VAL A CA 1
ATOM 2643 C C . VAL A 1 343 ? 24.989 13.525 -20.561 1.00 71.69 343 VAL A C 1
ATOM 2645 O O . VAL A 1 343 ? 24.191 14.007 -19.763 1.00 71.69 343 VAL A O 1
ATOM 2648 N N . GLU A 1 344 ? 25.459 14.226 -21.593 1.00 72.75 344 GLU A N 1
ATOM 2649 C CA . GLU A 1 344 ? 25.292 15.689 -21.703 1.00 72.75 344 GLU A CA 1
ATOM 2650 C C . GLU A 1 344 ? 24.313 16.116 -22.805 1.00 72.75 344 GLU A C 1
ATOM 2652 O O . GLU A 1 344 ? 23.850 17.257 -22.821 1.00 72.75 344 GLU A O 1
ATOM 2657 N N . CYS A 1 345 ? 23.994 15.216 -23.736 1.00 83.06 345 CYS A N 1
ATOM 2658 C CA . CYS A 1 345 ? 23.211 15.535 -24.916 1.00 83.06 345 CYS A CA 1
ATOM 2659 C C . CYS A 1 345 ? 21.767 15.900 -24.556 1.00 83.06 345 CYS A C 1
ATOM 2661 O O . CYS A 1 345 ? 20.993 15.064 -24.092 1.00 83.06 345 CYS A O 1
ATOM 2663 N N . ALA A 1 346 ? 21.375 17.136 -24.873 1.00 83.00 346 ALA A N 1
ATOM 2664 C CA . ALA A 1 346 ? 20.014 17.628 -24.666 1.00 83.00 346 ALA A CA 1
ATOM 2665 C C . ALA A 1 346 ? 18.949 16.833 -25.447 1.00 83.00 346 ALA A C 1
ATOM 2667 O O . ALA A 1 346 ? 17.794 16.770 -25.025 1.00 83.00 346 ALA A O 1
ATOM 2668 N N . GLU A 1 347 ? 19.328 16.220 -26.571 1.00 82.62 347 GLU A N 1
ATOM 2669 C CA . GLU A 1 347 ? 18.432 15.407 -27.403 1.00 82.62 347 GLU A CA 1
ATOM 2670 C C . GLU A 1 347 ? 18.338 13.948 -26.951 1.00 82.62 347 GLU A C 1
ATOM 2672 O O . GLU A 1 347 ? 17.506 13.196 -27.462 1.00 82.62 347 GLU A O 1
ATOM 2677 N N . LYS A 1 348 ? 19.145 13.537 -25.963 1.00 82.50 348 LYS A N 1
ATOM 2678 C CA . LYS A 1 348 ? 19.074 12.190 -25.403 1.00 82.50 348 LYS A CA 1
ATOM 2679 C C . LYS A 1 348 ? 17.666 11.938 -24.869 1.00 82.50 348 LYS A C 1
ATOM 2681 O O . LYS A 1 348 ? 17.145 12.715 -24.070 1.00 82.50 348 LYS A O 1
ATOM 2686 N N . LEU A 1 349 ? 17.060 10.833 -25.294 1.00 83.31 349 LEU A N 1
ATOM 2687 C CA . LEU A 1 349 ? 15.767 10.407 -24.777 1.00 83.31 349 LEU A CA 1
ATOM 2688 C C . LEU A 1 349 ? 15.939 9.803 -23.381 1.00 83.31 349 LEU A C 1
ATOM 2690 O O . LEU A 1 349 ? 16.824 8.980 -23.146 1.00 83.31 349 LEU A O 1
ATOM 2694 N N . HIS A 1 350 ? 15.076 10.211 -22.460 1.00 81.81 350 HIS A N 1
ATOM 2695 C CA . HIS A 1 350 ? 14.977 9.646 -21.119 1.00 81.81 350 HIS A CA 1
ATOM 2696 C C . HIS A 1 350 ? 13.507 9.473 -20.745 1.00 81.81 350 HIS A C 1
ATOM 2698 O O . HIS A 1 350 ? 12.641 10.188 -21.253 1.00 81.81 350 HIS A O 1
ATOM 2704 N N . GLU A 1 351 ? 13.229 8.524 -19.856 1.00 87.12 351 GLU A N 1
ATOM 2705 C CA . GLU A 1 351 ? 11.917 8.401 -19.232 1.00 87.12 351 GLU A CA 1
ATOM 2706 C C . GLU A 1 351 ? 11.826 9.422 -18.098 1.00 87.12 351 GLU A C 1
ATOM 2708 O O . GLU A 1 351 ? 12.567 9.349 -17.121 1.00 87.12 351 GLU A O 1
ATOM 2713 N N . CYS A 1 352 ? 10.924 10.391 -18.229 1.00 86.12 352 CYS A N 1
ATOM 2714 C CA . CYS A 1 352 ? 10.694 11.366 -17.172 1.00 86.12 352 CYS A CA 1
ATOM 2715 C C . CYS A 1 352 ? 9.948 10.720 -16.000 1.00 86.12 352 CYS A C 1
ATOM 2717 O O . CYS A 1 352 ? 8.847 10.193 -16.180 1.00 86.12 352 CYS A O 1
ATOM 2719 N N . GLN A 1 353 ? 10.465 10.854 -14.778 1.00 84.19 353 GLN A N 1
ATOM 2720 C CA . GLN A 1 353 ? 9.817 10.294 -13.584 1.00 84.19 353 GLN A CA 1
ATOM 2721 C C . GLN A 1 353 ? 8.407 10.855 -13.292 1.00 84.19 353 GLN A C 1
ATOM 2723 O O . GLN A 1 353 ? 7.613 10.200 -12.615 1.00 84.19 353 GLN A O 1
ATOM 2728 N N . PHE A 1 354 ? 8.079 12.047 -13.809 1.00 85.69 354 PHE A N 1
ATOM 2729 C CA . PHE A 1 354 ? 6.802 12.729 -13.563 1.00 85.69 354 PHE A CA 1
ATOM 2730 C C . PHE A 1 354 ? 5.733 12.434 -14.622 1.00 85.69 354 PHE A C 1
ATOM 2732 O O . PHE A 1 354 ? 4.582 12.192 -14.268 1.00 85.69 354 PHE A O 1
ATOM 2739 N N . CYS A 1 355 ? 6.084 12.453 -15.915 1.00 83.62 355 CYS A N 1
ATOM 2740 C CA . CYS A 1 355 ? 5.125 12.205 -17.001 1.00 83.62 355 CYS A CA 1
ATOM 2741 C C . CYS A 1 355 ? 5.208 10.799 -17.610 1.00 83.62 355 CYS A C 1
ATOM 2743 O O . CYS A 1 355 ? 4.315 10.438 -18.370 1.00 83.62 355 CYS A O 1
ATOM 2745 N N . ARG A 1 356 ? 6.243 10.011 -17.280 1.00 85.06 356 ARG A N 1
ATOM 2746 C CA . ARG A 1 356 ? 6.470 8.634 -17.765 1.00 85.06 356 ARG A CA 1
ATOM 2747 C C . ARG A 1 356 ? 6.558 8.495 -19.288 1.00 85.06 356 ARG A C 1
ATOM 2749 O O . ARG A 1 356 ? 6.389 7.408 -19.831 1.00 85.06 356 ARG A O 1
ATOM 2756 N N . LEU A 1 357 ? 6.838 9.596 -19.984 1.00 82.06 357 LEU A N 1
ATOM 2757 C CA . LEU A 1 357 ? 7.064 9.620 -21.425 1.00 82.06 357 LEU A CA 1
ATOM 2758 C C . LEU A 1 357 ? 8.565 9.617 -21.723 1.00 82.06 357 LEU A C 1
ATOM 2760 O O . LEU A 1 357 ? 9.352 10.226 -20.994 1.00 82.06 357 LEU A O 1
ATOM 2764 N N . LEU A 1 358 ? 8.940 8.962 -22.824 1.00 86.06 358 LEU A N 1
ATOM 2765 C CA . LEU A 1 358 ? 10.283 9.031 -23.394 1.00 86.06 358 LEU A CA 1
ATOM 2766 C C . LEU A 1 358 ? 10.426 10.337 -24.173 1.00 86.06 358 LEU A C 1
ATOM 2768 O O . LEU A 1 358 ? 9.845 10.490 -25.248 1.00 86.06 358 LEU A O 1
ATOM 2772 N N . LEU A 1 359 ? 11.172 11.288 -23.616 1.00 84.88 359 LEU A N 1
ATOM 2773 C CA . LEU A 1 359 ? 11.326 12.634 -24.169 1.00 84.88 359 LEU A CA 1
ATOM 2774 C C . LEU A 1 359 ? 12.791 13.096 -24.115 1.00 84.88 359 LEU A C 1
ATOM 2776 O O . LEU A 1 359 ? 13.570 12.578 -23.309 1.00 84.88 359 LEU A O 1
ATOM 2780 N N . PRO A 1 360 ? 13.186 14.074 -24.951 1.00 86.69 360 PRO A N 1
ATOM 2781 C CA . PRO A 1 360 ? 14.500 14.704 -24.865 1.00 86.69 360 PRO A CA 1
ATOM 2782 C C . PRO A 1 360 ? 14.755 15.311 -23.479 1.00 86.69 360 PRO A C 1
ATOM 2784 O O . PRO A 1 360 ? 13.853 15.899 -22.879 1.00 86.69 360 PRO A O 1
ATOM 2787 N N . GLN A 1 361 ? 15.981 15.184 -22.972 1.00 84.88 361 GLN A N 1
ATOM 2788 C CA . GLN A 1 361 ? 16.380 15.716 -21.663 1.00 84.88 361 GLN A CA 1
ATOM 2789 C C . GLN A 1 361 ? 16.326 17.245 -21.581 1.00 84.88 361 GLN A C 1
ATOM 2791 O O . GLN A 1 361 ? 16.023 17.773 -20.511 1.00 84.88 361 GLN A O 1
ATOM 2796 N N . GLY A 1 362 ? 16.574 17.945 -22.691 1.00 84.12 362 GLY A N 1
ATOM 2797 C CA . GLY A 1 362 ? 16.701 19.402 -22.737 1.00 84.12 362 GLY A CA 1
ATOM 2798 C C . GLY A 1 362 ? 18.054 19.904 -22.215 1.00 84.12 362 GLY A C 1
ATOM 2799 O O . GLY A 1 362 ? 18.857 19.149 -21.670 1.00 84.12 362 GLY A O 1
ATOM 2800 N N . LEU A 1 363 ? 18.336 21.195 -22.409 1.00 84.88 363 LEU A N 1
ATOM 2801 C CA . LEU A 1 363 ? 19.600 21.810 -21.990 1.00 84.88 363 LEU A CA 1
ATOM 2802 C C . LEU A 1 363 ? 19.623 22.003 -20.470 1.00 84.88 363 LEU A C 1
ATOM 2804 O O . LEU A 1 363 ? 18.949 22.887 -19.952 1.00 84.88 363 LEU A O 1
ATOM 2808 N N . ALA A 1 364 ? 20.412 21.199 -19.756 1.00 82.44 364 ALA A N 1
ATOM 2809 C CA . ALA A 1 364 ? 20.480 21.244 -18.295 1.00 82.44 364 ALA A CA 1
ATOM 2810 C C . ALA A 1 364 ? 20.924 22.620 -17.764 1.00 82.44 364 ALA A C 1
ATOM 2812 O O . ALA A 1 364 ? 22.037 23.082 -18.045 1.00 82.44 364 ALA A O 1
ATOM 2813 N N . THR A 1 365 ? 20.095 23.249 -16.927 1.00 85.94 365 THR A N 1
ATOM 2814 C CA . THR A 1 365 ? 20.485 24.456 -16.188 1.00 85.94 365 THR A CA 1
ATOM 2815 C C . THR A 1 365 ? 21.342 24.101 -14.962 1.00 85.94 365 THR A C 1
ATOM 2817 O O . THR A 1 365 ? 21.329 22.957 -14.495 1.00 85.94 365 THR A O 1
ATOM 2820 N N . PRO A 1 366 ? 22.085 25.061 -14.369 1.00 85.44 366 PRO A N 1
ATOM 2821 C CA . PRO A 1 366 ? 22.817 24.819 -13.122 1.00 85.44 366 PRO A CA 1
ATOM 2822 C C . PRO A 1 366 ? 21.926 24.318 -11.976 1.00 85.44 366 PRO A C 1
ATOM 2824 O O . PRO A 1 366 ? 22.379 23.540 -11.139 1.00 85.44 366 PRO A O 1
ATOM 2827 N N . GLN A 1 367 ? 20.659 24.742 -11.954 1.00 81.44 367 GLN A N 1
ATOM 2828 C CA . GLN A 1 367 ? 19.692 24.316 -10.949 1.00 81.44 367 GLN A CA 1
ATOM 2829 C C . GLN A 1 367 ? 19.304 22.842 -11.122 1.00 81.44 367 GLN A C 1
ATOM 2831 O O . GLN A 1 367 ? 19.210 22.123 -10.130 1.00 81.44 367 GLN A O 1
ATOM 2836 N N . ASP A 1 368 ? 19.128 22.389 -12.364 1.00 85.69 368 ASP A N 1
ATOM 2837 C CA . ASP A 1 368 ? 18.750 21.005 -12.673 1.00 85.69 368 ASP A CA 1
ATOM 2838 C C . ASP A 1 368 ? 19.871 20.041 -12.270 1.00 85.69 368 ASP A C 1
ATOM 2840 O O . ASP A 1 368 ? 19.628 19.041 -11.595 1.00 85.69 368 ASP A O 1
ATOM 2844 N N . LYS A 1 369 ? 21.125 20.425 -12.555 1.00 82.94 369 LYS A N 1
ATOM 2845 C CA . LYS A 1 369 ? 22.321 19.675 -12.138 1.00 82.94 369 LYS A CA 1
ATOM 2846 C C . LYS A 1 369 ? 22.425 19.536 -10.620 1.00 82.94 369 LYS A C 1
ATOM 2848 O O . LYS A 1 369 ? 22.774 18.466 -10.134 1.00 82.94 369 LYS A O 1
ATOM 2853 N N . LEU A 1 370 ? 22.105 20.592 -9.868 1.00 86.00 370 LEU A N 1
ATOM 2854 C CA . LEU A 1 370 ? 22.117 20.552 -8.401 1.00 86.00 370 LEU A CA 1
ATOM 2855 C C . LEU A 1 370 ? 21.025 19.629 -7.840 1.00 86.00 370 LEU A C 1
ATOM 2857 O O . LEU A 1 370 ? 21.226 18.996 -6.807 1.00 86.00 370 LEU A O 1
ATOM 2861 N N . GLN A 1 371 ? 19.871 19.568 -8.507 1.00 79.81 371 GLN A N 1
ATOM 2862 C CA . GLN A 1 371 ? 18.739 18.728 -8.105 1.00 79.81 371 GLN A CA 1
ATOM 2863 C C . GLN A 1 371 ? 18.849 17.285 -8.616 1.00 79.81 371 GLN A C 1
ATOM 2865 O O . GLN A 1 371 ? 18.044 16.452 -8.211 1.00 79.81 371 GLN A O 1
ATOM 2870 N N . GLY A 1 372 ? 19.834 16.986 -9.470 1.00 84.19 372 GLY A N 1
ATOM 2871 C CA . GLY A 1 372 ? 19.983 15.676 -10.104 1.00 84.19 372 GLY A CA 1
ATOM 2872 C C . GLY A 1 372 ? 18.839 15.341 -11.064 1.00 84.19 372 GLY A C 1
ATOM 2873 O O . GLY A 1 372 ? 18.536 14.167 -11.249 1.00 84.19 372 GLY A O 1
ATOM 2874 N N . LEU A 1 373 ? 18.185 16.358 -11.633 1.00 85.44 373 LEU A N 1
ATOM 2875 C CA . LEU A 1 373 ? 17.068 16.214 -12.568 1.00 85.44 373 LEU A CA 1
ATOM 2876 C C . LEU A 1 373 ? 17.516 16.575 -13.985 1.00 85.44 373 LEU A C 1
ATOM 2878 O O . LEU A 1 373 ? 18.397 17.416 -14.175 1.00 85.44 373 LEU A O 1
ATOM 2882 N N . THR A 1 374 ? 16.871 15.990 -14.991 1.00 89.00 374 THR A N 1
ATOM 2883 C CA . THR A 1 374 ? 16.972 16.506 -16.365 1.00 89.00 374 THR A CA 1
ATOM 2884 C C . THR A 1 374 ? 16.197 17.825 -16.490 1.00 89.00 374 THR A C 1
ATOM 2886 O O . THR A 1 374 ? 15.317 18.128 -15.677 1.00 89.00 374 THR A O 1
ATOM 2889 N N . HIS A 1 375 ? 16.485 18.636 -17.514 1.00 89.12 375 HIS A N 1
ATOM 2890 C CA . HIS A 1 375 ? 15.759 19.898 -17.709 1.00 89.12 375 HIS A CA 1
ATOM 2891 C C . HIS A 1 375 ? 14.256 19.652 -17.907 1.00 89.12 375 HIS A C 1
ATOM 2893 O O . HIS A 1 375 ? 13.417 20.318 -17.301 1.00 89.12 375 HIS A O 1
ATOM 2899 N N . HIS A 1 376 ? 13.896 18.642 -18.703 1.00 88.38 376 HIS A N 1
ATOM 2900 C CA . HIS A 1 376 ? 12.501 18.249 -18.875 1.00 88.38 376 HIS A CA 1
ATOM 2901 C C . HIS A 1 376 ? 11.847 17.808 -17.555 1.00 88.38 376 HIS A C 1
ATOM 2903 O O . HIS A 1 376 ? 10.699 18.166 -17.291 1.00 88.38 376 HIS A O 1
ATOM 2909 N N . GLU A 1 377 ? 12.554 17.055 -16.708 1.00 89.88 377 GLU A N 1
ATOM 2910 C CA . GLU A 1 377 ? 12.055 16.675 -15.384 1.00 89.88 377 GLU A CA 1
ATOM 2911 C C . GLU A 1 377 ? 11.837 17.883 -14.476 1.00 89.88 377 GLU A C 1
ATOM 2913 O O . GLU A 1 377 ? 10.847 17.923 -13.751 1.00 89.88 377 GLU A O 1
ATOM 2918 N N . SER A 1 378 ? 12.706 18.888 -14.537 1.00 90.12 378 SER A N 1
ATOM 2919 C CA . SER A 1 378 ? 12.547 20.135 -13.786 1.00 90.12 378 SER A CA 1
ATOM 2920 C C . SER A 1 378 ? 11.279 20.887 -14.203 1.00 90.12 378 SER A C 1
ATOM 2922 O O . SER A 1 378 ? 10.463 21.260 -13.353 1.00 90.12 378 SER A O 1
ATOM 2924 N N . ASP A 1 379 ? 11.052 21.032 -15.511 1.00 88.38 379 ASP A N 1
ATOM 2925 C CA . ASP A 1 379 ? 9.862 21.678 -16.073 1.00 88.38 379 ASP A CA 1
ATOM 2926 C C . ASP A 1 379 ? 8.583 20.892 -15.787 1.00 88.38 379 ASP A C 1
ATOM 2928 O O . ASP A 1 379 ? 7.562 21.461 -15.388 1.00 88.38 379 ASP A O 1
ATOM 2932 N N . CYS A 1 380 ? 8.630 19.570 -15.961 1.00 87.88 380 CYS A N 1
ATOM 2933 C CA . CYS A 1 380 ? 7.495 18.708 -15.678 1.00 87.88 380 CYS A CA 1
ATOM 2934 C C . CYS A 1 380 ? 7.184 18.691 -14.177 1.00 87.88 380 CYS A C 1
ATOM 2936 O O . CYS A 1 380 ? 6.034 18.877 -13.790 1.00 87.88 380 CYS A O 1
ATOM 2938 N N . GLY A 1 381 ? 8.207 18.577 -13.331 1.00 87.94 381 GLY A N 1
ATOM 2939 C CA . GLY A 1 381 ? 8.100 18.579 -11.877 1.00 87.94 381 GLY A CA 1
ATOM 2940 C C . GLY A 1 381 ? 7.636 19.915 -11.288 1.00 87.94 381 GLY A C 1
ATOM 2941 O O . GLY A 1 381 ? 7.114 19.939 -10.173 1.00 87.94 381 GLY A O 1
ATOM 2942 N N . ASN A 1 382 ? 7.789 21.026 -12.019 1.00 89.62 382 ASN A N 1
ATOM 2943 C CA . ASN A 1 382 ? 7.261 22.341 -11.642 1.00 89.62 382 ASN A CA 1
ATOM 2944 C C . ASN A 1 382 ? 5.741 22.464 -11.825 1.00 89.62 382 ASN A C 1
ATOM 2946 O O . ASN A 1 382 ? 5.148 23.390 -11.262 1.00 89.62 382 ASN A O 1
ATOM 2950 N N . LYS A 1 383 ? 5.102 21.560 -12.579 1.00 89.12 383 LYS A N 1
ATOM 2951 C CA . LYS A 1 383 ? 3.640 21.525 -12.695 1.00 89.12 383 LYS A CA 1
ATOM 2952 C C . LYS A 1 383 ? 3.023 21.224 -11.335 1.00 89.12 383 LYS A C 1
ATOM 2954 O O . LYS A 1 383 ? 3.543 20.416 -10.566 1.00 89.12 383 LYS A O 1
ATOM 2959 N N . THR A 1 384 ? 1.917 21.892 -11.033 1.00 91.62 384 THR A N 1
ATOM 2960 C CA . THR A 1 384 ? 1.225 21.754 -9.751 1.00 91.62 384 THR A CA 1
ATOM 2961 C C . THR A 1 384 ? 0.107 20.723 -9.820 1.00 91.62 384 THR A C 1
ATOM 2963 O O . THR A 1 384 ? -0.637 20.671 -10.797 1.00 91.62 384 THR A O 1
ATOM 2966 N N . THR A 1 385 ? -0.029 19.947 -8.752 1.00 86.44 385 THR A N 1
ATOM 2967 C CA . THR A 1 385 ? -1.108 18.990 -8.491 1.00 86.44 385 THR A CA 1
ATOM 2968 C C . THR A 1 385 ? -1.646 19.209 -7.081 1.00 86.44 385 THR A C 1
ATOM 2970 O O . THR A 1 385 ? -0.886 19.573 -6.180 1.00 86.44 385 THR A O 1
ATOM 2973 N N . ASP A 1 386 ? -2.934 18.957 -6.867 1.00 88.94 386 ASP A N 1
ATOM 2974 C CA . ASP A 1 386 ? -3.556 19.160 -5.559 1.00 88.94 386 ASP A CA 1
ATOM 2975 C C . ASP A 1 386 ? -3.253 17.996 -4.608 1.00 88.94 386 ASP A C 1
ATOM 2977 O O . ASP A 1 386 ? -3.363 16.822 -4.969 1.00 88.94 386 ASP A O 1
ATOM 2981 N N . CYS A 1 387 ? -2.886 18.306 -3.362 1.00 89.06 387 CYS A N 1
ATOM 2982 C CA . CYS A 1 387 ? -2.739 17.278 -2.331 1.00 89.06 387 CYS A CA 1
ATOM 2983 C C . CYS A 1 387 ? -4.087 16.640 -1.997 1.00 89.06 387 CYS A C 1
ATOM 2985 O O . CYS A 1 387 ? -5.038 17.339 -1.661 1.00 89.06 387 CYS A O 1
ATOM 2987 N N . TYR A 1 388 ? -4.155 15.313 -1.948 1.00 84.50 388 TYR A N 1
ATOM 2988 C CA . TYR A 1 388 ? -5.368 14.618 -1.511 1.00 84.50 388 TYR A CA 1
ATOM 2989 C C . TYR A 1 388 ? -5.673 14.805 -0.011 1.00 84.50 388 TYR A C 1
ATOM 2991 O O . TYR A 1 388 ? -6.817 14.628 0.390 1.00 84.50 388 TYR A O 1
ATOM 2999 N N . LYS A 1 389 ? -4.679 15.175 0.819 1.00 82.25 389 LYS A N 1
ATOM 3000 C CA . LYS A 1 389 ? -4.858 15.399 2.270 1.00 82.25 389 LYS A CA 1
ATOM 3001 C C . LYS A 1 389 ? -5.280 16.831 2.616 1.00 82.25 389 LYS A C 1
ATOM 3003 O O . LYS A 1 389 ? -6.087 17.025 3.519 1.00 82.25 389 LYS A O 1
ATOM 3008 N N . CYS A 1 390 ? -4.702 17.845 1.963 1.00 85.62 390 CYS A N 1
ATOM 3009 C CA . CYS A 1 390 ? -4.952 19.259 2.293 1.00 85.62 390 CYS A CA 1
ATOM 3010 C C . CYS A 1 390 ? -5.521 20.106 1.148 1.00 85.62 390 CYS A C 1
ATOM 3012 O O . CYS A 1 390 ? -5.806 21.285 1.363 1.00 85.62 390 CYS A O 1
ATOM 3014 N N . HIS A 1 391 ? -5.664 19.533 -0.051 1.00 87.25 391 HIS A N 1
ATOM 3015 C CA . HIS A 1 391 ? -6.156 20.194 -1.266 1.00 87.25 391 HIS A CA 1
ATOM 3016 C C . HIS A 1 391 ? -5.411 21.485 -1.634 1.00 87.25 391 HIS A C 1
ATOM 3018 O O . HIS A 1 391 ? -5.944 22.341 -2.332 1.00 87.25 391 HIS A O 1
ATOM 3024 N N . GLN A 1 392 ? -4.172 21.638 -1.155 1.00 89.00 392 GLN A N 1
ATOM 3025 C CA . GLN A 1 392 ? -3.303 22.737 -1.555 1.00 89.00 392 GLN A CA 1
ATOM 3026 C C . GLN A 1 392 ? -2.561 22.371 -2.846 1.00 89.00 392 GLN A C 1
ATOM 3028 O O . GLN A 1 392 ? -2.102 21.227 -2.966 1.00 89.00 392 GLN A O 1
ATOM 3033 N N . PRO A 1 393 ? -2.402 23.325 -3.778 1.00 90.94 393 PRO A N 1
ATOM 3034 C CA . PRO A 1 393 ? -1.646 23.105 -5.001 1.00 90.94 393 PRO A CA 1
ATOM 3035 C C . PRO A 1 393 ? -0.151 23.021 -4.676 1.00 90.94 393 PRO A C 1
ATOM 3037 O O . PRO A 1 393 ? 0.435 23.959 -4.131 1.00 90.94 393 PRO A O 1
ATOM 3040 N N . ILE A 1 394 ? 0.485 21.897 -5.010 1.00 91.31 394 ILE A N 1
ATOM 3041 C CA . ILE A 1 394 ? 1.912 21.641 -4.754 1.00 91.31 394 ILE A CA 1
ATOM 3042 C C . ILE A 1 394 ? 2.571 21.184 -6.044 1.00 91.31 394 ILE A C 1
ATOM 3044 O O . ILE A 1 394 ? 1.957 20.508 -6.862 1.00 91.31 394 ILE A O 1
ATOM 3048 N N . LYS A 1 395 ? 3.838 21.541 -6.238 1.00 91.69 395 LYS A N 1
ATOM 3049 C CA . LYS A 1 395 ? 4.622 21.081 -7.386 1.00 91.69 395 LYS A CA 1
ATOM 3050 C C . LYS A 1 395 ? 4.839 19.570 -7.314 1.00 91.69 395 LYS A C 1
ATOM 3052 O O . LYS A 1 395 ? 5.144 19.053 -6.242 1.00 91.69 395 LYS A O 1
ATOM 3057 N N . GLN A 1 396 ? 4.755 18.871 -8.443 1.00 87.81 396 GLN A N 1
ATOM 3058 C CA . GLN A 1 396 ? 4.942 17.415 -8.500 1.00 87.81 396 GLN A CA 1
ATOM 3059 C C . GLN A 1 396 ? 6.272 16.965 -7.878 1.00 87.81 396 GLN A C 1
ATOM 3061 O O . GLN A 1 396 ? 6.306 15.980 -7.142 1.00 87.81 396 GLN A O 1
ATOM 3066 N N . LYS A 1 397 ? 7.350 17.734 -8.077 1.00 86.75 397 LYS A N 1
ATOM 3067 C CA . LYS A 1 397 ? 8.664 17.441 -7.480 1.00 86.75 397 LYS A CA 1
ATOM 3068 C C . LYS A 1 397 ? 8.718 17.573 -5.953 1.00 86.75 397 LYS A C 1
ATOM 3070 O O . LYS A 1 397 ? 9.517 16.905 -5.307 1.00 86.75 397 LYS A O 1
ATOM 3075 N N . ASP A 1 398 ? 7.841 18.392 -5.375 1.00 89.00 398 ASP A N 1
ATOM 3076 C CA . ASP A 1 398 ? 7.768 18.647 -3.931 1.00 89.00 398 ASP A CA 1
ATOM 3077 C C . ASP A 1 398 ? 6.689 17.787 -3.246 1.00 89.00 398 ASP A C 1
ATOM 3079 O O . ASP A 1 398 ? 6.472 17.880 -2.038 1.00 89.00 398 ASP A O 1
ATOM 3083 N N . PHE A 1 399 ? 5.995 16.923 -3.992 1.00 89.25 399 PHE A N 1
ATOM 3084 C CA . PHE A 1 399 ? 4.880 16.145 -3.456 1.00 89.25 399 PHE A CA 1
ATOM 3085 C C . PHE A 1 399 ? 5.336 15.158 -2.372 1.00 89.25 399 PHE A C 1
ATOM 3087 O O . PHE A 1 399 ? 4.716 15.051 -1.314 1.00 89.25 399 PHE A O 1
ATOM 3094 N N . ALA A 1 400 ? 6.472 14.486 -2.586 1.00 86.62 400 ALA A N 1
ATOM 3095 C CA . ALA A 1 400 ? 7.026 13.535 -1.623 1.00 86.62 400 ALA A CA 1
ATOM 3096 C C . ALA A 1 400 ? 7.458 14.211 -0.308 1.00 86.62 400 ALA A C 1
ATOM 3098 O O . ALA A 1 400 ? 7.194 13.690 0.776 1.00 86.62 400 ALA A O 1
ATOM 3099 N N . SER A 1 401 ? 8.100 15.383 -0.378 1.00 88.00 401 SER A N 1
ATOM 3100 C CA . SER A 1 401 ? 8.492 16.142 0.817 1.00 88.00 401 SER A CA 1
ATOM 3101 C C . SER A 1 401 ? 7.271 16.715 1.539 1.00 88.00 401 SER A C 1
ATOM 3103 O O . SER A 1 401 ? 7.206 16.664 2.766 1.00 88.00 401 SER A O 1
ATOM 3105 N N . HIS A 1 402 ? 6.258 17.167 0.799 1.00 89.31 402 HIS A N 1
ATOM 3106 C CA . HIS A 1 402 ? 4.990 17.612 1.364 1.00 89.31 402 HIS A CA 1
ATOM 3107 C C . HIS A 1 402 ? 4.252 16.498 2.128 1.00 89.31 402 HIS A C 1
ATOM 3109 O O . HIS A 1 402 ? 3.780 16.725 3.244 1.00 89.31 402 HIS A O 1
ATOM 3115 N N . LEU A 1 403 ? 4.187 15.277 1.582 1.00 87.25 403 LEU A N 1
ATOM 3116 C CA . LEU A 1 403 ? 3.586 14.138 2.286 1.00 87.25 403 LEU A CA 1
ATOM 3117 C C . LEU A 1 403 ? 4.342 13.788 3.573 1.00 87.25 403 LEU A C 1
ATOM 3119 O O . LEU A 1 403 ? 3.707 13.540 4.597 1.00 87.25 403 LEU A O 1
ATOM 3123 N N . LYS A 1 404 ? 5.679 13.880 3.568 1.00 88.19 404 LYS A N 1
ATOM 3124 C CA . LYS A 1 404 ? 6.479 13.721 4.793 1.00 88.19 404 LYS A CA 1
ATOM 3125 C C . LYS A 1 404 ? 6.122 14.763 5.853 1.00 88.19 404 LYS A C 1
ATOM 3127 O O . LYS A 1 404 ? 6.089 14.429 7.031 1.00 88.19 404 LYS A O 1
ATOM 3132 N N . ILE A 1 405 ? 5.812 16.004 5.470 1.00 87.44 405 ILE A N 1
ATOM 3133 C CA . ILE A 1 405 ? 5.364 17.037 6.421 1.00 87.44 405 ILE A CA 1
ATOM 3134 C C . ILE A 1 405 ? 4.017 16.654 7.048 1.00 87.44 405 ILE A C 1
ATOM 3136 O O . ILE A 1 405 ? 3.826 16.850 8.248 1.00 87.44 405 ILE A O 1
ATOM 3140 N N . HIS A 1 406 ? 3.092 16.071 6.279 1.00 84.81 406 HIS A N 1
ATOM 3141 C CA . HIS A 1 406 ? 1.851 15.533 6.841 1.00 84.81 406 HIS A CA 1
ATOM 3142 C C . HIS A 1 406 ? 2.114 14.445 7.883 1.00 84.81 406 HIS A C 1
ATOM 3144 O O . HIS A 1 406 ? 1.521 14.487 8.961 1.00 84.81 406 HIS A O 1
ATOM 3150 N N . ASP A 1 407 ? 3.022 13.519 7.589 1.00 84.62 407 ASP A N 1
ATOM 3151 C CA . ASP A 1 407 ? 3.344 12.420 8.497 1.00 84.62 407 ASP A CA 1
ATOM 3152 C C . ASP A 1 407 ? 4.082 12.924 9.749 1.00 84.62 407 ASP A C 1
ATOM 3154 O O . ASP A 1 407 ? 3.755 12.526 10.866 1.00 84.62 407 ASP A O 1
ATOM 3158 N N . MET A 1 408 ? 4.988 13.895 9.603 1.00 84.25 408 MET A N 1
ATOM 3159 C CA . MET A 1 408 ? 5.626 14.578 10.735 1.00 84.25 408 MET A CA 1
ATOM 3160 C C . MET A 1 408 ? 4.609 15.307 11.612 1.00 84.25 408 MET A C 1
ATOM 3162 O O . MET A 1 408 ? 4.651 15.180 12.832 1.00 84.25 408 MET A O 1
ATOM 3166 N N . ASN A 1 409 ? 3.649 16.017 11.017 1.00 84.31 409 ASN A N 1
ATOM 3167 C CA . ASN A 1 409 ? 2.580 16.673 11.770 1.00 84.31 409 ASN A CA 1
ATOM 3168 C C . ASN A 1 409 ? 1.655 15.662 12.460 1.00 84.31 409 ASN A C 1
ATOM 3170 O O . ASN A 1 409 ? 1.161 15.942 13.550 1.00 84.31 409 ASN A O 1
ATOM 3174 N N . ARG A 1 410 ? 1.419 14.491 11.854 1.00 84.19 410 ARG A N 1
ATOM 3175 C CA . ARG A 1 410 ? 0.665 13.391 12.471 1.00 84.19 410 ARG A CA 1
ATOM 3176 C C . ARG A 1 410 ? 1.374 12.881 13.725 1.00 84.19 410 ARG A C 1
ATOM 3178 O O . ARG A 1 410 ? 0.730 12.742 14.758 1.00 84.19 410 ARG A O 1
ATOM 3185 N N . ILE A 1 411 ? 2.687 12.663 13.646 1.00 81.50 411 ILE A N 1
ATOM 3186 C CA . ILE A 1 411 ? 3.507 12.162 14.760 1.00 81.50 411 ILE A CA 1
ATOM 3187 C C . ILE A 1 411 ? 3.696 13.228 15.850 1.00 81.50 411 ILE A C 1
ATOM 3189 O O . ILE A 1 411 ? 3.664 12.916 17.036 1.00 81.50 411 ILE A O 1
ATOM 3193 N N . ALA A 1 412 ? 3.853 14.497 15.471 1.00 81.44 412 ALA A N 1
ATOM 3194 C CA . ALA A 1 412 ? 4.069 15.593 16.412 1.00 81.44 412 ALA A CA 1
ATOM 3195 C C . ALA A 1 412 ? 2.807 15.998 17.199 1.00 81.44 412 ALA A C 1
ATOM 3197 O O . ALA A 1 412 ? 2.912 16.743 18.177 1.00 81.44 412 ALA A O 1
ATOM 3198 N N . LYS A 1 413 ? 1.608 15.553 16.792 1.00 80.88 413 LYS A N 1
ATOM 3199 C CA . LYS A 1 413 ? 0.372 15.874 17.517 1.00 80.88 413 LYS A CA 1
ATOM 3200 C C . LYS A 1 413 ? 0.409 15.249 18.919 1.00 80.88 413 LYS A C 1
ATOM 3202 O O . LYS A 1 413 ? 0.564 14.033 19.042 1.00 80.88 413 LYS A O 1
ATOM 3207 N N . PRO A 1 414 ? 0.207 16.046 19.986 1.00 82.25 414 PRO A N 1
ATOM 3208 C CA . PRO A 1 414 ? 0.157 15.506 21.334 1.00 82.25 414 PRO A CA 1
ATOM 3209 C C . PRO A 1 414 ? -1.042 14.570 21.477 1.00 82.25 414 PRO A C 1
ATOM 3211 O O . PRO A 1 414 ? -2.124 14.831 20.941 1.00 82.25 414 PRO A O 1
ATOM 3214 N N . LYS A 1 415 ? -0.850 13.496 22.244 1.00 83.06 415 LYS A N 1
ATOM 3215 C CA . LYS A 1 415 ? -1.899 12.522 22.536 1.00 83.06 415 LYS A CA 1
ATOM 3216 C C . LYS A 1 415 ? -3.137 13.231 23.119 1.00 83.06 415 LYS A C 1
ATOM 3218 O O . LYS A 1 415 ? -3.000 13.959 24.110 1.00 83.06 415 LYS A O 1
ATOM 3223 N N . PRO A 1 416 ? -4.342 13.027 22.548 1.00 85.94 416 PRO A N 1
ATOM 3224 C CA . PRO A 1 416 ? -5.571 13.583 23.102 1.00 85.94 416 PRO A CA 1
ATOM 3225 C C . PRO A 1 416 ? -5.783 13.111 24.541 1.00 85.94 416 PRO A C 1
ATOM 3227 O O . PRO A 1 416 ? -5.495 11.962 24.867 1.00 85.94 416 PRO A O 1
ATOM 3230 N N . VAL A 1 417 ? -6.319 13.968 25.414 1.00 87.12 417 VAL A N 1
ATOM 3231 C CA . VAL A 1 417 ? -6.564 13.582 26.813 1.00 87.12 417 VAL A CA 1
ATOM 3232 C C . VAL A 1 417 ? -8.053 13.414 27.086 1.00 87.12 417 VAL A C 1
ATOM 3234 O O . VAL A 1 417 ? -8.828 14.374 27.063 1.00 87.12 417 VAL A O 1
ATOM 3237 N N . LYS A 1 418 ? -8.464 12.174 27.357 1.00 89.81 418 LYS A N 1
ATOM 3238 C CA . LYS A 1 418 ? -9.864 11.818 27.614 1.00 89.81 418 LYS A CA 1
ATOM 3239 C C . LYS A 1 418 ? -10.284 12.064 29.068 1.00 89.81 418 LYS A C 1
ATOM 3241 O O . LYS A 1 418 ? -9.462 12.187 29.975 1.00 89.81 418 LYS A O 1
ATOM 3246 N N . CYS A 1 419 ? -11.595 12.136 29.271 1.00 91.38 419 CYS A N 1
ATOM 3247 C CA . CYS A 1 419 ? -12.238 12.136 30.580 1.00 91.38 419 CYS A CA 1
ATOM 3248 C C . CYS A 1 419 ? -11.865 10.871 31.377 1.00 91.38 419 CYS A C 1
ATOM 3250 O O . CYS A 1 419 ? -11.841 9.779 30.815 1.00 91.38 419 CYS A O 1
ATOM 3252 N N . HIS A 1 420 ? -11.642 11.003 32.689 1.00 91.06 420 HIS A N 1
ATOM 3253 C CA . HIS A 1 420 ? -11.323 9.864 33.572 1.00 91.06 420 HIS A CA 1
ATOM 3254 C C . HIS A 1 420 ? -12.544 8.978 33.886 1.00 91.06 420 HIS A C 1
ATOM 3256 O O . HIS A 1 420 ? -12.413 7.921 34.501 1.00 91.06 420 HIS A O 1
ATOM 3262 N N . ASN A 1 421 ? -13.750 9.377 33.463 1.00 92.62 421 ASN A N 1
ATOM 3263 C CA . ASN A 1 421 ? -14.903 8.483 33.490 1.00 92.62 421 ASN A CA 1
ATOM 3264 C C . ASN A 1 421 ? -14.774 7.443 32.372 1.00 92.62 421 ASN A C 1
ATOM 3266 O O . ASN A 1 421 ? -14.860 7.802 31.200 1.00 92.62 421 ASN A O 1
ATOM 3270 N N . VAL A 1 422 ? -14.641 6.167 32.733 1.00 90.50 422 VAL A N 1
ATOM 3271 C CA . VAL A 1 422 ? -14.414 5.050 31.800 1.00 90.50 422 VAL A CA 1
ATOM 3272 C C . VAL A 1 422 ? -15.531 4.901 30.770 1.00 90.50 422 VAL A C 1
ATOM 3274 O O . VAL A 1 422 ? -15.279 4.477 29.647 1.00 90.50 422 VAL A O 1
ATOM 3277 N N . ASN A 1 423 ? -16.754 5.304 31.124 1.00 91.50 423 ASN A N 1
ATOM 3278 C CA . ASN A 1 423 ? -17.913 5.262 30.231 1.00 91.50 423 ASN A CA 1
ATOM 3279 C C . ASN A 1 423 ? -18.001 6.483 29.297 1.00 91.50 423 ASN A C 1
ATOM 3281 O O . ASN A 1 423 ? -18.896 6.558 28.461 1.00 91.50 423 ASN A O 1
ATOM 3285 N N . CYS A 1 424 ? -17.126 7.477 29.461 1.00 91.56 424 CYS A N 1
ATOM 3286 C CA . CYS A 1 424 ? -17.171 8.735 28.732 1.00 91.56 424 CYS A CA 1
ATOM 3287 C C . CYS A 1 424 ? -16.108 8.776 27.633 1.00 91.56 424 CYS A C 1
ATOM 3289 O O . CYS A 1 424 ? -14.958 8.404 27.837 1.00 91.56 424 CYS A O 1
ATOM 3291 N N . ILE A 1 425 ? -16.492 9.309 26.476 1.00 88.81 425 ILE A N 1
ATOM 3292 C CA . ILE A 1 425 ? -15.591 9.507 25.334 1.00 88.81 425 ILE A CA 1
ATOM 3293 C C . ILE A 1 425 ? -15.120 10.962 25.192 1.00 88.81 425 ILE A C 1
ATOM 3295 O O . ILE A 1 425 ? -14.282 11.264 24.347 1.00 88.81 425 ILE A O 1
ATOM 3299 N N . HIS A 1 426 ? -15.662 11.890 25.988 1.00 89.25 426 HIS A N 1
ATOM 3300 C CA . HIS A 1 426 ? -15.346 13.315 25.882 1.00 89.25 426 HIS A CA 1
ATOM 3301 C C . HIS A 1 426 ? -13.920 13.642 26.329 1.00 89.25 426 HIS A C 1
ATOM 3303 O O . HIS A 1 426 ? -13.313 12.936 27.134 1.00 89.25 426 HIS A O 1
ATOM 3309 N N . THR A 1 427 ? -13.394 14.747 25.804 1.00 86.94 427 THR A N 1
ATOM 3310 C CA . THR A 1 427 ? -12.114 15.320 26.238 1.00 86.94 427 THR A CA 1
ATOM 3311 C C . THR A 1 427 ? -12.271 15.831 27.669 1.00 86.94 427 THR A C 1
ATOM 3313 O O . THR A 1 427 ? -13.338 16.344 28.025 1.00 86.94 427 THR A O 1
ATOM 3316 N N . ARG A 1 428 ? -11.250 15.658 28.514 1.00 87.00 428 ARG A N 1
ATOM 3317 C CA . ARG A 1 428 ? -11.300 16.202 29.882 1.00 87.00 428 ARG A CA 1
ATOM 3318 C C . ARG A 1 428 ? -11.355 17.732 29.848 1.00 87.00 428 ARG A C 1
ATOM 3320 O O . ARG A 1 428 ? -10.751 18.341 28.966 1.00 87.00 428 ARG A O 1
ATOM 3327 N N . SER A 1 429 ? -12.041 18.338 30.813 1.00 84.25 429 SER A N 1
ATOM 3328 C CA . SER A 1 429 ? -11.963 19.781 31.045 1.00 84.25 429 SER A CA 1
ATOM 3329 C C . SER A 1 429 ? -10.909 20.102 32.107 1.00 84.25 429 SER A C 1
ATOM 3331 O O . SER A 1 429 ? -10.273 19.208 32.675 1.00 84.25 429 SER A O 1
ATOM 3333 N N . VAL A 1 430 ? -10.668 21.393 32.338 1.00 81.94 430 VAL A N 1
ATOM 3334 C CA . VAL A 1 430 ? -9.687 21.865 33.322 1.00 81.94 430 VAL A CA 1
ATOM 3335 C C . VAL A 1 430 ? -10.305 21.760 34.719 1.00 81.94 430 VAL A C 1
ATOM 3337 O O . VAL A 1 430 ? -10.914 22.703 35.214 1.00 81.94 430 VAL A O 1
ATOM 3340 N N . ASN A 1 431 ? -10.196 20.587 35.343 1.00 82.88 431 ASN A N 1
ATOM 3341 C CA . ASN A 1 431 ? -10.583 20.368 36.737 1.00 82.88 431 ASN A CA 1
ATOM 3342 C C . ASN A 1 431 ? -9.661 19.357 37.433 1.00 82.88 431 ASN A C 1
ATOM 3344 O O . ASN A 1 431 ? -8.979 18.558 36.790 1.00 82.88 431 ASN A O 1
ATOM 3348 N N . GLU A 1 432 ? -9.664 19.385 38.766 1.00 79.56 432 GLU A N 1
ATOM 3349 C CA . GLU A 1 432 ? -8.782 18.584 39.629 1.00 79.56 432 GLU A CA 1
ATOM 3350 C C . GLU A 1 432 ? -9.062 17.072 39.581 1.00 79.56 432 GLU A C 1
ATOM 3352 O O . GLU A 1 432 ? -8.257 16.278 40.062 1.00 79.56 432 GLU A O 1
ATOM 3357 N N . TYR A 1 433 ? -10.176 16.666 38.974 1.00 82.38 433 TYR A N 1
ATOM 3358 C CA . TYR A 1 433 ? -10.612 15.272 38.856 1.00 82.38 433 TYR A CA 1
ATOM 3359 C C . TYR A 1 433 ? -10.463 14.733 37.427 1.00 82.38 433 TYR A C 1
ATOM 3361 O O . TYR A 1 433 ? -10.832 13.593 37.157 1.00 82.38 433 TYR A O 1
ATOM 3369 N N . ALA A 1 434 ? -9.963 15.568 36.506 1.00 87.25 434 ALA A N 1
ATOM 3370 C CA . ALA A 1 434 ? -9.784 15.286 35.086 1.00 87.25 434 ALA A CA 1
ATOM 3371 C C . ALA A 1 434 ? -11.025 14.667 34.393 1.00 87.25 434 ALA A C 1
ATOM 3373 O O . ALA A 1 434 ? -10.935 13.837 33.478 1.00 87.25 434 ALA A O 1
ATOM 3374 N N . LEU A 1 435 ? -12.210 15.116 34.814 1.00 90.38 435 LEU A N 1
ATOM 3375 C CA . LEU A 1 435 ? -13.502 14.799 34.208 1.00 90.38 435 LEU A CA 1
ATOM 3376 C C . LEU A 1 435 ? -13.859 15.828 33.122 1.00 90.38 435 LEU A C 1
ATOM 3378 O O . LEU A 1 435 ? -13.292 16.914 33.081 1.00 90.38 435 LEU A O 1
ATOM 3382 N N . CYS A 1 436 ? -14.802 15.520 32.233 1.00 90.75 436 CYS A N 1
ATOM 3383 C CA . CYS A 1 436 ? -15.419 16.535 31.370 1.00 90.75 436 CYS A CA 1
ATOM 3384 C C . CYS A 1 436 ? -16.538 17.283 32.115 1.00 90.75 436 CYS A C 1
ATOM 3386 O O . CYS A 1 436 ? -17.064 16.784 33.115 1.00 90.75 436 CYS A O 1
ATOM 3388 N N . ASP A 1 437 ? -16.971 18.428 31.584 1.00 88.75 437 ASP A N 1
ATOM 3389 C CA . ASP A 1 437 ? -17.996 19.273 32.220 1.00 88.75 437 ASP A CA 1
ATOM 3390 C C . ASP A 1 437 ? -19.330 18.542 32.433 1.00 88.75 437 ASP A C 1
ATOM 3392 O O . ASP A 1 437 ? -19.992 18.723 33.453 1.00 88.75 437 ASP A O 1
ATOM 3396 N N . ILE A 1 438 ? -19.687 17.628 31.526 1.00 89.12 438 ILE A N 1
ATOM 3397 C CA . ILE A 1 438 ? -20.909 16.814 31.620 1.00 89.12 438 ILE A CA 1
ATOM 3398 C C . ILE A 1 438 ? -20.807 15.804 32.774 1.00 89.12 438 ILE A C 1
ATOM 3400 O O . ILE A 1 438 ? -21.752 15.616 33.541 1.00 89.12 438 ILE A O 1
ATOM 3404 N N . CYS A 1 439 ? -19.654 15.145 32.924 1.00 89.88 439 CYS A N 1
ATOM 3405 C CA . CYS A 1 439 ? -19.457 14.141 33.971 1.00 89.88 439 CYS A CA 1
ATOM 3406 C C . CYS A 1 439 ? -19.307 14.776 35.358 1.00 89.88 439 CYS A C 1
ATOM 3408 O O . CYS A 1 439 ? -19.784 14.194 36.339 1.00 89.88 439 CYS A O 1
ATOM 3410 N N . PHE A 1 440 ? -18.665 15.946 35.420 1.00 90.56 440 PHE A N 1
ATOM 3411 C CA . PHE A 1 440 ? -18.394 16.681 36.653 1.00 90.56 440 PHE A CA 1
ATOM 3412 C C . PHE A 1 440 ? -19.563 17.560 37.120 1.00 90.56 440 PHE A C 1
ATOM 3414 O O . PHE A 1 440 ? -19.718 17.772 38.324 1.00 90.56 440 PHE A O 1
ATOM 3421 N N . GLY A 1 441 ? -20.421 18.028 36.210 1.00 86.94 441 GLY A N 1
ATOM 3422 C CA . GLY A 1 441 ? -21.547 18.917 36.516 1.00 86.94 441 GLY A CA 1
ATOM 3423 C C . GLY A 1 441 ? -22.414 18.475 37.706 1.00 86.94 441 GLY A C 1
ATOM 3424 O O . GLY A 1 441 ? -22.627 19.278 38.611 1.00 86.94 441 GLY A O 1
ATOM 3425 N N . PRO A 1 442 ? -22.851 17.202 37.803 1.00 86.25 442 PRO A N 1
ATOM 3426 C CA . PRO A 1 442 ? -23.663 16.728 38.930 1.00 86.25 442 PRO A CA 1
ATOM 3427 C C . PRO A 1 442 ? -22.961 16.759 40.295 1.00 86.25 442 PRO A C 1
ATOM 3429 O O . PRO A 1 442 ? -23.621 16.792 41.333 1.00 86.25 442 PRO A O 1
ATOM 3432 N N . SER A 1 443 ? -21.627 16.709 40.313 1.00 83.38 443 SER A N 1
ATOM 3433 C CA . SER A 1 443 ? -20.825 16.806 41.537 1.00 83.38 443 SER A CA 1
ATOM 3434 C C . SER A 1 443 ? -20.461 18.245 41.901 1.00 83.38 443 SER A C 1
ATOM 3436 O O . SER A 1 443 ? -20.142 18.498 43.065 1.00 83.38 443 SER A O 1
ATOM 3438 N N . TYR A 1 444 ? -20.560 19.184 40.955 1.00 84.56 444 TYR A N 1
ATOM 3439 C CA . TYR A 1 444 ? -20.142 20.569 41.139 1.00 84.56 444 TYR A CA 1
ATOM 3440 C C . TYR A 1 444 ? -20.879 21.257 42.297 1.00 84.56 444 TYR A C 1
ATOM 3442 O O . TYR A 1 444 ? -22.089 21.120 42.497 1.00 84.56 444 TYR A O 1
ATOM 3450 N N . SER A 1 445 ? -20.122 22.003 43.097 1.00 83.88 445 SER A N 1
ATOM 3451 C CA . SER A 1 445 ? -20.613 22.820 44.201 1.00 83.88 445 SER A CA 1
ATOM 3452 C C . SER A 1 445 ? -19.928 24.170 44.158 1.00 83.88 445 SER A C 1
ATOM 3454 O O . SER A 1 445 ? -18.706 24.218 44.097 1.00 83.88 445 SER A O 1
ATOM 3456 N N . SER A 1 446 ? -20.685 25.249 44.317 1.00 83.06 446 SER A N 1
ATOM 3457 C CA . SER A 1 446 ? -20.112 26.557 44.648 1.00 83.06 446 SER A CA 1
ATOM 3458 C C . SER A 1 446 ? -19.793 26.710 46.144 1.00 83.06 446 SER A C 1
ATOM 3460 O O . SER A 1 446 ? -19.167 27.684 46.549 1.00 83.06 446 SER A O 1
ATOM 3462 N N . VAL A 1 447 ? -20.227 25.764 46.988 1.00 85.88 447 VAL A N 1
ATOM 3463 C CA . VAL A 1 447 ? -19.978 25.785 48.440 1.00 85.88 447 VAL A CA 1
ATOM 3464 C C . VAL A 1 447 ? -18.543 25.350 48.738 1.00 85.88 447 VAL A C 1
ATOM 3466 O O . VAL A 1 447 ? -18.173 24.238 48.369 1.00 85.88 447 VAL A O 1
ATOM 3469 N N . TYR A 1 448 ? -17.794 26.184 49.469 1.00 84.31 448 TYR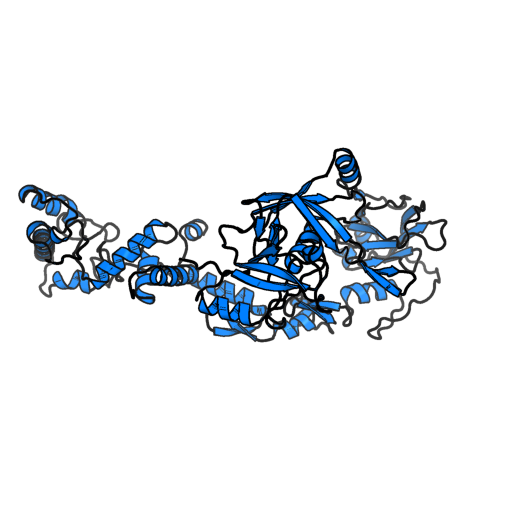 A N 1
ATOM 3470 C CA . TYR A 1 448 ? -16.438 25.891 49.947 1.00 84.31 448 TYR A CA 1
ATOM 3471 C C . TYR A 1 448 ? -16.411 24.619 50.820 1.00 84.31 448 TYR A C 1
ATOM 3473 O O . TYR A 1 448 ? -17.152 24.515 51.805 1.00 84.31 448 TYR A O 1
ATOM 3481 N N . ASP A 1 449 ? -15.588 23.645 50.429 1.00 84.56 449 ASP A N 1
ATOM 3482 C CA . ASP A 1 449 ? -15.434 22.330 51.072 1.00 84.56 449 ASP A CA 1
ATOM 3483 C C . ASP A 1 449 ? -13.942 21.942 51.114 1.00 84.56 449 ASP A C 1
ATOM 3485 O O . ASP A 1 449 ? -13.484 21.193 50.255 1.00 84.56 449 ASP A O 1
ATOM 3489 N N . PRO A 1 450 ? -13.162 22.481 52.069 1.00 82.56 450 PRO A N 1
ATOM 3490 C CA . PRO A 1 450 ? -11.709 22.291 52.117 1.00 82.56 450 PRO A CA 1
ATOM 3491 C C . PRO A 1 450 ? -11.287 20.846 52.430 1.00 82.56 450 PRO A C 1
ATOM 3493 O O . PRO A 1 450 ? -10.203 20.432 52.035 1.00 82.56 450 PRO A O 1
ATOM 3496 N N . ASP A 1 451 ? -12.149 20.074 53.101 1.00 82.62 451 ASP A N 1
ATOM 3497 C CA . ASP A 1 451 ? -11.889 18.677 53.476 1.00 82.62 451 ASP A CA 1
ATOM 3498 C C . ASP A 1 451 ? -12.464 17.665 52.461 1.00 82.62 451 ASP A C 1
ATOM 3500 O O . ASP A 1 451 ? -12.392 16.452 52.673 1.00 82.62 451 ASP A O 1
ATOM 3504 N N . TYR A 1 452 ? -13.096 18.145 51.379 1.00 84.06 452 TYR A N 1
ATOM 3505 C CA . TYR A 1 452 ? -13.755 17.341 50.334 1.00 84.06 452 TYR A CA 1
ATOM 3506 C C . TYR A 1 452 ? -14.796 16.327 50.852 1.00 84.06 452 TYR A C 1
ATOM 3508 O O . TYR A 1 452 ? -15.155 15.358 50.170 1.00 84.06 452 TYR A O 1
ATOM 3516 N N . THR A 1 453 ? -15.315 16.531 52.064 1.00 85.75 453 THR A N 1
ATOM 3517 C CA . THR A 1 453 ? -16.242 15.601 52.729 1.00 85.75 453 THR A CA 1
ATOM 3518 C C . THR A 1 453 ? -17.623 15.614 52.080 1.00 85.75 453 THR A C 1
ATOM 3520 O O . THR A 1 453 ? -18.252 14.562 51.900 1.00 85.75 453 THR A O 1
ATOM 3523 N N . LYS A 1 454 ? -18.098 16.794 51.666 1.00 87.62 454 LYS A N 1
ATOM 3524 C CA . LYS A 1 454 ? -19.382 16.942 50.972 1.00 87.62 454 LYS A CA 1
ATOM 3525 C C . LYS A 1 454 ? -19.265 16.423 49.549 1.00 87.62 454 LYS A C 1
ATOM 3527 O O . LYS A 1 454 ? -20.209 15.801 49.063 1.00 87.62 454 LYS A O 1
ATOM 3532 N N . LEU A 1 455 ? -18.123 16.635 48.897 1.00 86.88 455 LEU A N 1
ATOM 3533 C CA . LEU A 1 455 ? -17.861 16.070 47.576 1.00 86.88 455 LEU A CA 1
ATOM 3534 C C . LEU A 1 455 ? -17.846 14.533 47.610 1.00 86.88 455 LEU A C 1
ATOM 3536 O O . LEU A 1 455 ? -18.564 13.906 46.829 1.00 86.88 455 LEU A O 1
ATOM 3540 N N . LYS A 1 456 ? -17.127 13.929 48.568 1.00 88.75 456 LYS A N 1
ATOM 3541 C CA . LYS A 1 456 ? -17.136 12.475 48.803 1.00 88.75 456 LYS A CA 1
ATOM 3542 C C . LYS A 1 456 ? -18.560 11.946 48.977 1.00 88.75 456 LYS A C 1
ATOM 3544 O O . LYS A 1 456 ? -18.954 11.009 48.288 1.00 88.75 456 LYS A O 1
ATOM 3549 N N . SER A 1 457 ? -19.358 12.609 49.814 1.00 88.94 457 SER A N 1
ATOM 3550 C CA . SER A 1 457 ? -20.758 12.233 50.059 1.00 88.94 457 SER A CA 1
ATOM 3551 C C . SER A 1 457 ? -21.621 12.282 48.786 1.00 88.94 457 SER A C 1
ATOM 3553 O O . SER A 1 457 ? -22.536 11.476 48.616 1.00 88.94 457 SER A O 1
ATOM 3555 N N . ARG A 1 458 ? -21.349 13.213 47.856 1.00 89.69 458 ARG A N 1
ATOM 3556 C CA . ARG A 1 458 ? -22.061 13.296 46.565 1.00 89.69 458 ARG A CA 1
ATOM 3557 C C . ARG A 1 458 ? -21.682 12.161 45.625 1.00 89.69 458 ARG A C 1
ATOM 3559 O O . ARG A 1 458 ? -22.574 11.594 44.995 1.00 89.69 458 ARG A O 1
ATOM 3566 N N . PHE A 1 459 ? -20.396 11.824 45.535 1.00 90.56 459 PHE A N 1
ATOM 3567 C CA . PHE A 1 459 ? -19.947 10.683 44.738 1.00 90.56 459 PHE A CA 1
ATOM 3568 C C . PHE A 1 459 ? -20.488 9.365 45.293 1.00 90.56 459 PHE A C 1
ATOM 3570 O O . PHE A 1 459 ? -21.048 8.578 44.532 1.00 90.56 459 PHE A O 1
ATOM 3577 N N . GLU A 1 460 ? -20.432 9.172 46.613 1.00 91.56 460 GLU A N 1
ATOM 3578 C CA . GLU A 1 460 ? -21.009 8.006 47.289 1.00 91.56 460 GLU A CA 1
ATOM 3579 C C . GLU A 1 460 ? -22.510 7.889 47.004 1.00 91.56 460 GLU A C 1
ATOM 3581 O O . GLU A 1 460 ? -22.981 6.848 46.548 1.00 91.56 460 GLU A O 1
ATOM 3586 N N . ARG A 1 461 ? -23.267 8.985 47.153 1.00 90.38 461 ARG A N 1
ATOM 3587 C CA . ARG A 1 461 ? -24.697 9.015 46.819 1.00 90.38 461 ARG A CA 1
ATOM 3588 C C . ARG A 1 461 ? -24.961 8.661 45.355 1.00 90.38 461 ARG A C 1
ATOM 3590 O O . ARG A 1 461 ? -25.927 7.953 45.072 1.00 90.38 461 ARG A O 1
ATOM 3597 N N . ARG A 1 462 ? -24.137 9.148 44.422 1.00 91.38 462 ARG A N 1
ATOM 3598 C CA . ARG A 1 462 ? -24.276 8.853 42.988 1.00 91.38 462 ARG A CA 1
ATOM 3599 C C . ARG A 1 462 ? -24.068 7.364 42.715 1.00 91.38 462 ARG A C 1
ATOM 3601 O O . ARG A 1 462 ? -24.928 6.757 42.080 1.00 91.38 462 ARG A O 1
ATOM 3608 N N . TYR A 1 463 ? -22.994 6.771 43.233 1.00 92.19 463 TYR A N 1
ATOM 3609 C CA . TYR A 1 463 ? -22.740 5.336 43.083 1.00 92.19 463 TYR A CA 1
ATOM 3610 C C . TYR A 1 463 ? -23.817 4.483 43.759 1.00 92.19 463 TYR A C 1
ATOM 3612 O O . TYR A 1 463 ? -24.315 3.543 43.146 1.00 92.19 463 TYR A O 1
ATOM 3620 N N . MET A 1 464 ? -24.278 4.871 44.953 1.00 91.00 464 MET A N 1
ATOM 3621 C CA . MET A 1 464 ? -25.382 4.192 45.638 1.00 91.00 464 MET A CA 1
ATOM 3622 C C . MET A 1 464 ? -26.658 4.175 44.795 1.00 91.00 464 MET A C 1
ATOM 3624 O O . MET A 1 464 ? -27.324 3.145 44.708 1.00 91.00 464 MET A O 1
ATOM 3628 N N . ILE A 1 465 ? -27.009 5.288 44.142 1.00 90.00 465 ILE A N 1
ATOM 3629 C CA . ILE A 1 465 ? -28.176 5.337 43.249 1.00 90.00 465 ILE A CA 1
ATOM 3630 C C . ILE A 1 465 ? -27.974 4.400 42.051 1.00 90.00 465 ILE A C 1
ATOM 3632 O O . ILE A 1 465 ? -28.881 3.625 41.754 1.00 90.00 465 ILE A O 1
ATOM 3636 N N . GLN A 1 466 ? -26.800 4.412 41.406 1.00 91.94 466 GLN A N 1
ATOM 3637 C CA . GLN A 1 466 ? -26.505 3.536 40.262 1.00 91.94 466 GLN A CA 1
ATOM 3638 C C . GLN A 1 466 ? -26.577 2.045 40.626 1.00 91.94 466 GLN A C 1
ATOM 3640 O O . GLN A 1 466 ? -27.144 1.262 39.862 1.00 91.94 466 GLN A O 1
ATOM 3645 N N . ALA A 1 467 ? -26.050 1.668 41.791 1.00 89.38 467 ALA A N 1
ATOM 3646 C CA . ALA A 1 467 ? -25.943 0.281 42.233 1.00 89.38 467 ALA A CA 1
ATOM 3647 C C . ALA A 1 467 ? -27.212 -0.269 42.911 1.00 89.38 467 ALA A C 1
ATOM 3649 O O . ALA A 1 467 ? -27.333 -1.475 43.084 1.00 89.38 467 ALA A O 1
ATOM 3650 N N . THR A 1 468 ? -28.173 0.578 43.298 1.00 88.94 468 THR A N 1
ATOM 3651 C CA . THR A 1 468 ? -29.427 0.121 43.935 1.00 88.94 468 THR A CA 1
ATOM 3652 C C . THR A 1 468 ? -30.645 0.341 43.043 1.00 88.94 468 THR A C 1
ATOM 3654 O O . THR A 1 468 ? -31.334 -0.610 42.675 1.00 88.94 468 THR A O 1
ATOM 3657 N N . ARG A 1 469 ? -30.913 1.599 42.674 1.00 88.75 469 ARG A N 1
ATOM 3658 C CA . ARG A 1 469 ? -32.060 1.991 41.841 1.00 88.75 469 ARG A CA 1
ATOM 3659 C C . ARG A 1 469 ? -31.749 1.883 40.350 1.00 88.75 469 ARG 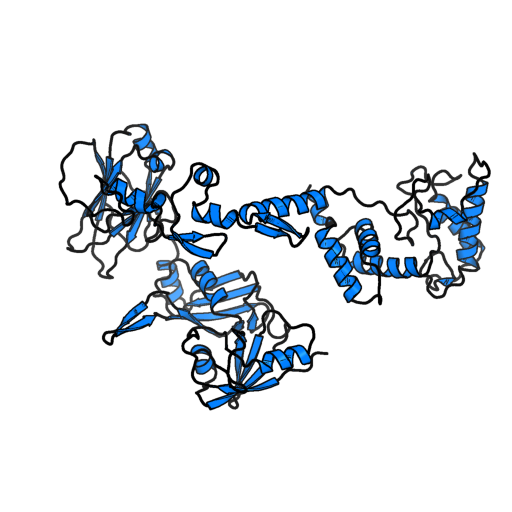A C 1
ATOM 3661 O O . ARG A 1 469 ? -32.645 1.580 39.569 1.00 88.75 469 ARG A O 1
ATOM 3668 N N . GLY A 1 470 ? -30.491 2.099 39.976 1.00 88.25 470 GLY A N 1
ATOM 3669 C CA . GLY A 1 470 ? -30.073 2.245 38.589 1.00 88.25 470 GLY A CA 1
ATOM 3670 C C . GLY A 1 470 ? -30.398 3.628 38.014 1.00 88.25 470 GLY A C 1
ATOM 3671 O O . GLY A 1 470 ? -31.059 4.448 38.651 1.00 88.25 470 GLY A O 1
ATOM 3672 N N . CYS A 1 471 ? -29.896 3.910 36.811 1.00 88.88 471 CYS A N 1
ATOM 3673 C CA . CYS A 1 471 ? -30.167 5.163 36.099 1.00 88.88 471 CYS A CA 1
ATOM 3674 C C . CYS A 1 471 ? -31.548 5.190 35.420 1.00 88.88 471 CYS A C 1
ATOM 3676 O O . CYS A 1 471 ? -31.995 6.254 35.006 1.00 88.88 471 CYS A O 1
ATOM 3678 N N . GLY A 1 472 ? -32.222 4.038 35.313 1.00 86.81 472 GLY A N 1
ATOM 3679 C CA . GLY A 1 472 ? -33.537 3.892 34.681 1.00 86.81 472 GLY A CA 1
ATOM 3680 C C . GLY A 1 472 ? -33.501 3.684 33.163 1.00 86.81 472 GLY A C 1
ATOM 3681 O O . GLY A 1 472 ? -34.543 3.421 32.570 1.00 86.81 472 GLY A O 1
ATOM 3682 N N . SER A 1 473 ? -32.324 3.750 32.537 1.00 88.75 473 SER A N 1
ATOM 3683 C CA . SER A 1 473 ? -32.167 3.610 31.086 1.00 88.75 473 SER A CA 1
ATOM 3684 C C . SER A 1 473 ? -31.894 2.167 30.662 1.00 88.75 473 SER A C 1
ATOM 3686 O O . SER A 1 473 ? -30.946 1.553 31.150 1.00 88.75 473 SER A O 1
ATOM 3688 N N . SER A 1 474 ? -32.659 1.656 29.693 1.00 87.50 474 SER A N 1
ATOM 3689 C CA . SER A 1 474 ? -32.484 0.311 29.111 1.00 87.50 474 SER A CA 1
ATOM 3690 C C . SER A 1 474 ? -31.233 0.170 28.238 1.00 87.50 474 SER A C 1
ATOM 3692 O O . SER A 1 474 ? -30.707 -0.926 28.067 1.00 87.50 474 SER A O 1
ATOM 3694 N N . TRP A 1 475 ? -30.741 1.280 27.691 1.00 87.62 475 TRP A N 1
ATOM 3695 C CA . TRP A 1 475 ? -29.531 1.345 26.872 1.00 87.62 475 TRP A CA 1
ATOM 3696 C C . TRP A 1 475 ? -28.251 1.508 27.698 1.00 87.62 475 TRP A C 1
ATOM 3698 O O . TRP A 1 475 ? -27.166 1.573 27.128 1.00 87.62 475 TRP A O 1
ATOM 3708 N N . CYS A 1 476 ? -28.338 1.588 29.031 1.00 90.12 476 CYS A N 1
ATOM 3709 C CA . CYS A 1 476 ? -27.158 1.732 29.875 1.00 90.12 476 CYS A CA 1
ATOM 3710 C C . CYS A 1 476 ? -26.244 0.503 29.748 1.00 90.12 476 CYS A C 1
ATOM 3712 O O . CYS A 1 476 ? -26.706 -0.631 29.822 1.00 90.12 476 CYS A O 1
ATOM 3714 N N . LYS A 1 477 ? -24.934 0.722 29.601 1.00 87.56 477 LYS A N 1
ATOM 3715 C CA . LYS A 1 477 ? -23.917 -0.347 29.549 1.00 87.56 477 LYS A CA 1
ATOM 3716 C C . LYS A 1 477 ? -22.861 -0.236 30.653 1.00 87.56 477 LYS A C 1
ATOM 3718 O O . LYS A 1 477 ? -21.829 -0.886 30.593 1.00 87.56 477 LYS A O 1
ATOM 3723 N N . ASN A 1 478 ? -23.122 0.577 31.677 1.00 90.50 478 ASN A N 1
ATOM 3724 C CA . ASN A 1 478 ? -22.208 0.742 32.804 1.00 90.50 478 ASN A CA 1
ATOM 3725 C C . ASN A 1 478 ? -22.272 -0.467 33.752 1.00 90.50 478 ASN A C 1
ATOM 3727 O O . ASN A 1 478 ? -23.328 -0.739 34.325 1.00 90.50 478 ASN A O 1
ATOM 3731 N N . LEU A 1 479 ? -21.132 -1.123 33.975 1.00 88.00 479 LEU A N 1
ATOM 3732 C CA . LEU A 1 479 ? -20.990 -2.255 34.898 1.00 88.00 479 LEU A CA 1
ATOM 3733 C C . LEU A 1 479 ? -21.351 -1.896 36.347 1.00 88.00 479 LEU A C 1
ATOM 3735 O O . LEU A 1 479 ? -21.857 -2.746 37.072 1.00 88.00 479 LEU A O 1
ATOM 3739 N N . GLU A 1 480 ? -21.169 -0.635 36.749 1.00 90.50 480 GLU A N 1
ATOM 3740 C CA . GLU A 1 480 ? -21.520 -0.145 38.091 1.00 90.50 480 GLU A CA 1
ATOM 3741 C C . GLU A 1 480 ? -22.964 0.361 38.201 1.00 90.50 480 GLU A C 1
ATOM 3743 O O . GLU A 1 480 ? -23.308 1.130 39.104 1.00 90.50 480 GLU A O 1
ATOM 3748 N N . CYS A 1 481 ? -23.829 -0.026 37.259 1.00 91.19 481 CYS A N 1
ATOM 3749 C CA . CYS A 1 481 ? -25.237 0.337 37.266 1.00 91.19 481 CYS A CA 1
ATOM 3750 C C . CYS A 1 481 ? -26.149 -0.876 37.092 1.00 91.19 481 CYS A C 1
ATOM 3752 O O . CYS A 1 481 ? -26.055 -1.589 36.097 1.00 91.19 481 CYS A O 1
ATOM 3754 N N . VAL A 1 482 ? -27.120 -1.044 37.995 1.00 90.00 482 VAL A N 1
ATOM 3755 C CA . VAL A 1 482 ? -28.105 -2.143 37.933 1.00 90.00 482 VAL A CA 1
ATOM 3756 C C . VAL A 1 482 ? -28.989 -2.066 36.689 1.00 90.00 482 VAL A C 1
ATOM 3758 O O . VAL A 1 482 ? -29.401 -3.098 36.167 1.00 90.00 482 VAL A O 1
ATOM 3761 N N . SER A 1 483 ? -29.259 -0.861 36.172 1.00 88.25 483 SER A N 1
ATOM 3762 C CA . SER A 1 483 ? -30.034 -0.694 34.933 1.00 88.25 483 SER A CA 1
ATOM 3763 C C . SER A 1 483 ? -29.333 -1.260 33.697 1.00 88.25 483 SER A C 1
ATOM 3765 O O . SER A 1 483 ? -30.004 -1.459 32.692 1.00 88.25 483 SER A O 1
ATOM 3767 N N . SER A 1 484 ? -28.025 -1.542 33.754 1.00 86.12 484 SER A N 1
ATOM 3768 C CA . SER A 1 484 ? -27.312 -2.143 32.621 1.00 86.12 484 SER A CA 1
ATOM 3769 C C . SER A 1 484 ? -27.662 -3.611 32.382 1.00 86.12 484 SER A C 1
ATOM 3771 O O . SER A 1 484 ? -27.463 -4.118 31.280 1.00 86.12 484 SER A O 1
ATOM 3773 N N . GLY A 1 485 ? -28.146 -4.308 33.417 1.00 81.44 485 GLY A N 1
ATOM 3774 C CA . GLY A 1 485 ? -28.373 -5.752 33.382 1.00 81.44 485 GLY A CA 1
ATOM 3775 C C . GLY A 1 485 ? -27.097 -6.598 33.262 1.00 81.44 485 GLY A C 1
ATOM 3776 O O . GLY A 1 485 ? -27.210 -7.806 33.088 1.00 81.44 485 GLY A O 1
ATOM 3777 N N . LEU A 1 486 ? -25.902 -5.994 33.351 1.00 79.75 486 LEU A N 1
ATOM 3778 C CA . LEU A 1 486 ? -24.613 -6.681 33.174 1.00 79.75 486 LEU A CA 1
ATOM 3779 C C . LEU A 1 486 ? -24.062 -7.313 34.466 1.00 79.75 486 LEU A C 1
ATOM 3781 O O . LEU A 1 486 ? -23.294 -8.267 34.388 1.00 79.75 486 LEU A O 1
ATOM 3785 N N . LYS A 1 487 ? -24.452 -6.812 35.648 1.00 73.06 487 LYS A N 1
ATOM 3786 C CA . LYS A 1 487 ? -24.122 -7.399 36.963 1.00 73.06 487 LYS A CA 1
ATOM 3787 C C . LYS A 1 487 ? -25.389 -7.876 37.681 1.00 73.06 487 LYS A C 1
ATOM 3789 O O . LYS A 1 487 ? -26.443 -7.243 37.579 1.00 73.06 487 LYS A O 1
ATOM 3794 N N . SER A 1 488 ? -25.284 -8.977 38.432 1.00 69.44 488 SER A N 1
ATOM 3795 C CA . SER A 1 488 ? -26.360 -9.460 39.309 1.00 69.44 488 SER A CA 1
ATOM 3796 C C . SER A 1 488 ? -26.618 -8.495 40.467 1.00 69.44 488 SER A C 1
ATOM 3798 O O . SER A 1 488 ? -25.738 -7.746 40.880 1.00 69.44 488 SER A O 1
ATOM 3800 N N . ARG A 1 489 ? -27.837 -8.515 41.018 1.00 72.25 489 ARG A N 1
ATOM 3801 C CA . ARG A 1 489 ? -28.173 -7.715 42.202 1.00 72.25 489 ARG A CA 1
ATOM 3802 C C . ARG A 1 489 ? -27.512 -8.296 43.448 1.00 72.25 489 ARG A C 1
ATOM 3804 O O . ARG A 1 489 ? -27.960 -9.325 43.950 1.00 72.25 489 ARG A O 1
ATOM 3811 N N . ASP A 1 490 ? -26.515 -7.590 43.964 1.00 75.75 490 ASP A N 1
ATOM 3812 C CA . ASP A 1 490 ? -25.879 -7.921 45.235 1.00 75.75 490 ASP A CA 1
ATOM 3813 C C . ASP A 1 490 ? -26.665 -7.376 46.442 1.00 75.75 490 ASP A C 1
ATOM 3815 O O . ASP A 1 490 ? -27.385 -6.375 46.332 1.00 75.75 490 ASP A O 1
ATOM 3819 N N . PRO A 1 491 ? -26.526 -8.000 47.629 1.00 80.62 491 PRO A N 1
ATOM 3820 C CA . PRO A 1 491 ? -27.031 -7.445 48.878 1.00 80.62 491 PRO A CA 1
ATOM 3821 C C . PRO A 1 491 ? -26.463 -6.046 49.153 1.00 80.62 491 PRO A C 1
ATOM 3823 O O . PRO A 1 491 ? -25.290 -5.773 48.901 1.00 80.62 491 PRO A O 1
ATOM 3826 N N . ILE A 1 492 ? -27.272 -5.174 49.760 1.00 81.00 492 ILE A N 1
ATOM 3827 C CA . ILE A 1 492 ? -26.915 -3.768 50.033 1.00 81.00 492 ILE A CA 1
ATOM 3828 C C . ILE A 1 492 ? -25.612 -3.635 50.845 1.00 81.00 492 ILE A C 1
ATOM 3830 O O . ILE A 1 492 ? -24.851 -2.696 50.622 1.00 81.00 492 ILE A O 1
ATOM 3834 N N . SER A 1 493 ? -25.324 -4.574 51.753 1.00 80.44 493 SER A N 1
ATOM 3835 C CA . SER A 1 493 ? -24.074 -4.602 52.528 1.00 80.44 493 SER A CA 1
ATOM 3836 C C . SER A 1 493 ? -22.832 -4.737 51.644 1.00 80.44 493 SER A C 1
ATOM 3838 O O . SER A 1 493 ? -21.828 -4.074 51.890 1.00 80.44 493 SER A O 1
ATOM 3840 N N . ASN A 1 494 ? -22.915 -5.558 50.596 1.00 84.75 494 ASN A N 1
ATOM 3841 C CA . ASN A 1 494 ? -21.812 -5.800 49.670 1.00 84.75 494 ASN A CA 1
ATOM 3842 C C . ASN A 1 494 ? -21.636 -4.606 48.727 1.00 84.75 494 ASN A C 1
ATOM 3844 O O . ASN A 1 494 ? -20.512 -4.195 48.462 1.00 84.75 494 ASN A O 1
ATOM 3848 N N . VAL A 1 495 ? -22.747 -3.992 48.303 1.00 85.75 495 VAL A N 1
ATOM 3849 C CA . VAL A 1 495 ? -22.746 -2.767 47.488 1.00 85.75 495 VAL A CA 1
ATOM 3850 C C . VAL A 1 495 ? -22.061 -1.610 48.220 1.00 85.75 495 VAL A C 1
ATOM 3852 O O . VAL A 1 495 ? -21.217 -0.929 47.643 1.00 85.75 495 VAL A O 1
ATOM 3855 N N . LEU A 1 496 ? -22.384 -1.399 49.500 1.00 87.25 496 LEU A N 1
ATOM 3856 C CA . LEU A 1 496 ? -21.739 -0.373 50.326 1.00 87.25 496 LEU A CA 1
ATOM 3857 C C . LEU A 1 496 ? -20.235 -0.624 50.481 1.00 87.25 496 LEU A C 1
ATOM 3859 O O . LEU A 1 496 ? -19.446 0.305 50.312 1.00 87.25 496 LEU A O 1
ATOM 3863 N N . GLY A 1 497 ? -19.843 -1.875 50.745 1.00 86.88 497 GLY A N 1
ATOM 3864 C CA . GLY A 1 497 ? -18.436 -2.269 50.818 1.00 86.88 497 GLY A CA 1
ATOM 3865 C C . GLY A 1 497 ? -17.681 -1.992 49.515 1.00 86.88 497 GLY A C 1
ATOM 3866 O O . GLY A 1 497 ? -16.618 -1.380 49.557 1.00 86.88 497 GLY A O 1
ATOM 3867 N N . HIS A 1 498 ? -18.257 -2.359 48.367 1.00 88.69 498 HIS A N 1
ATOM 3868 C CA . HIS A 1 498 ? -17.669 -2.117 47.046 1.00 88.69 498 HIS A CA 1
ATOM 3869 C C . HIS A 1 498 ? -17.497 -0.619 46.753 1.00 88.69 498 HIS A C 1
ATOM 3871 O O . HIS A 1 498 ? -16.439 -0.166 46.322 1.00 88.69 498 HIS A O 1
ATOM 3877 N N . ILE A 1 499 ? -18.510 0.198 47.052 1.00 88.81 499 ILE A N 1
ATOM 3878 C CA . ILE A 1 499 ? -18.431 1.645 46.819 1.00 88.81 499 ILE A CA 1
ATOM 3879 C C . ILE A 1 499 ? -17.335 2.279 47.680 1.00 88.81 499 ILE A C 1
ATOM 3881 O O . ILE A 1 499 ? -16.551 3.081 47.175 1.00 88.81 499 ILE A O 1
ATOM 3885 N N . GLN A 1 500 ? -17.266 1.932 48.966 1.00 88.31 500 GLN A N 1
ATOM 3886 C CA . GLN A 1 500 ? -16.327 2.559 49.895 1.00 88.31 500 GLN A CA 1
ATOM 3887 C C . GLN A 1 500 ? -14.885 2.086 49.707 1.00 88.31 500 GLN A C 1
ATOM 3889 O O . GLN A 1 500 ? -13.978 2.913 49.793 1.00 88.31 500 GLN A O 1
ATOM 3894 N N . ASN A 1 501 ? -14.680 0.795 49.438 1.00 87.38 501 ASN A N 1
ATOM 3895 C CA . ASN A 1 501 ? -13.348 0.195 49.376 1.00 87.38 501 ASN A CA 1
ATOM 3896 C C . ASN A 1 501 ? -12.769 0.156 47.955 1.00 87.38 501 ASN A C 1
ATOM 3898 O O . ASN A 1 501 ? -11.551 0.249 47.811 1.00 87.38 501 ASN A O 1
ATOM 3902 N N . ASP A 1 502 ? -13.612 0.101 46.917 1.00 87.56 502 ASP A N 1
ATOM 3903 C CA . ASP A 1 502 ? -13.146 -0.063 45.534 1.00 87.56 502 ASP A CA 1
ATOM 3904 C C . ASP A 1 502 ? -13.392 1.173 44.667 1.00 87.56 502 ASP A C 1
ATOM 3906 O O . ASP A 1 502 ? -12.498 1.558 43.928 1.00 87.56 502 ASP A O 1
ATOM 3910 N N . LEU A 1 503 ? -14.565 1.820 44.733 1.00 89.44 503 LEU A N 1
ATOM 3911 C CA . LEU A 1 503 ? -14.885 2.942 43.830 1.00 89.44 503 LEU A CA 1
ATOM 3912 C C . LEU A 1 503 ? -14.407 4.300 44.359 1.00 89.44 503 LEU A C 1
ATOM 3914 O O . LEU A 1 503 ? -13.842 5.098 43.614 1.00 89.44 503 LEU A O 1
ATOM 3918 N N . LEU A 1 504 ? -14.639 4.597 45.641 1.00 89.56 504 LEU A N 1
ATOM 3919 C CA . LEU A 1 504 ? -14.227 5.874 46.235 1.00 89.56 504 LEU A CA 1
ATOM 3920 C C . LEU A 1 504 ? -12.707 5.961 46.423 1.00 89.56 504 LEU A C 1
ATOM 3922 O O . LEU A 1 504 ? -12.149 7.052 46.339 1.00 89.56 504 LEU A O 1
ATOM 3926 N N . THR A 1 505 ? -12.020 4.837 46.620 1.00 88.44 505 THR A N 1
ATOM 3927 C CA . THR A 1 505 ? -10.555 4.814 46.761 1.00 88.44 505 THR A CA 1
ATOM 3928 C C . THR A 1 505 ? -9.830 5.270 45.492 1.00 88.44 505 THR A C 1
ATOM 3930 O O . THR A 1 505 ? -8.692 5.712 45.579 1.00 88.44 505 THR A O 1
ATOM 3933 N N . GLN A 1 506 ? -10.503 5.267 44.337 1.00 88.56 506 GLN A N 1
ATOM 3934 C CA . GLN A 1 506 ? -9.963 5.654 43.023 1.00 88.56 506 GLN A CA 1
ATOM 3935 C C . GLN A 1 506 ? -10.147 7.143 42.709 1.00 88.56 506 GLN A C 1
ATOM 3937 O O . GLN A 1 506 ? -9.710 7.624 41.667 1.00 88.56 506 GLN A O 1
ATOM 3942 N N . ILE A 1 507 ? -10.809 7.899 43.588 1.00 86.38 507 ILE A N 1
ATOM 3943 C CA . ILE A 1 507 ? -11.072 9.325 43.381 1.00 86.38 507 ILE A CA 1
ATOM 3944 C C . ILE A 1 507 ? -9.920 10.135 43.985 1.00 86.38 507 ILE A C 1
ATOM 3946 O O . ILE A 1 507 ? -9.571 9.912 45.145 1.00 86.38 507 ILE A O 1
ATOM 3950 N N . PRO A 1 508 ? -9.336 11.099 43.256 1.00 85.00 508 PRO A N 1
ATOM 3951 C CA . PRO A 1 508 ? -8.199 11.844 43.758 1.00 85.00 508 PRO A CA 1
ATOM 3952 C C . PRO A 1 508 ? -8.632 12.862 44.816 1.00 85.00 508 PRO A C 1
ATOM 3954 O O . PRO A 1 508 ? -9.738 13.405 44.767 1.00 85.00 508 PRO A O 1
ATOM 3957 N N . PHE A 1 509 ? -7.742 13.122 45.775 1.00 81.25 509 PHE A N 1
ATOM 3958 C CA . PHE A 1 509 ? -7.853 14.177 46.799 1.00 81.25 509 PHE A CA 1
ATOM 3959 C C . PHE A 1 509 ? -8.979 14.031 47.836 1.00 81.25 509 PHE A C 1
ATOM 3961 O O . PHE A 1 509 ? -9.032 14.818 48.780 1.00 81.25 509 PHE A O 1
ATOM 3968 N N . ILE A 1 510 ? -9.842 13.016 47.735 1.00 84.31 510 ILE A N 1
ATOM 3969 C CA . ILE A 1 510 ? -10.839 12.742 48.776 1.00 84.31 510 ILE A CA 1
ATOM 3970 C C . ILE A 1 510 ? -10.246 11.916 49.932 1.00 84.31 510 ILE A C 1
ATOM 3972 O O . ILE A 1 510 ? -9.278 11.173 49.735 1.00 84.31 510 ILE A O 1
ATOM 3976 N N . PRO A 1 511 ? -10.838 11.962 51.142 1.00 79.00 511 PRO A N 1
ATOM 3977 C CA . PRO A 1 511 ? -10.384 11.142 52.263 1.00 79.00 511 PRO A CA 1
ATOM 3978 C C . PRO A 1 511 ? -10.450 9.635 51.956 1.00 79.00 511 PRO A C 1
ATOM 3980 O O . PRO A 1 511 ? -11.546 9.067 51.846 1.00 79.00 511 PRO A O 1
ATOM 3983 N N . GLY A 1 512 ? -9.274 9.002 51.866 1.00 78.31 512 GLY A N 1
ATOM 3984 C CA . GLY A 1 512 ? -9.094 7.584 51.521 1.00 78.31 512 GLY A CA 1
ATOM 3985 C C . GLY A 1 512 ? -8.907 7.297 50.024 1.00 78.31 512 GLY A C 1
ATOM 3986 O O . GLY A 1 512 ? -8.882 6.132 49.647 1.00 78.31 512 GLY A O 1
ATOM 3987 N N . GLY A 1 513 ? -8.800 8.335 49.189 1.00 83.25 513 GLY A N 1
ATOM 3988 C CA . GLY A 1 513 ? -8.630 8.234 47.740 1.00 83.25 513 GLY A CA 1
ATOM 3989 C C . GLY A 1 513 ? -7.175 8.195 47.255 1.00 83.25 513 GLY A C 1
ATOM 3990 O O . GLY A 1 513 ? -6.229 8.339 48.040 1.00 83.25 513 GLY A O 1
ATOM 3991 N N . VAL A 1 514 ? -6.993 8.041 45.940 1.00 84.00 514 VAL A N 1
ATOM 3992 C CA . VAL A 1 514 ? -5.681 8.097 45.279 1.00 84.00 514 VAL A CA 1
ATOM 3993 C C . VAL A 1 514 ? -5.023 9.469 45.441 1.00 84.00 514 VAL A C 1
ATOM 3995 O O . VAL A 1 514 ? -5.670 10.515 45.530 1.00 84.00 514 VAL A O 1
ATOM 3998 N N . ARG A 1 515 ? -3.687 9.469 45.478 1.00 76.69 515 ARG A N 1
ATOM 3999 C CA . ARG A 1 515 ? -2.878 10.691 45.637 1.00 76.69 515 ARG A CA 1
ATOM 4000 C C . ARG A 1 515 ? -2.550 11.383 44.312 1.00 76.69 515 ARG A C 1
ATOM 4002 O O . ARG A 1 515 ? -2.100 12.523 44.332 1.00 76.69 515 ARG A O 1
ATOM 4009 N N . SER A 1 516 ? -2.749 10.695 43.189 1.00 78.94 516 SER A N 1
ATOM 4010 C CA . SER A 1 516 ? -2.435 11.170 41.840 1.00 78.94 516 SER A CA 1
ATOM 4011 C C . SER A 1 516 ? -3.690 11.187 40.976 1.00 78.94 516 SER A C 1
ATOM 4013 O O . SER A 1 516 ? -4.546 10.315 41.098 1.00 78.94 516 SER A O 1
ATOM 4015 N N . GLN A 1 517 ? -3.775 12.163 40.070 1.00 77.12 517 GLN A N 1
ATOM 4016 C CA . GLN A 1 517 ? -4.811 12.194 39.037 1.00 77.12 517 GLN A CA 1
ATOM 4017 C C . GLN A 1 517 ? -4.625 11.085 37.993 1.00 77.12 517 GLN A C 1
ATOM 4019 O O . GLN A 1 517 ? -5.607 10.666 37.401 1.00 77.12 517 GLN A O 1
ATOM 4024 N N . GLN A 1 518 ? -3.395 10.613 37.757 1.00 75.50 518 GLN A N 1
ATOM 4025 C CA . GLN A 1 518 ? -3.100 9.660 36.675 1.00 75.50 518 GLN A CA 1
ATOM 4026 C C . GLN A 1 518 ? -3.708 8.273 36.912 1.00 75.50 518 GLN A C 1
ATOM 4028 O O . GLN A 1 518 ? -4.110 7.617 35.958 1.00 75.50 518 GLN A O 1
ATOM 4033 N N . ASP A 1 519 ? -3.820 7.865 38.177 1.00 75.56 519 ASP A N 1
ATOM 4034 C CA . ASP A 1 519 ? -4.390 6.572 38.571 1.00 75.56 519 ASP A CA 1
ATOM 4035 C C . ASP A 1 519 ? -5.899 6.660 38.847 1.00 75.56 519 ASP A C 1
ATOM 4037 O O . ASP A 1 519 ? -6.535 5.671 39.211 1.00 75.56 519 ASP A O 1
ATOM 4041 N N . ALA A 1 520 ? -6.484 7.854 38.711 1.00 86.19 520 ALA A N 1
ATOM 4042 C CA . ALA A 1 520 ? -7.886 8.065 39.005 1.00 86.19 520 ALA A CA 1
ATOM 4043 C C . ALA A 1 520 ? -8.782 7.531 37.886 1.00 86.19 520 ALA A C 1
ATOM 4045 O O . ALA A 1 520 ? -8.540 7.747 36.700 1.00 86.19 520 ALA A O 1
ATOM 4046 N N . TRP A 1 521 ? -9.895 6.914 38.258 1.00 89.12 521 TRP A N 1
ATOM 4047 C CA . TRP A 1 521 ? -10.938 6.569 37.302 1.00 89.12 521 TRP A CA 1
ATOM 4048 C C . TRP A 1 521 ? -12.316 6.640 37.947 1.00 89.12 521 TRP A C 1
ATOM 4050 O O . TRP A 1 521 ? -12.484 6.537 39.161 1.00 89.12 521 TRP A O 1
ATOM 4060 N N . PHE A 1 522 ? -13.322 6.855 37.106 1.00 91.75 522 PHE A N 1
ATOM 4061 C CA . PHE A 1 522 ? -14.716 6.957 37.520 1.00 91.75 522 PHE A CA 1
ATOM 4062 C C . PHE A 1 522 ? -15.581 6.050 36.651 1.00 91.75 522 PHE A C 1
ATOM 4064 O O . PHE A 1 522 ? -15.299 5.883 35.469 1.00 91.75 522 PHE A O 1
ATOM 4071 N N . ALA A 1 523 ? -16.670 5.519 37.202 1.00 92.12 523 ALA A N 1
ATOM 4072 C CA . ALA A 1 523 ? -17.647 4.714 36.463 1.00 92.12 523 ALA A CA 1
ATOM 4073 C C . ALA A 1 523 ? -19.050 5.313 36.594 1.00 92.12 523 ALA A C 1
ATOM 4075 O O . ALA A 1 523 ? -19.998 4.705 37.106 1.00 92.12 523 ALA A O 1
ATOM 4076 N N . PHE A 1 524 ? -19.193 6.557 36.144 1.00 93.31 524 PHE A N 1
ATOM 4077 C CA . PHE A 1 524 ? -20.482 7.236 36.164 1.00 93.31 524 PHE A CA 1
ATOM 4078 C C . PHE A 1 524 ? -21.306 6.896 34.928 1.00 93.31 524 PHE A C 1
ATOM 4080 O O . PHE A 1 524 ? -20.772 6.796 33.823 1.00 93.31 524 PHE A O 1
ATOM 4087 N N . CYS A 1 525 ? -22.621 6.776 35.112 1.00 92.50 525 CYS A N 1
ATOM 4088 C CA . CYS A 1 525 ? -23.554 6.671 33.995 1.00 92.50 525 CYS A CA 1
ATOM 4089 C C . CYS A 1 525 ? -23.488 7.934 33.129 1.00 92.50 525 CYS A C 1
ATOM 4091 O O . CYS A 1 525 ? -23.416 9.052 33.654 1.00 92.50 525 CYS A O 1
ATOM 4093 N N . VAL A 1 526 ? -23.532 7.719 31.818 1.00 91.75 526 VAL A N 1
ATOM 4094 C CA . VAL A 1 526 ? -23.544 8.747 30.771 1.00 91.75 526 VAL A CA 1
ATOM 4095 C C . VAL A 1 526 ? -24.858 8.676 29.988 1.00 91.75 526 VAL A C 1
ATOM 4097 O O . VAL A 1 526 ? -25.702 7.824 30.268 1.00 91.75 526 VAL A O 1
ATOM 4100 N N . ASP A 1 527 ? -25.057 9.595 29.050 1.00 90.25 527 ASP A N 1
ATOM 4101 C CA . ASP A 1 527 ? -26.234 9.659 28.188 1.00 90.25 527 ASP A CA 1
ATOM 4102 C C . ASP A 1 527 ? -26.199 8.608 27.058 1.00 90.25 527 ASP A C 1
ATOM 4104 O O . ASP A 1 527 ? -25.216 7.883 26.865 1.00 90.25 527 ASP A O 1
ATOM 4108 N N . GLU A 1 528 ? -27.294 8.510 26.302 1.00 89.31 528 GLU A N 1
ATOM 4109 C CA . GLU A 1 528 ? -27.447 7.528 25.221 1.00 89.31 528 GLU A CA 1
ATOM 4110 C C . GLU A 1 528 ? -26.400 7.733 24.122 1.00 89.31 528 GLU A C 1
ATOM 4112 O O . GLU A 1 528 ? -25.800 6.769 23.640 1.00 89.31 528 GLU A O 1
ATOM 4117 N N . THR A 1 529 ? -26.118 8.993 23.771 1.00 88.19 529 THR A N 1
ATOM 4118 C CA . THR A 1 529 ? -25.177 9.311 22.693 1.00 88.19 529 THR A CA 1
ATOM 4119 C C . THR A 1 529 ? -23.752 8.911 23.061 1.00 88.19 529 THR A C 1
ATOM 4121 O O . THR A 1 529 ? -23.071 8.278 22.251 1.00 88.19 529 THR A O 1
ATOM 4124 N N . ALA A 1 530 ? -23.311 9.198 24.291 1.00 89.00 530 ALA A N 1
ATOM 4125 C CA . ALA A 1 530 ? -22.009 8.764 24.777 1.00 89.00 530 ALA A CA 1
ATOM 4126 C C . ALA A 1 530 ? -21.936 7.243 24.928 1.00 89.00 530 ALA A C 1
ATOM 4128 O O . ALA A 1 530 ? -20.909 6.668 24.588 1.00 89.00 530 ALA A O 1
ATOM 4129 N N . THR A 1 531 ? -23.014 6.580 25.363 1.00 89.31 531 THR A N 1
ATOM 4130 C CA . THR A 1 531 ? -23.044 5.112 25.495 1.00 89.31 531 THR A CA 1
ATOM 4131 C C . THR A 1 531 ? -22.898 4.427 24.134 1.00 89.31 531 THR A C 1
ATOM 4133 O O . THR A 1 531 ? -22.082 3.520 23.978 1.00 89.31 531 THR A O 1
ATOM 4136 N N . ARG A 1 532 ? -23.627 4.900 23.116 1.00 87.69 532 ARG A N 1
ATOM 4137 C CA . ARG A 1 532 ? -23.523 4.391 21.741 1.00 87.69 532 ARG A CA 1
ATOM 4138 C C . ARG A 1 532 ? -22.148 4.666 21.132 1.00 87.69 532 ARG A C 1
ATOM 4140 O O . ARG A 1 532 ? -21.579 3.795 20.482 1.00 87.69 532 ARG A O 1
ATOM 4147 N N . LYS A 1 533 ? -21.582 5.852 21.387 1.00 88.75 533 LYS A N 1
ATOM 4148 C CA . LYS A 1 533 ? -20.216 6.190 20.967 1.00 88.75 533 LYS A CA 1
ATOM 4149 C C . LYS A 1 533 ? -19.157 5.343 21.652 1.00 88.75 533 LYS A C 1
ATOM 4151 O O . LYS A 1 533 ? -18.228 4.895 20.992 1.00 88.75 533 LYS A O 1
ATOM 4156 N N . LYS A 1 534 ? -19.318 5.082 22.945 1.00 89.50 534 LYS A N 1
ATOM 4157 C CA . LYS A 1 534 ? -18.417 4.233 23.720 1.00 89.50 534 LYS A CA 1
ATOM 4158 C C . LYS A 1 534 ? -18.414 2.796 23.200 1.00 89.50 534 LYS A C 1
ATOM 4160 O O . LYS A 1 534 ? -17.339 2.245 23.021 1.00 89.50 534 LYS A O 1
ATOM 4165 N N . PHE A 1 535 ? -19.577 2.252 22.842 1.00 87.88 535 PHE A N 1
ATOM 4166 C CA . PHE A 1 535 ? -19.662 0.935 22.208 1.00 87.88 535 PHE A CA 1
ATOM 4167 C C . PHE A 1 535 ? -18.839 0.847 20.909 1.00 87.88 535 PHE A C 1
ATOM 4169 O O . PHE A 1 535 ? -18.099 -0.111 20.722 1.00 87.88 535 PHE A O 1
ATOM 4176 N N . MET A 1 536 ? -18.896 1.869 20.045 1.00 87.19 536 MET A N 1
ATOM 4177 C CA . MET A 1 536 ? -18.058 1.912 18.834 1.00 87.19 536 MET A CA 1
ATOM 4178 C C . MET A 1 536 ? -16.565 2.021 19.150 1.00 87.19 536 MET A C 1
ATOM 4180 O O . MET A 1 536 ? -15.749 1.405 18.469 1.00 87.19 536 MET A O 1
ATOM 4184 N N . VAL A 1 537 ? -16.201 2.800 20.175 1.00 89.88 537 VAL A N 1
ATOM 4185 C CA . VAL A 1 537 ? -14.810 2.881 20.642 1.00 89.88 537 VAL A CA 1
ATOM 4186 C C . VAL A 1 537 ? -14.326 1.506 21.093 1.00 89.88 537 VAL A C 1
ATOM 4188 O O . VAL A 1 537 ? -13.232 1.112 20.710 1.00 89.88 537 VAL A O 1
ATOM 4191 N N . ASP A 1 538 ? -15.131 0.783 21.871 1.00 89.00 538 ASP A N 1
ATOM 4192 C CA . ASP A 1 538 ? -14.776 -0.541 22.387 1.00 89.00 538 ASP A CA 1
ATOM 4193 C C . ASP A 1 538 ? -14.632 -1.568 21.257 1.00 89.00 538 ASP A C 1
ATOM 4195 O O . ASP A 1 538 ? -13.651 -2.304 21.240 1.00 89.00 538 ASP A O 1
ATOM 4199 N N . LEU A 1 539 ? -15.517 -1.532 20.255 1.00 88.38 539 LEU A N 1
ATOM 4200 C CA . LEU A 1 539 ? -15.425 -2.384 19.066 1.00 88.38 539 LEU A CA 1
ATOM 4201 C C . LEU A 1 539 ? -14.113 -2.175 18.288 1.00 88.38 539 LEU A C 1
ATOM 4203 O O . LEU A 1 539 ? -13.483 -3.135 17.863 1.00 88.38 539 LEU A O 1
ATOM 4207 N N . ILE A 1 540 ? -13.686 -0.923 18.094 1.00 87.81 540 ILE A N 1
ATOM 4208 C CA . ILE A 1 540 ? -12.434 -0.615 17.376 1.00 87.81 540 ILE A CA 1
ATOM 4209 C C . ILE A 1 540 ? -11.212 -0.915 18.255 1.00 87.81 540 ILE A C 1
ATOM 4211 O O . ILE A 1 540 ? -10.152 -1.288 17.752 1.00 87.81 540 ILE A O 1
ATOM 4215 N N . LEU A 1 541 ? -11.347 -0.769 19.573 1.00 89.44 541 LEU A N 1
ATOM 4216 C CA . LEU A 1 541 ? -10.277 -1.044 20.525 1.00 89.44 541 LEU A CA 1
ATOM 4217 C C . LEU A 1 541 ? -9.881 -2.529 20.548 1.00 89.44 541 LEU A C 1
ATOM 4219 O O . LEU A 1 541 ? -8.707 -2.826 20.761 1.00 89.44 541 LEU A O 1
ATOM 4223 N N . GLU A 1 542 ? -10.814 -3.446 20.269 1.00 86.94 542 GLU A N 1
ATOM 4224 C CA . GLU A 1 542 ? -10.547 -4.890 20.148 1.00 86.94 542 GLU A CA 1
ATOM 4225 C C . GLU A 1 542 ? -9.524 -5.237 19.050 1.00 86.94 542 GLU A C 1
ATOM 4227 O O . GLU A 1 542 ? -8.906 -6.299 19.095 1.00 86.94 542 GLU A O 1
ATOM 4232 N N . GLU A 1 543 ? -9.268 -4.341 18.094 1.00 84.69 543 GLU A N 1
ATOM 4233 C CA . GLU A 1 543 ? -8.275 -4.552 17.031 1.00 84.69 543 GLU A CA 1
ATOM 4234 C C . GLU A 1 543 ? -6.838 -4.217 17.464 1.00 84.69 543 GLU A C 1
ATOM 4236 O O . GLU A 1 543 ? -5.894 -4.540 16.748 1.00 84.69 543 GLU A O 1
ATOM 4241 N N . HIS A 1 544 ? -6.650 -3.587 18.630 1.00 83.38 544 HIS A N 1
ATOM 4242 C CA . HIS A 1 544 ? -5.344 -3.288 19.242 1.00 83.38 544 HIS A CA 1
ATOM 4243 C C . HIS A 1 544 ? -4.363 -2.457 18.380 1.00 83.38 544 HIS A C 1
ATOM 4245 O O . HIS A 1 544 ? -3.160 -2.461 18.635 1.00 83.38 544 HIS A O 1
ATOM 4251 N N . GLN A 1 545 ? -4.846 -1.703 17.385 1.00 86.19 545 GLN A N 1
ATOM 4252 C CA . GLN A 1 545 ? -3.984 -0.901 16.496 1.00 86.19 545 GLN A CA 1
ATOM 4253 C C . GLN A 1 545 ? -3.703 0.520 17.011 1.00 86.19 545 GLN A C 1
ATOM 4255 O O . GLN A 1 545 ? -2.629 1.080 16.770 1.00 86.19 545 GLN A O 1
ATOM 4260 N N . TYR A 1 546 ? -4.669 1.109 17.718 1.00 88.38 546 TYR A N 1
ATOM 4261 C CA . TYR A 1 546 ? -4.647 2.503 18.161 1.00 88.38 546 TYR A CA 1
ATOM 4262 C C . TYR A 1 546 ? -4.968 2.607 19.649 1.00 88.38 546 TYR A C 1
ATOM 4264 O O . TYR A 1 546 ? -5.746 1.824 20.193 1.00 88.38 546 TYR A O 1
ATOM 4272 N N . GLU A 1 547 ? -4.399 3.611 20.313 1.00 88.19 547 GLU A N 1
ATOM 4273 C CA . GLU A 1 547 ? -4.731 3.897 21.706 1.00 88.19 547 GLU A CA 1
ATOM 4274 C C . GLU A 1 547 ? -6.160 4.449 21.845 1.00 88.19 547 GLU A C 1
ATOM 4276 O O . GLU A 1 547 ? -6.678 5.145 20.965 1.00 88.19 547 GLU A O 1
ATOM 4281 N N . THR A 1 548 ? -6.789 4.188 22.995 1.00 88.25 548 THR A N 1
ATOM 4282 C CA . THR A 1 548 ? -8.193 4.553 23.265 1.00 88.25 548 THR A CA 1
ATOM 4283 C C . THR A 1 548 ? -8.503 6.032 23.039 1.00 88.25 548 THR A C 1
ATOM 4285 O O . THR A 1 548 ? -9.609 6.396 22.652 1.00 88.25 548 THR A O 1
ATOM 4288 N N . GLU A 1 549 ? -7.534 6.900 23.304 1.00 89.56 549 GLU A N 1
ATOM 4289 C CA . GLU A 1 549 ? -7.652 8.346 23.237 1.00 89.56 549 GLU A CA 1
ATOM 4290 C C . GLU A 1 549 ? -7.816 8.833 21.798 1.00 89.56 549 GLU A C 1
ATOM 4292 O O . GLU A 1 549 ? -8.653 9.698 21.537 1.00 89.56 549 GLU A O 1
ATOM 4297 N N . TRP A 1 550 ? -7.079 8.229 20.863 1.00 90.44 550 TRP A N 1
ATOM 4298 C CA . TRP A 1 550 ? -7.196 8.515 19.437 1.00 90.44 550 TRP A CA 1
ATOM 4299 C C . TRP A 1 550 ? -8.530 8.038 18.875 1.00 90.44 550 TRP A C 1
ATOM 4301 O O . TRP A 1 550 ? -9.180 8.772 18.131 1.00 90.44 550 TRP A O 1
ATOM 4311 N N . ILE A 1 551 ? -8.980 6.850 19.287 1.00 89.81 551 ILE A N 1
ATOM 4312 C CA . ILE A 1 551 ? -10.272 6.293 18.867 1.00 89.81 551 ILE A CA 1
ATOM 4313 C C . ILE A 1 551 ? -11.421 7.180 19.371 1.00 89.81 551 ILE A C 1
ATOM 4315 O O . ILE A 1 551 ? -12.321 7.528 18.605 1.00 89.81 551 ILE A O 1
ATOM 4319 N N . CYS A 1 552 ? -11.370 7.622 20.633 1.00 89.50 552 CYS A N 1
ATOM 4320 C CA . CYS A 1 552 ? -12.345 8.565 21.184 1.00 89.50 552 CYS A CA 1
ATOM 4321 C C . CYS A 1 552 ? -12.404 9.879 20.391 1.00 89.50 552 CYS A C 1
ATOM 4323 O O . CYS A 1 552 ? -13.491 10.428 20.204 1.00 89.50 552 CYS A O 1
ATOM 4325 N N . GLU A 1 553 ? -11.262 10.397 19.938 1.00 88.56 553 GLU A N 1
ATOM 4326 C CA . GLU A 1 553 ? -11.209 11.635 19.157 1.00 88.56 553 GLU A CA 1
ATOM 4327 C C . GLU A 1 553 ? -11.765 11.448 17.739 1.00 88.56 553 GLU A C 1
ATOM 4329 O O . GLU A 1 553 ? -12.566 12.262 17.272 1.00 88.56 553 GLU A O 1
ATOM 4334 N N . ALA A 1 554 ? -11.450 10.322 17.098 1.00 88.81 554 ALA A N 1
ATOM 4335 C CA . ALA A 1 554 ? -11.968 9.969 15.781 1.00 88.81 554 ALA A CA 1
ATOM 4336 C C . ALA A 1 554 ? -13.505 9.870 15.769 1.00 88.81 554 ALA A C 1
ATOM 4338 O O . ALA A 1 554 ? -14.175 10.444 14.905 1.00 88.81 554 ALA A O 1
ATOM 4339 N N . VAL A 1 555 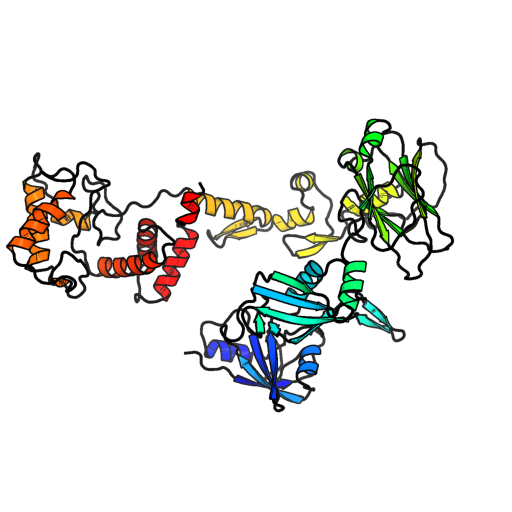? -14.082 9.216 16.784 1.00 88.88 555 VAL A N 1
ATOM 4340 C CA . VAL A 1 555 ? -15.539 9.060 16.946 1.00 88.88 555 VAL A CA 1
ATOM 4341 C C . VAL A 1 555 ? -16.246 10.405 17.157 1.00 88.88 555 VAL A C 1
ATOM 4343 O O . VAL A 1 555 ? -17.393 10.580 16.735 1.00 88.88 555 VAL A O 1
ATOM 4346 N N . LYS A 1 556 ? -15.590 11.392 17.782 1.00 85.31 556 LYS A N 1
ATOM 4347 C CA . LYS A 1 556 ? -16.155 12.750 17.893 1.00 85.31 556 LYS A CA 1
ATOM 4348 C C . LYS A 1 556 ? -16.188 13.463 16.552 1.00 85.31 556 LYS A C 1
ATOM 4350 O O . LYS A 1 556 ? -17.173 14.140 16.278 1.00 85.31 556 LYS A O 1
ATOM 4355 N N . HIS A 1 557 ? -15.127 13.325 15.758 1.00 82.25 557 HIS A N 1
ATOM 4356 C CA . HIS A 1 557 ? -14.969 14.071 14.515 1.00 82.25 557 HIS A CA 1
ATOM 4357 C C . HIS A 1 557 ? -15.865 13.541 13.390 1.00 82.25 557 HIS A C 1
ATOM 4359 O O . HIS A 1 557 ? -16.411 14.326 12.620 1.00 82.25 557 HIS A O 1
ATOM 4365 N N . ARG A 1 558 ? -16.022 12.216 13.274 1.00 83.12 558 ARG A N 1
ATOM 4366 C CA . ARG A 1 558 ? -16.865 11.601 12.232 1.00 83.12 558 ARG A CA 1
ATOM 4367 C C . ARG A 1 558 ? -18.334 11.473 12.639 1.00 83.12 558 ARG A C 1
ATOM 4369 O O . ARG A 1 558 ? -19.203 11.504 11.776 1.00 83.12 558 ARG A O 1
ATOM 4376 N N . GLY A 1 559 ? -18.624 11.405 13.940 1.00 73.06 559 GLY A N 1
ATOM 4377 C CA . GLY A 1 559 ? -19.971 11.125 14.433 1.00 73.06 559 GLY A CA 1
ATOM 4378 C C . GLY A 1 559 ? -20.364 9.656 14.239 1.00 73.06 559 GLY A C 1
ATOM 4379 O O . GLY A 1 559 ? -19.560 8.840 13.805 1.00 73.06 559 GLY A O 1
ATOM 4380 N N . ILE A 1 560 ? -21.594 9.309 14.629 1.00 71.50 560 ILE A N 1
ATOM 4381 C CA . ILE A 1 560 ? -22.170 7.973 14.414 1.00 71.50 560 ILE A CA 1
ATOM 4382 C C . ILE A 1 560 ? -23.554 8.173 13.819 1.00 71.50 560 ILE A C 1
ATOM 4384 O O . ILE A 1 560 ? -24.421 8.742 14.489 1.00 71.50 560 ILE A O 1
ATOM 4388 N N . GLY A 1 561 ? -23.752 7.708 12.587 1.00 69.44 561 GLY A N 1
ATOM 4389 C CA . GLY A 1 561 ? -25.050 7.708 11.925 1.00 69.44 561 GLY A CA 1
ATOM 4390 C C . GLY A 1 561 ? -25.910 6.534 12.396 1.00 69.44 561 GLY A C 1
ATOM 4391 O O . GLY A 1 561 ? -26.659 6.631 13.375 1.00 69.44 561 GLY A O 1
ATOM 4392 N N . SER A 1 562 ? -25.803 5.400 11.702 1.00 63.94 562 SER A N 1
ATOM 4393 C CA . SER A 1 562 ? -26.585 4.177 11.949 1.00 63.94 562 SER A CA 1
ATOM 4394 C C . SER A 1 562 ? -25.903 3.209 12.926 1.00 63.94 562 SER A C 1
ATOM 4396 O O . SER A 1 562 ? -26.573 2.369 13.524 1.00 63.94 562 SER A O 1
ATOM 4398 N N . GLY A 1 563 ? -24.626 3.423 13.255 1.00 64.62 563 GLY A N 1
ATOM 4399 C CA . GLY A 1 563 ? -23.822 2.521 14.084 1.00 64.62 563 GLY A CA 1
ATOM 4400 C C . GLY A 1 563 ? -23.403 1.262 13.324 1.00 64.62 563 GLY A C 1
ATOM 4401 O O . GLY A 1 563 ? -23.225 0.215 13.939 1.00 64.62 563 GLY A O 1
ATOM 4402 N N . GLY A 1 564 ? -23.338 1.356 11.992 1.00 74.94 564 GLY A N 1
ATOM 4403 C CA . GLY A 1 564 ? -23.035 0.253 11.083 1.00 74.94 564 GLY A CA 1
ATOM 4404 C C . GLY A 1 564 ? -21.572 0.211 10.633 1.00 74.94 564 GLY A C 1
ATOM 4405 O O . GLY A 1 564 ? -20.729 0.975 11.100 1.00 74.94 564 GLY A O 1
ATOM 4406 N N . ALA A 1 565 ? -21.276 -0.678 9.681 1.00 74.69 565 ALA A N 1
ATOM 4407 C CA . ALA A 1 565 ? -19.928 -0.880 9.139 1.00 74.69 565 ALA A CA 1
ATOM 4408 C C . ALA A 1 565 ? -19.345 0.368 8.444 1.00 74.69 565 ALA A C 1
ATOM 4410 O O . ALA A 1 565 ? -18.140 0.598 8.506 1.00 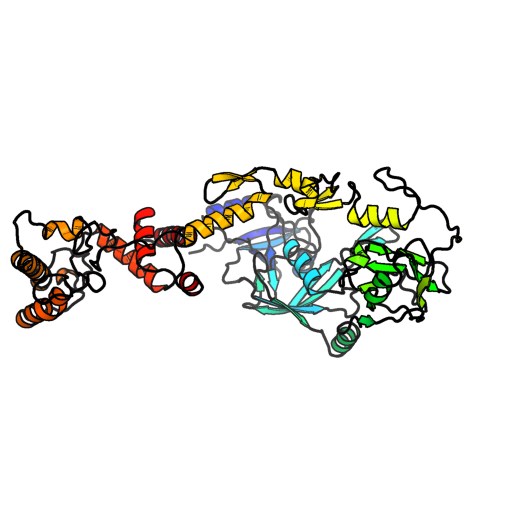74.69 565 ALA A O 1
ATOM 4411 N N . GLU A 1 566 ? -20.193 1.201 7.839 1.00 80.88 566 GLU A N 1
ATOM 4412 C CA . GLU A 1 566 ? -19.790 2.454 7.187 1.00 80.88 566 GLU A CA 1
ATOM 4413 C C . GLU A 1 566 ? -19.212 3.468 8.190 1.00 80.88 566 GLU A C 1
ATOM 4415 O O . GLU A 1 566 ? -18.168 4.075 7.940 1.00 80.88 566 GLU A O 1
ATOM 4420 N N . ASP A 1 567 ? -19.826 3.583 9.374 1.00 82.81 567 ASP A N 1
ATOM 4421 C CA . ASP A 1 567 ? -19.312 4.432 10.452 1.00 82.81 567 ASP A CA 1
ATOM 4422 C C . ASP A 1 567 ? -17.929 3.932 10.909 1.00 82.81 567 ASP A C 1
ATOM 4424 O O . ASP A 1 567 ? -17.006 4.728 11.090 1.00 82.81 567 ASP A O 1
ATOM 4428 N N . VAL A 1 568 ? -17.751 2.607 11.032 1.00 84.94 568 VAL A N 1
ATOM 4429 C CA . VAL A 1 568 ? -16.456 1.996 11.386 1.00 84.94 568 VAL A CA 1
ATOM 4430 C C . VAL A 1 568 ? -15.389 2.328 10.341 1.00 84.94 568 VAL A C 1
ATOM 4432 O O . VAL A 1 568 ? -14.297 2.762 10.706 1.00 84.94 568 VAL A O 1
ATOM 4435 N N . ALA A 1 569 ? -15.693 2.162 9.051 1.00 85.19 569 ALA A N 1
ATOM 4436 C CA . ALA A 1 569 ? -14.758 2.454 7.966 1.00 85.19 569 ALA A CA 1
ATOM 4437 C C . ALA A 1 569 ? -14.347 3.937 7.950 1.00 85.19 569 ALA A C 1
ATOM 4439 O O . ALA A 1 569 ? -13.161 4.254 7.852 1.00 85.19 569 ALA A O 1
ATOM 4440 N N . SER A 1 570 ? -15.307 4.846 8.145 1.00 86.94 570 SER A N 1
ATOM 4441 C CA . SER A 1 570 ? -15.058 6.291 8.208 1.00 86.94 570 SER A CA 1
ATOM 4442 C C . SER A 1 570 ? -14.163 6.688 9.390 1.00 86.94 570 SER A C 1
ATOM 4444 O O . SER A 1 570 ? -13.241 7.501 9.247 1.00 86.94 570 SER A O 1
ATOM 4446 N N . ILE A 1 571 ? -14.391 6.083 10.562 1.00 87.31 571 ILE A N 1
ATOM 4447 C CA . ILE A 1 571 ? -13.566 6.292 11.759 1.00 87.31 571 ILE A CA 1
ATOM 4448 C C . ILE A 1 571 ? -12.146 5.755 11.533 1.00 87.31 571 ILE A C 1
ATOM 4450 O O . ILE A 1 571 ? -11.176 6.449 11.845 1.00 87.31 571 ILE A O 1
ATOM 4454 N N . LYS A 1 572 ? -12.001 4.562 10.943 1.00 87.81 572 LYS A N 1
ATOM 4455 C CA . LYS A 1 572 ? -10.692 3.970 10.623 1.00 87.81 572 LYS A CA 1
ATOM 4456 C C . LYS A 1 572 ? -9.904 4.791 9.604 1.00 87.81 572 LYS A C 1
ATOM 4458 O O . LYS A 1 572 ? -8.710 4.996 9.804 1.00 87.81 572 LYS A O 1
ATOM 4463 N N . GLY A 1 573 ? -10.564 5.313 8.570 1.00 85.94 573 GLY A N 1
ATOM 4464 C CA . GLY A 1 573 ? -9.935 6.220 7.606 1.00 85.94 573 GLY A CA 1
ATOM 4465 C C . GLY A 1 573 ? -9.404 7.493 8.270 1.00 85.94 573 GLY A C 1
ATOM 4466 O O . GLY A 1 573 ? -8.295 7.931 7.994 1.00 85.94 573 GLY A O 1
ATOM 4467 N N . TRP A 1 574 ? -10.140 8.053 9.236 1.00 88.81 574 TRP A N 1
ATOM 4468 C CA . TRP A 1 574 ? -9.633 9.194 10.003 1.00 88.81 574 TRP A CA 1
ATOM 4469 C C . TRP A 1 574 ? -8.426 8.823 10.882 1.00 88.81 574 TRP A C 1
ATOM 4471 O O . TRP A 1 574 ? -7.480 9.607 10.981 1.00 88.81 574 TRP A O 1
ATOM 4481 N N . LEU A 1 575 ? -8.443 7.639 11.509 1.00 87.75 575 LEU A N 1
ATOM 4482 C CA . LEU A 1 575 ? -7.356 7.151 12.367 1.00 87.75 575 LEU A CA 1
ATOM 4483 C C . LEU A 1 575 ? -6.057 6.906 11.591 1.00 87.75 575 LEU A C 1
ATOM 4485 O O . LEU A 1 575 ? -4.994 7.279 12.079 1.00 87.75 575 LEU A O 1
ATOM 4489 N N . SER A 1 576 ? -6.111 6.339 10.385 1.00 84.75 576 SER A N 1
ATOM 4490 C CA . SER A 1 576 ? -4.906 6.123 9.566 1.00 84.75 576 SER A CA 1
ATOM 4491 C C . SER A 1 576 ? -4.224 7.436 9.160 1.00 84.75 576 SER A C 1
ATOM 4493 O O . SER A 1 576 ? -2.995 7.513 9.083 1.00 84.75 576 SER A O 1
ATOM 4495 N N . GLU A 1 577 ? -5.011 8.492 8.962 1.00 81.19 577 GLU A N 1
ATOM 4496 C CA . GLU A 1 577 ? -4.524 9.809 8.555 1.00 81.19 577 GLU A CA 1
ATOM 4497 C C . GLU A 1 577 ? -4.046 10.677 9.725 1.00 81.19 577 GLU A C 1
ATOM 4499 O O . GLU A 1 577 ? -3.111 11.463 9.560 1.00 81.19 577 GLU A O 1
ATOM 4504 N N . ASN A 1 578 ? -4.679 10.570 10.898 1.00 82.75 578 ASN A N 1
ATOM 4505 C CA . ASN A 1 578 ? -4.499 11.533 11.992 1.00 82.75 578 ASN A CA 1
ATOM 4506 C C . ASN A 1 578 ? -3.929 10.954 13.285 1.00 82.75 578 ASN A C 1
ATOM 4508 O O . ASN A 1 578 ? -3.419 11.736 14.088 1.00 82.75 578 ASN A O 1
ATOM 4512 N N . ALA A 1 579 ? -4.026 9.643 13.503 1.00 84.62 579 ALA A N 1
ATOM 4513 C CA . ALA A 1 579 ? -3.569 8.998 14.726 1.00 84.62 579 ALA A CA 1
ATOM 4514 C C . ALA A 1 579 ? -2.244 8.259 14.522 1.00 84.62 579 ALA A C 1
ATOM 4516 O O . ALA A 1 579 ? -1.873 7.882 13.410 1.00 84.62 579 ALA A O 1
ATOM 4517 N N . ILE A 1 580 ? -1.541 8.042 15.630 1.00 84.00 580 ILE A N 1
ATOM 4518 C CA . ILE A 1 580 ? -0.290 7.284 15.669 1.00 84.00 580 ILE A CA 1
ATOM 4519 C C . ILE A 1 580 ? -0.625 5.851 16.083 1.00 84.00 580 ILE A C 1
ATOM 4521 O O . ILE A 1 580 ? -1.361 5.641 17.053 1.00 84.00 580 ILE A O 1
ATOM 4525 N N . LYS A 1 581 ? -0.101 4.867 15.346 1.00 85.31 581 LYS A N 1
ATOM 4526 C CA . LYS A 1 581 ? -0.251 3.452 15.705 1.00 85.31 581 LYS A CA 1
ATOM 4527 C C . LYS A 1 581 ? 0.591 3.121 16.935 1.00 85.31 581 LYS A C 1
ATOM 4529 O O . LYS A 1 581 ? 1.669 3.681 17.123 1.00 85.31 581 LYS A O 1
ATOM 4534 N N . ILE A 1 582 ? 0.135 2.158 17.735 1.00 82.38 582 ILE A N 1
ATOM 4535 C CA . ILE A 1 582 ? 0.857 1.720 18.945 1.00 82.38 582 ILE A CA 1
ATOM 4536 C C . ILE A 1 582 ? 2.265 1.198 18.601 1.00 82.38 582 ILE A C 1
ATOM 4538 O O . ILE A 1 582 ? 3.206 1.400 19.364 1.00 82.38 582 ILE A O 1
ATOM 4542 N N . GLU A 1 583 ? 2.428 0.547 17.448 1.00 77.19 583 GLU A N 1
ATOM 4543 C CA . GLU A 1 583 ? 3.727 0.056 16.968 1.00 77.19 583 GLU A CA 1
ATOM 4544 C C . GLU A 1 583 ? 4.677 1.202 16.589 1.00 77.19 583 GLU A C 1
ATOM 4546 O O . GLU A 1 583 ? 5.844 1.181 16.968 1.00 77.19 583 GLU A O 1
ATOM 4551 N N . GLU A 1 584 ? 4.162 2.246 15.930 1.00 72.31 584 GLU A N 1
ATOM 4552 C CA . GLU A 1 584 ? 4.940 3.424 15.519 1.00 72.31 584 GLU A CA 1
ATOM 4553 C C . GLU A 1 584 ? 5.431 4.247 16.726 1.00 72.31 584 GLU A C 1
ATOM 4555 O O . GLU A 1 584 ? 6.495 4.855 16.660 1.00 72.31 584 GLU A O 1
ATOM 4560 N N . GLN A 1 585 ? 4.705 4.229 17.852 1.00 66.00 585 GLN A N 1
ATOM 4561 C CA . GLN A 1 585 ? 5.114 4.902 19.095 1.00 66.00 585 GLN A CA 1
ATOM 4562 C C . GLN A 1 585 ? 6.290 4.225 19.816 1.00 66.00 585 GLN A C 1
ATOM 4564 O O . GLN A 1 585 ? 6.934 4.870 20.634 1.00 66.00 585 GLN A O 1
ATOM 4569 N N . LYS A 1 586 ? 6.558 2.933 19.569 1.00 57.84 586 LYS A N 1
ATOM 4570 C CA . LYS A 1 586 ? 7.628 2.181 20.258 1.00 57.84 586 LYS A CA 1
ATOM 4571 C C . LYS A 1 586 ? 8.991 2.284 19.569 1.00 57.84 586 LYS A C 1
ATOM 4573 O O . LYS A 1 586 ? 9.988 1.866 20.153 1.00 57.84 586 LYS A O 1
ATOM 4578 N N . SER A 1 587 ? 9.025 2.778 18.333 1.00 50.22 587 SER A N 1
ATOM 4579 C CA . SER A 1 587 ? 10.235 2.869 17.504 1.00 50.22 587 SER A CA 1
ATOM 4580 C C . SER A 1 587 ? 10.841 4.275 17.430 1.00 50.22 587 SER A C 1
ATOM 4582 O O . SER A 1 587 ? 11.880 4.435 16.790 1.00 50.22 587 SER A O 1
ATOM 4584 N N . GLY A 1 588 ? 10.213 5.271 18.060 1.00 44.91 588 GLY A N 1
ATOM 4585 C CA . GLY A 1 588 ? 10.773 6.609 18.291 1.00 44.91 588 GLY A CA 1
ATOM 4586 C C . GLY A 1 588 ? 11.132 6.789 19.756 1.00 44.91 588 GLY A C 1
ATOM 4587 O O . GLY A 1 588 ? 12.120 7.510 20.015 1.00 44.91 588 GLY A O 1
#

pLDDT: mean 79.17, std 12.37, range [35.84, 93.31]